Protein AF-0000000078281933 (afdb_homodimer)

Sequence (444 aa):
MKIKRVNVTSQVVDYLKKNIESGNWAVGEKIPSENQMTEELGVSRSSIRTALQYLIGLGVLESVHGKGTYLINSRVENWDETENKITSEDCRDIEKVLEFRKILEPDACRLAVEKSTPEIMTALETYLEQMQMFQGNREKFVNADLKFHEVICRSTGNPLLEKSLHKVFQETRQNHEQMNELFGYDSGIHYHAQILDAFKNRDADAAHDIMYEHLDAAMKKLMKIKRVNVTSQVVDYLKKNIESGNWAVGEKIPSENQMTEELGVSRSSIRTALQYLIGLGVLESVHGKGTYLINSRVENWDETENKITSEDCRDIEKVLEFRKILEPDACRLAVEKSTPEIMTALETYLEQMQMFQGNREKFVNADLKFHEVICRSTGNPLLEKSLHKVFQETRQNHEQMNELFGYDSGIHYHAQILDAFKNRDADAAHDIMYEHLDAAMKKL

Structure (mmCIF, N/CA/C/O backbone):
data_AF-0000000078281933-model_v1
#
loop_
_entity.id
_entity.type
_entity.pdbx_description
1 polymer 'GntR family transcriptional regulator'
#
loop_
_atom_site.group_PDB
_atom_site.id
_atom_site.type_symbol
_atom_site.label_atom_id
_atom_site.label_alt_id
_atom_site.label_comp_id
_atom_site.label_asym_id
_atom_site.label_entity_id
_atom_site.label_seq_id
_atom_site.pdbx_PDB_ins_code
_atom_site.Cartn_x
_atom_site.Cartn_y
_atom_site.Cartn_z
_atom_site.occupancy
_atom_site.B_iso_or_equiv
_atom_site.auth_seq_id
_atom_site.auth_comp_id
_atom_site.auth_asym_id
_atom_site.auth_atom_id
_atom_site.pdbx_PDB_model_num
ATOM 1 N N . MET A 1 1 ? 4.086 46.406 -5.379 1 22.2 1 MET A N 1
ATOM 2 C CA . MET A 1 1 ? 4.668 45.094 -5.625 1 22.2 1 MET A CA 1
ATOM 3 C C . MET A 1 1 ? 3.852 44 -4.945 1 22.2 1 MET A C 1
ATOM 5 O O . MET A 1 1 ? 3.713 44 -3.721 1 22.2 1 MET A O 1
ATOM 9 N N . LYS A 1 2 ? 2.713 43.656 -5.379 1 28.23 2 LYS A N 1
ATOM 10 C CA . LYS A 1 2 ? 1.667 42.875 -4.711 1 28.23 2 LYS A CA 1
ATOM 11 C C . LYS A 1 2 ? 2.209 41.562 -4.188 1 28.23 2 LYS A C 1
ATOM 13 O O . LYS A 1 2 ? 2.775 40.781 -4.945 1 28.23 2 LYS A O 1
ATOM 18 N N . ILE A 1 3 ? 2.791 41.562 -3.049 1 34.84 3 ILE A N 1
ATOM 19 C CA . ILE A 1 3 ? 3.541 40.469 -2.426 1 34.84 3 ILE A CA 1
ATOM 20 C C . ILE A 1 3 ? 2.803 39.156 -2.633 1 34.84 3 ILE A C 1
ATOM 22 O O . ILE A 1 3 ? 1.616 39.031 -2.316 1 34.84 3 ILE A O 1
ATOM 26 N N . LYS A 1 4 ? 2.998 38.562 -3.67 1 38.12 4 LYS A N 1
ATOM 27 C CA . LYS A 1 4 ? 2.477 37.25 -4.012 1 38.12 4 LYS A CA 1
ATOM 28 C C . LYS A 1 4 ? 2.365 36.375 -2.773 1 38.12 4 LYS A C 1
ATOM 30 O O . LYS A 1 4 ? 3.375 36.031 -2.148 1 38.12 4 LYS A O 1
ATOM 35 N N . ARG A 1 5 ? 1.484 36.5 -1.872 1 43 5 ARG A N 1
ATOM 36 C CA . ARG A 1 5 ? 1.143 35.938 -0.576 1 43 5 ARG A CA 1
ATOM 37 C C . ARG A 1 5 ? 1.377 34.406 -0.567 1 43 5 ARG A C 1
ATOM 39 O O . ARG A 1 5 ? 0.543 33.656 -1.056 1 43 5 ARG A O 1
ATOM 46 N N . VAL A 1 6 ? 2.545 34 -1.044 1 49.44 6 VAL A N 1
ATOM 47 C CA . VAL A 1 6 ? 2.932 32.594 -0.902 1 49.44 6 VAL A CA 1
ATOM 48 C C . VAL A 1 6 ? 2.6 32.125 0.506 1 49.44 6 VAL A C 1
ATOM 50 O O . VAL A 1 6 ? 2.852 32.812 1.488 1 49.44 6 VAL A O 1
ATOM 53 N N . ASN A 1 7 ? 1.599 31.188 0.651 1 71.75 7 ASN A N 1
ATOM 54 C CA . ASN A 1 7 ? 1.095 30.609 1.894 1 71.75 7 ASN A CA 1
ATOM 55 C C . ASN A 1 7 ? 2.229 30.281 2.861 1 71.75 7 ASN A C 1
ATOM 57 O O . ASN A 1 7 ? 3.164 29.562 2.508 1 71.75 7 ASN A O 1
ATOM 61 N N . VAL A 1 8 ? 2.514 31.312 3.729 1 80.38 8 VAL A N 1
ATOM 62 C CA . VAL A 1 8 ? 3.533 31.188 4.766 1 80.38 8 VAL A CA 1
ATOM 63 C C . VAL A 1 8 ? 3.672 29.719 5.168 1 80.38 8 VAL A C 1
ATOM 65 O O . VAL A 1 8 ? 4.785 29.219 5.344 1 80.38 8 VAL A O 1
ATOM 68 N N . THR A 1 9 ? 2.57 29.078 5.145 1 83.94 9 THR A N 1
ATOM 69 C CA . THR A 1 9 ? 2.586 27.672 5.531 1 83.94 9 THR A CA 1
ATOM 70 C C . THR A 1 9 ? 3.338 26.844 4.5 1 83.94 9 THR A C 1
ATOM 72 O O . THR A 1 9 ? 4.133 25.969 4.863 1 83.94 9 THR A O 1
ATOM 75 N N . SER A 1 10 ? 3.148 27.156 3.287 1 82.12 10 SER A N 1
ATOM 76 C CA . SER A 1 10 ? 3.84 26.422 2.23 1 82.12 10 SER A CA 1
ATOM 77 C C . SER A 1 10 ? 5.344 26.656 2.287 1 82.12 10 SER A C 1
ATOM 79 O O . SER A 1 10 ? 6.133 25.75 2.061 1 82.12 10 SER A O 1
ATOM 81 N N . GLN A 1 11 ? 5.719 27.812 2.58 1 85.69 11 GLN A N 1
ATOM 82 C CA . GLN A 1 11 ? 7.141 28.125 2.688 1 85.69 11 GLN A CA 1
ATOM 83 C C . GLN A 1 11 ? 7.781 27.391 3.863 1 85.69 11 GLN A C 1
ATOM 85 O O . GLN A 1 11 ? 8.914 26.906 3.758 1 85.69 11 GLN A O 1
ATOM 90 N N . VAL A 1 12 ? 7.074 27.375 4.961 1 90.12 12 VAL A N 1
ATOM 91 C CA . VAL A 1 12 ? 7.586 26.656 6.121 1 90.12 12 VAL A CA 1
ATOM 92 C C . VAL A 1 12 ? 7.727 25.172 5.781 1 90.12 12 VAL A C 1
ATOM 94 O O . VAL A 1 12 ? 8.727 24.547 6.125 1 90.12 12 VAL A O 1
ATOM 97 N N . VAL A 1 13 ? 6.754 24.672 5.066 1 87 13 VAL A N 1
ATOM 98 C CA . VAL A 1 13 ? 6.809 23.266 4.652 1 87 13 VAL A CA 1
ATOM 99 C C . VAL A 1 13 ? 8.039 23.031 3.783 1 87 13 VAL A C 1
ATOM 101 O O . VAL A 1 13 ? 8.75 22.047 3.957 1 87 13 VAL A O 1
ATOM 104 N N . ASP A 1 14 ? 8.297 23.906 2.9 1 82.5 14 ASP A N 1
ATOM 105 C CA . ASP A 1 14 ? 9.453 23.781 2.023 1 82.5 14 ASP A CA 1
ATOM 106 C C . ASP A 1 14 ? 10.758 23.797 2.824 1 82.5 14 ASP A C 1
ATOM 108 O O . ASP A 1 14 ? 11.68 23.031 2.535 1 82.5 14 ASP A O 1
ATOM 112 N N . TYR A 1 15 ? 10.852 24.703 3.748 1 85.31 15 TYR A N 1
ATOM 113 C CA . TYR A 1 15 ? 11.992 24.766 4.648 1 85.31 15 TYR A CA 1
ATOM 114 C C . TYR A 1 15 ? 12.219 23.438 5.355 1 85.31 15 TYR A C 1
ATOM 116 O O . TYR A 1 15 ? 13.344 22.938 5.398 1 85.31 15 TYR A O 1
ATOM 124 N N . LEU A 1 16 ? 11.156 22.891 5.91 1 87.94 16 LEU A N 1
ATOM 125 C CA . LEU A 1 16 ? 11.242 21.625 6.621 1 87.94 16 LEU A CA 1
ATOM 126 C C . LEU A 1 16 ? 11.688 20.5 5.688 1 87.94 16 LEU A C 1
ATOM 128 O O . LEU A 1 16 ? 12.578 19.719 6.031 1 87.94 16 LEU A O 1
ATOM 132 N N . LYS A 1 17 ? 11.094 20.531 4.543 1 81.56 17 LYS A N 1
ATOM 133 C CA . LYS A 1 17 ? 11.43 19.516 3.545 1 81.56 17 LYS A CA 1
ATOM 134 C C . LYS A 1 17 ? 12.906 19.594 3.166 1 81.56 17 LYS A C 1
ATOM 136 O O . LYS A 1 17 ? 13.578 18.562 3.055 1 81.56 17 LYS A O 1
ATOM 141 N N . LYS A 1 18 ? 13.383 20.703 2.973 1 80.94 18 LYS A N 1
ATOM 142 C CA . LYS A 1 18 ? 14.773 20.906 2.59 1 80.94 18 LYS A CA 1
ATOM 143 C C . LYS A 1 18 ? 15.719 20.375 3.66 1 80.94 18 LYS A C 1
ATOM 145 O O . LYS A 1 18 ? 16.719 19.719 3.344 1 80.94 18 LYS A O 1
ATOM 150 N N . ASN A 1 19 ? 15.445 20.703 4.922 1 84.19 19 ASN A N 1
ATOM 151 C CA . ASN A 1 19 ? 16.297 20.219 6.004 1 84.19 19 ASN A CA 1
ATOM 152 C C . ASN A 1 19 ? 16.266 18.688 6.102 1 84.19 19 ASN A C 1
ATOM 154 O O . ASN A 1 19 ? 17.281 18.062 6.391 1 84.19 19 ASN A O 1
ATOM 158 N N . ILE A 1 20 ? 15.156 18.156 5.797 1 80.5 20 ILE A N 1
ATOM 159 C CA . ILE A 1 20 ? 14.984 16.719 5.863 1 80.5 20 ILE A CA 1
ATOM 160 C C . ILE A 1 20 ? 15.711 16.062 4.691 1 80.5 20 ILE A C 1
ATOM 162 O O . ILE A 1 20 ? 16.484 15.117 4.883 1 80.5 20 ILE A O 1
ATOM 166 N N . GLU A 1 21 ? 15.531 16.609 3.52 1 72.44 21 GLU A N 1
ATOM 167 C CA . GLU A 1 21 ? 16.078 16.016 2.303 1 72.44 21 GLU A CA 1
ATOM 168 C C . GLU A 1 21 ? 17.594 16.203 2.24 1 72.44 21 GLU A C 1
ATOM 170 O O . GLU A 1 21 ? 18.312 15.352 1.69 1 72.44 21 GLU A O 1
ATOM 175 N N . SER A 1 22 ? 18.047 17.25 2.785 1 73.06 22 SER A N 1
ATOM 176 C CA . SER A 1 22 ? 19.484 17.547 2.744 1 73.06 22 SER A CA 1
ATOM 177 C C . SER A 1 22 ? 20.234 16.75 3.801 1 73.06 22 SER A C 1
ATOM 179 O O . SER A 1 22 ? 21.469 16.75 3.82 1 73.06 22 SER A O 1
ATOM 181 N N . GLY A 1 23 ? 19.469 16.125 4.711 1 76.62 23 GLY A N 1
ATOM 182 C CA . GLY A 1 23 ? 20.109 15.328 5.754 1 76.62 23 GLY A CA 1
ATOM 183 C C . GLY A 1 23 ? 20.516 16.156 6.957 1 76.62 23 GLY A C 1
ATOM 184 O O . GLY A 1 23 ? 21.25 15.664 7.828 1 76.62 23 GLY A O 1
ATOM 185 N N . ASN A 1 24 ? 20.156 17.359 6.992 1 80.06 24 ASN A N 1
ATOM 186 C CA . ASN A 1 24 ? 20.438 18.172 8.164 1 80.06 24 ASN A CA 1
ATOM 187 C C . ASN A 1 24 ? 19.766 17.609 9.414 1 80.06 24 ASN A C 1
ATOM 189 O O . ASN A 1 24 ? 20.25 17.812 10.531 1 80.06 24 ASN A O 1
ATOM 193 N N . TRP A 1 25 ? 18.672 16.922 9.219 1 84.56 25 TRP A N 1
ATOM 194 C CA . TRP A 1 25 ? 17.984 16.188 10.266 1 84.56 25 TRP A CA 1
ATOM 195 C C . TRP A 1 25 ? 17.953 14.688 9.969 1 84.56 25 TRP A C 1
ATOM 197 O O . TRP A 1 25 ? 17.766 14.281 8.82 1 84.56 25 TRP A O 1
ATOM 207 N N . ALA A 1 26 ? 18.219 13.867 10.914 1 76.56 26 ALA A N 1
ATOM 208 C CA . ALA A 1 26 ? 18.25 12.414 10.742 1 76.56 26 ALA A CA 1
ATOM 209 C C . ALA A 1 26 ? 16.984 11.773 11.305 1 76.56 26 ALA A C 1
ATOM 211 O O . ALA A 1 26 ? 16.375 12.297 12.242 1 76.56 26 ALA A O 1
ATOM 212 N N . VAL A 1 27 ? 16.562 10.727 10.617 1 79.25 27 VAL A N 1
ATOM 213 C CA . VAL A 1 27 ? 15.43 9.969 11.133 1 79.25 27 VAL A CA 1
ATOM 214 C C . VAL A 1 27 ? 15.688 9.594 12.594 1 79.25 27 VAL A C 1
ATOM 216 O O . VAL A 1 27 ? 16.781 9.141 12.945 1 79.25 27 VAL A O 1
ATOM 219 N N . GLY A 1 28 ? 14.734 9.836 13.43 1 81.88 28 GLY A N 1
ATOM 220 C CA . GLY A 1 28 ? 14.867 9.578 14.852 1 81.88 28 GLY A CA 1
ATOM 221 C C . GLY A 1 28 ? 15.32 10.789 15.641 1 81.88 28 GLY A C 1
ATOM 222 O O . GLY A 1 28 ? 15.273 10.797 16.875 1 81.88 28 GLY A O 1
ATOM 223 N N . GLU A 1 29 ? 15.727 11.812 15.023 1 86.5 29 GLU A N 1
ATOM 224 C CA . GLU A 1 29 ? 16.266 13.008 15.672 1 86.5 29 GLU A CA 1
ATOM 225 C C . GLU A 1 29 ? 15.156 14.016 15.961 1 86.5 29 GLU A C 1
ATOM 227 O O . GLU A 1 29 ? 14.211 14.156 15.18 1 86.5 29 GLU A O 1
ATOM 232 N N . LYS A 1 30 ? 15.391 14.648 17.094 1 93.38 30 LYS A N 1
ATOM 233 C CA . LYS A 1 30 ? 14.523 15.766 17.438 1 93.38 30 LYS A CA 1
ATOM 234 C C . LYS A 1 30 ? 14.836 16.984 16.578 1 93.38 30 LYS A C 1
ATOM 236 O O . LYS A 1 30 ? 15.992 17.391 16.453 1 93.38 30 LYS A O 1
ATOM 241 N N . ILE A 1 31 ? 13.781 17.516 15.984 1 94.06 31 ILE A N 1
ATOM 242 C CA . ILE A 1 31 ? 14 18.703 15.164 1 94.06 31 ILE A CA 1
ATOM 243 C C . ILE A 1 31 ? 13.898 19.953 16.031 1 94.06 31 ILE A C 1
ATOM 245 O O . ILE A 1 31 ? 13.453 19.891 17.172 1 94.06 31 ILE A O 1
ATOM 249 N N . PRO A 1 32 ? 14.422 21.125 15.539 1 93.69 32 PRO A N 1
ATOM 250 C CA . PRO A 1 32 ? 14.32 22.375 16.312 1 93.69 32 PRO A CA 1
ATOM 251 C C . PRO A 1 32 ? 12.898 22.641 16.797 1 93.69 32 PRO A C 1
ATOM 253 O O . PRO A 1 32 ? 11.93 22.297 16.109 1 93.69 32 PRO A O 1
ATOM 256 N N . SER A 1 33 ? 12.797 23.172 17.906 1 93.81 33 SER A N 1
ATOM 257 C CA . SER A 1 33 ? 11.5 23.469 18.5 1 93.81 33 SER A CA 1
ATOM 258 C C . SER A 1 33 ? 10.742 24.516 17.688 1 93.81 33 SER A C 1
ATOM 260 O O . SER A 1 33 ? 11.336 25.203 16.859 1 93.81 33 SER A O 1
ATOM 262 N N . GLU A 1 34 ? 9.383 24.594 17.953 1 92.81 34 GLU A N 1
ATOM 263 C CA . GLU A 1 34 ? 8.562 25.609 17.297 1 92.81 34 GLU A CA 1
ATOM 264 C C . GLU A 1 34 ? 9.109 27.016 17.547 1 92.81 34 GLU A C 1
ATOM 266 O O . GLU A 1 34 ? 9.18 27.828 16.609 1 92.81 34 GLU A O 1
ATOM 271 N N . ASN A 1 35 ? 9.586 27.234 18.781 1 92.69 35 ASN A N 1
ATOM 272 C CA . ASN A 1 35 ? 10.141 28.547 19.125 1 92.69 35 ASN A CA 1
ATOM 273 C C . ASN A 1 35 ? 11.43 28.828 18.344 1 92.69 35 ASN A C 1
ATOM 275 O O . ASN A 1 35 ? 11.617 29.938 17.844 1 92.69 35 ASN A O 1
ATOM 279 N N . GLN A 1 36 ? 12.25 27.906 18.281 1 94.12 36 GLN A N 1
ATOM 280 C CA . GLN A 1 36 ? 13.5 28.062 17.547 1 94.12 36 GLN A CA 1
ATOM 281 C C . GLN A 1 36 ? 13.234 28.359 16.062 1 94.12 36 GLN A C 1
ATOM 283 O O . GLN A 1 36 ? 13.883 29.234 15.477 1 94.12 36 GLN A O 1
ATOM 288 N N . MET A 1 37 ? 12.297 27.703 15.492 1 94.25 37 MET A N 1
ATOM 289 C CA . MET A 1 37 ? 12 27.875 14.07 1 94.25 37 MET A CA 1
ATOM 290 C C . MET A 1 37 ? 11.336 29.219 13.812 1 94.25 37 MET A C 1
ATOM 292 O O . MET A 1 37 ? 11.578 29.844 12.781 1 94.25 37 MET A O 1
ATOM 296 N N . THR A 1 38 ? 10.5 29.625 14.75 1 93.38 38 THR A N 1
ATOM 297 C CA . THR A 1 38 ? 9.898 30.953 14.648 1 93.38 38 THR A CA 1
ATOM 298 C C . THR A 1 38 ? 10.969 32.031 14.602 1 93.38 38 THR A C 1
ATOM 300 O O . THR A 1 38 ? 10.906 32.938 13.773 1 93.38 38 THR A O 1
ATOM 303 N N . GLU A 1 39 ? 11.938 31.906 15.438 1 92.88 39 GLU A N 1
ATOM 304 C CA . GLU A 1 39 ? 13.031 32.875 15.5 1 92.88 39 GLU A CA 1
ATOM 305 C C . GLU A 1 39 ? 13.891 32.812 14.242 1 92.88 39 GLU A C 1
ATOM 307 O O . GLU A 1 39 ? 14.25 33.844 13.688 1 92.88 39 GLU A O 1
ATOM 312 N N . GLU A 1 40 ? 14.125 31.719 13.797 1 91.25 40 GLU A N 1
ATOM 313 C CA . GLU A 1 40 ? 15.008 31.516 12.656 1 91.25 40 GLU A CA 1
ATOM 314 C C . GLU A 1 40 ? 14.352 32 11.359 1 91.25 40 GLU A C 1
ATOM 316 O O . GLU A 1 40 ? 15.008 32.594 10.508 1 91.25 40 GLU A O 1
ATOM 321 N N . LEU A 1 41 ? 13.055 31.688 11.227 1 92.88 41 LEU A N 1
ATOM 322 C CA . LEU A 1 41 ? 12.383 31.922 9.953 1 92.88 41 LEU A CA 1
ATOM 323 C C . LEU A 1 41 ? 11.633 33.25 9.969 1 92.88 41 LEU A C 1
ATOM 325 O O . LEU A 1 41 ? 11.227 33.75 8.914 1 92.88 41 LEU A O 1
ATOM 329 N N . GLY A 1 42 ? 11.391 33.812 11.102 1 92.56 42 GLY A N 1
ATOM 330 C CA . GLY A 1 42 ? 10.656 35.062 11.234 1 92.56 42 GLY A CA 1
ATOM 331 C C . GLY A 1 42 ? 9.188 34.906 10.906 1 92.56 42 GLY A C 1
ATOM 332 O O . GLY A 1 42 ? 8.586 35.812 10.305 1 92.56 42 GLY A O 1
ATOM 333 N N . VAL A 1 43 ? 8.656 33.75 11.188 1 91.81 43 VAL A N 1
ATOM 334 C CA . VAL A 1 43 ? 7.238 33.531 10.938 1 91.81 43 VAL A CA 1
ATOM 335 C C . VAL A 1 43 ? 6.527 33.219 12.25 1 91.81 43 VAL A C 1
ATOM 337 O O . VAL A 1 43 ? 7.176 33 13.281 1 91.81 43 VAL A O 1
ATOM 340 N N . SER A 1 44 ? 5.23 33.25 12.188 1 89.94 44 SER A N 1
ATOM 341 C CA . SER A 1 44 ? 4.434 33.031 13.391 1 89.94 44 SER A CA 1
ATOM 342 C C . SER A 1 44 ? 4.469 31.594 13.852 1 89.94 44 SER A C 1
ATOM 344 O O . SER A 1 44 ? 4.723 30.688 13.055 1 89.94 44 SER A O 1
ATOM 346 N N . ARG A 1 45 ? 4.242 31.422 15.156 1 88.56 45 ARG A N 1
ATOM 347 C CA . ARG A 1 45 ? 4.133 30.078 15.719 1 88.56 45 ARG A CA 1
ATOM 348 C C . ARG A 1 45 ? 3 29.297 15.062 1 88.56 45 ARG A C 1
ATOM 350 O O . ARG A 1 45 ? 3.1 28.078 14.875 1 88.56 45 ARG A O 1
ATOM 357 N N . SER A 1 46 ? 1.956 30.016 14.742 1 88 46 SER A N 1
ATOM 358 C CA . SER A 1 46 ? 0.81 29.375 14.109 1 88 46 SER A CA 1
ATOM 359 C C . SER A 1 46 ? 1.181 28.812 12.742 1 88 46 SER A C 1
ATOM 361 O O . SER A 1 46 ? 0.745 27.719 12.383 1 88 46 SER A O 1
ATOM 363 N N . SER A 1 47 ? 1.946 29.5 11.984 1 89.25 47 SER A N 1
ATOM 364 C CA . SER A 1 47 ? 2.391 29.031 10.68 1 89.25 47 SER A CA 1
ATOM 365 C C . SER A 1 47 ? 3.287 27.797 10.812 1 89.25 47 SER A C 1
ATOM 367 O O . SER A 1 47 ? 3.166 26.844 10.039 1 89.25 47 SER A O 1
ATOM 369 N N . ILE A 1 48 ? 4.195 27.797 11.805 1 91.88 48 ILE A N 1
ATOM 370 C CA . ILE A 1 48 ? 5.078 26.656 12.047 1 91.88 48 ILE A CA 1
ATOM 371 C C . ILE A 1 48 ? 4.254 25.438 12.445 1 91.88 48 ILE A C 1
ATOM 373 O O . ILE A 1 48 ? 4.438 24.344 11.883 1 91.88 48 ILE A O 1
ATOM 377 N N . ARG A 1 49 ? 3.338 25.688 13.367 1 88.94 49 ARG A N 1
ATOM 378 C CA . ARG A 1 49 ? 2.5 24.594 13.852 1 88.94 49 ARG A CA 1
ATOM 379 C C . ARG A 1 49 ? 1.692 23.984 12.711 1 88.94 49 ARG A C 1
ATOM 381 O O . ARG A 1 49 ? 1.559 22.75 12.633 1 88.94 49 ARG A O 1
ATOM 388 N N . THR A 1 50 ? 1.157 24.797 11.852 1 89.31 50 THR A N 1
ATOM 389 C CA . THR A 1 50 ? 0.388 24.328 10.703 1 89.31 50 THR A CA 1
ATOM 390 C C . THR A 1 50 ? 1.251 23.469 9.789 1 89.31 50 THR A C 1
ATOM 392 O O . THR A 1 50 ? 0.837 22.375 9.383 1 89.31 50 THR A O 1
ATOM 395 N N . ALA A 1 51 ? 2.383 23.875 9.508 1 88.5 51 ALA A N 1
ATOM 396 C CA . ALA A 1 51 ? 3.295 23.141 8.641 1 88.5 51 ALA A CA 1
ATOM 397 C C . ALA A 1 51 ? 3.709 21.812 9.273 1 88.5 51 ALA A C 1
ATOM 399 O O . ALA A 1 51 ? 3.75 20.781 8.602 1 88.5 51 ALA A O 1
ATOM 400 N N . LEU A 1 52 ? 4.004 21.906 10.555 1 89.44 52 LEU A N 1
ATOM 401 C CA . LEU A 1 52 ? 4.402 20.688 11.266 1 89.44 52 LEU A CA 1
ATOM 402 C C . LEU A 1 52 ? 3.277 19.656 11.258 1 89.44 52 LEU A C 1
ATOM 404 O O . LEU A 1 52 ? 3.52 18.469 11.039 1 89.44 52 LEU A O 1
ATOM 408 N N . GLN A 1 53 ? 2.066 20.109 11.484 1 85.88 53 GLN A N 1
ATOM 409 C CA . GLN A 1 53 ? 0.935 19.188 11.523 1 85.88 53 GLN A CA 1
ATOM 410 C C . GLN A 1 53 ? 0.712 18.531 10.164 1 85.88 53 GLN A C 1
ATOM 412 O O . GLN A 1 53 ? 0.348 17.359 10.086 1 85.88 53 GLN A O 1
ATOM 417 N N . TYR A 1 54 ? 0.937 19.281 9.148 1 81.94 54 TYR A N 1
ATOM 418 C CA . TYR A 1 54 ? 0.879 18.734 7.805 1 81.94 54 TYR A CA 1
ATOM 419 C C . TYR A 1 54 ? 1.862 17.578 7.648 1 81.94 54 TYR A C 1
ATOM 421 O O . TYR A 1 54 ? 1.489 16.484 7.199 1 81.94 54 TYR A O 1
ATOM 429 N N . LEU A 1 55 ? 3.09 17.828 8.086 1 81 55 LEU A N 1
ATOM 430 C CA . LEU A 1 55 ? 4.129 16.812 7.93 1 81 55 LEU A CA 1
ATOM 431 C C . LEU A 1 55 ? 3.904 15.656 8.898 1 81 55 LEU A C 1
ATOM 433 O O . LEU A 1 55 ? 4.285 14.523 8.609 1 81 55 LEU A O 1
ATOM 437 N N . ILE A 1 56 ? 3.295 15.961 10.008 1 78.38 56 ILE A N 1
ATOM 438 C CA . ILE A 1 56 ? 2.906 14.898 10.922 1 78.38 56 ILE A CA 1
ATOM 439 C C . ILE A 1 56 ? 1.812 14.039 10.289 1 78.38 56 ILE A C 1
ATOM 441 O O . ILE A 1 56 ? 1.882 12.812 10.32 1 78.38 56 ILE A O 1
ATOM 445 N N . GLY A 1 57 ? 0.871 14.703 9.695 1 73.75 57 GLY A N 1
ATOM 446 C CA . GLY A 1 57 ? -0.149 13.984 8.945 1 73.75 57 GLY A CA 1
ATOM 447 C C . GLY A 1 57 ? 0.424 13.109 7.848 1 73.75 57 GLY A C 1
ATOM 448 O O . GLY A 1 57 ? -0.064 12 7.613 1 73.75 57 GLY A O 1
ATOM 449 N N . LEU A 1 58 ? 1.508 13.641 7.246 1 70.69 58 LEU A N 1
ATOM 450 C CA . LEU A 1 58 ? 2.162 12.922 6.16 1 70.69 58 LEU A CA 1
ATOM 451 C C . LEU A 1 58 ? 2.982 11.75 6.699 1 70.69 58 LEU A C 1
ATOM 453 O O . LEU A 1 58 ? 3.473 10.922 5.926 1 70.69 58 LEU A O 1
ATOM 457 N N . GLY A 1 59 ? 3.186 11.75 8.039 1 72.88 59 GLY A N 1
ATOM 458 C CA . GLY A 1 59 ? 3.998 10.711 8.656 1 72.88 59 GLY A CA 1
ATOM 459 C C . GLY A 1 59 ? 5.488 10.977 8.555 1 72.88 59 GLY A C 1
ATOM 460 O O . GLY A 1 59 ? 6.297 10.047 8.609 1 72.88 59 GLY A O 1
ATOM 461 N N . VAL A 1 60 ? 5.824 12.172 8.289 1 76.56 60 VAL A N 1
ATOM 462 C CA . VAL A 1 60 ? 7.227 12.57 8.18 1 76.56 60 VAL A CA 1
ATOM 463 C C . VAL A 1 60 ? 7.762 12.953 9.555 1 76.56 60 VAL A C 1
ATOM 465 O O . VAL A 1 60 ? 8.914 12.672 9.883 1 76.56 60 VAL A O 1
ATOM 468 N N . LEU A 1 61 ? 6.871 13.578 10.336 1 82.62 61 LEU A N 1
ATOM 469 C CA . LEU A 1 61 ? 7.203 14.023 11.688 1 82.62 61 LEU A CA 1
ATOM 470 C C . LEU A 1 61 ? 6.273 13.383 12.711 1 82.62 61 LEU A C 1
ATOM 472 O O . LEU A 1 61 ? 5.191 12.906 12.367 1 82.62 61 LEU A O 1
ATOM 476 N N . GLU A 1 62 ? 6.758 13.25 13.852 1 82.75 62 GLU A N 1
ATOM 477 C CA . GLU A 1 62 ? 5.953 12.812 14.984 1 82.75 62 GLU A CA 1
ATOM 478 C C . GLU A 1 62 ? 6.137 13.742 16.188 1 82.75 62 GLU A C 1
ATOM 480 O O . GLU A 1 62 ? 7.27 14.078 16.547 1 82.75 62 GLU A O 1
ATOM 485 N N . SER A 1 63 ? 4.988 14.195 16.703 1 85.88 63 SER A N 1
ATOM 486 C CA . SER A 1 63 ? 5.039 15.031 17.891 1 85.88 63 SER A CA 1
ATOM 487 C C . SER A 1 63 ? 4.867 14.195 19.156 1 85.88 63 SER A C 1
ATOM 489 O O . SER A 1 63 ? 3.941 13.391 19.25 1 85.88 63 SER A O 1
ATOM 491 N N . VAL A 1 64 ? 5.812 14.32 20.047 1 79.12 64 VAL A N 1
ATOM 492 C CA . VAL A 1 64 ? 5.715 13.656 21.328 1 79.12 64 VAL A CA 1
ATOM 493 C C . VAL A 1 64 ? 5.457 14.695 22.422 1 79.12 64 VAL A C 1
ATOM 495 O O . VAL A 1 64 ? 6.238 15.633 22.594 1 79.12 64 VAL A O 1
ATOM 498 N N . HIS A 1 65 ? 4.375 14.477 23.109 1 77.88 65 HIS A N 1
ATOM 499 C CA . HIS A 1 65 ? 3.961 15.43 24.141 1 77.88 65 HIS A CA 1
ATOM 500 C C . HIS A 1 65 ? 5.062 15.641 25.172 1 77.88 65 HIS A C 1
ATOM 502 O O . HIS A 1 65 ? 5.602 14.672 25.719 1 77.88 65 HIS A O 1
ATOM 508 N N . GLY A 1 66 ? 5.379 16.844 25.312 1 77.31 66 GLY A N 1
ATOM 509 C CA . GLY A 1 66 ? 6.344 17.219 26.344 1 77.31 66 GLY A CA 1
ATOM 510 C C . GLY A 1 66 ? 7.781 17 25.906 1 77.31 66 GLY A C 1
ATOM 511 O O . GLY A 1 66 ? 8.711 17.391 26.609 1 77.31 66 GLY A O 1
ATOM 512 N N . LYS A 1 67 ? 8.047 16.328 24.812 1 84.88 67 LYS A N 1
ATOM 513 C CA . LYS A 1 67 ? 9.414 15.992 24.422 1 84.88 67 LYS A CA 1
ATOM 514 C C . LYS A 1 67 ? 9.812 16.75 23.156 1 84.88 67 LYS A C 1
ATOM 516 O O . LYS A 1 67 ? 10.961 17.188 23.031 1 84.88 67 LYS A O 1
ATOM 521 N N . GLY A 1 68 ? 8.867 16.891 22.297 1 90.62 68 GLY A N 1
ATOM 522 C CA . GLY A 1 68 ? 9.188 17.625 21.078 1 90.62 68 GLY A CA 1
ATOM 523 C C . GLY A 1 68 ? 8.75 16.891 19.812 1 90.62 68 GLY A C 1
ATOM 524 O O . GLY A 1 68 ? 7.898 15.992 19.875 1 90.62 68 GLY A O 1
ATOM 525 N N . THR A 1 69 ? 9.195 17.375 18.594 1 92.31 69 THR A N 1
ATOM 526 C CA . THR A 1 69 ? 8.859 16.797 17.297 1 92.31 69 THR A CA 1
ATOM 527 C C . THR A 1 69 ? 10.07 16.094 16.703 1 92.31 69 THR A C 1
ATOM 529 O O . THR A 1 69 ? 11.195 16.594 16.766 1 92.31 69 THR A O 1
ATOM 532 N N . TYR A 1 70 ? 9.867 14.875 16.172 1 89.12 70 TYR A N 1
ATOM 533 C CA . TYR A 1 70 ? 10.945 14.023 15.68 1 89.12 70 TYR A CA 1
ATOM 534 C C . TYR A 1 70 ? 10.742 13.688 14.203 1 89.12 70 TYR A C 1
ATOM 536 O O . TYR A 1 70 ? 9.609 13.539 13.742 1 89.12 70 TYR A O 1
ATOM 544 N N . LEU A 1 71 ? 11.914 13.656 13.523 1 87 71 LEU A N 1
ATOM 545 C CA . LEU A 1 71 ? 11.883 13.156 12.156 1 87 71 LEU A CA 1
ATOM 546 C C . LEU A 1 71 ? 11.773 11.633 12.133 1 87 71 LEU A C 1
ATOM 548 O O . LEU A 1 71 ? 12.586 10.938 12.75 1 87 71 LEU A O 1
ATOM 552 N N . ILE A 1 72 ? 10.758 11.195 11.469 1 74.69 72 ILE A N 1
ATOM 553 C CA . ILE A 1 72 ? 10.586 9.75 11.508 1 74.69 72 ILE A CA 1
ATOM 554 C C . ILE A 1 72 ? 10.727 9.172 10.102 1 74.69 72 ILE A C 1
ATOM 556 O O . ILE A 1 72 ? 10.906 7.965 9.93 1 74.69 72 ILE A O 1
ATOM 560 N N . ASN A 1 73 ? 10.609 10.133 9.086 1 69.19 73 ASN A N 1
ATOM 561 C CA . ASN A 1 73 ? 10.758 9.75 7.688 1 69.19 73 ASN A CA 1
ATOM 562 C C . ASN A 1 73 ? 11.367 10.883 6.859 1 69.19 73 ASN A C 1
ATOM 564 O O . ASN A 1 73 ? 10.805 11.977 6.785 1 69.19 73 ASN A O 1
ATOM 568 N N . SER A 1 74 ? 12.531 10.742 6.332 1 62.62 74 SER A N 1
ATOM 569 C CA . SER A 1 74 ? 13.25 11.82 5.656 1 62.62 74 SER A CA 1
ATOM 570 C C . SER A 1 74 ? 12.852 11.922 4.191 1 62.62 74 SER A C 1
ATOM 572 O O . SER A 1 74 ? 13.227 12.867 3.5 1 62.62 74 SER A O 1
ATOM 574 N N . ARG A 1 75 ? 12.391 11.062 3.594 1 51.72 75 ARG A N 1
ATOM 575 C CA . ARG A 1 75 ? 12.109 11.203 2.168 1 51.72 75 ARG A CA 1
ATOM 576 C C . ARG A 1 75 ? 10.812 11.969 1.937 1 51.72 75 ARG A C 1
ATOM 578 O O . ARG A 1 75 ? 9.727 11.414 2.102 1 51.72 75 ARG A O 1
ATOM 585 N N . VAL A 1 76 ? 10.797 13.336 1.994 1 47.47 76 VAL A N 1
ATOM 586 C CA . VAL A 1 76 ? 9.742 14.336 1.898 1 47.47 76 VAL A CA 1
ATOM 587 C C . VAL A 1 76 ? 9.141 14.312 0.494 1 47.47 76 VAL A C 1
ATOM 589 O O . VAL A 1 76 ? 8.102 14.938 0.249 1 47.47 76 VAL A O 1
ATOM 592 N N . GLU A 1 77 ? 9.75 14.008 -0.542 1 45.81 77 GLU A N 1
ATOM 593 C CA . GLU A 1 77 ? 9.242 14.156 -1.903 1 45.81 77 GLU A CA 1
ATOM 594 C C . GLU A 1 77 ? 7.82 13.617 -2.023 1 45.81 77 GLU A C 1
ATOM 596 O O . GLU A 1 77 ? 7.125 13.898 -3.004 1 45.81 77 GLU A O 1
ATOM 601 N N . ASN A 1 78 ? 7.461 12.75 -1.298 1 45.94 78 ASN A N 1
ATOM 602 C CA . ASN A 1 78 ? 6.223 12.008 -1.526 1 45.94 78 ASN A CA 1
ATOM 603 C C . ASN A 1 78 ? 5.02 12.75 -0.955 1 45.94 78 ASN A C 1
ATOM 605 O O . ASN A 1 78 ? 4.016 12.133 -0.595 1 45.94 78 ASN A O 1
ATOM 609 N N . TRP A 1 79 ? 5.18 14 -0.721 1 45.22 79 TRP A N 1
ATOM 610 C CA . TRP A 1 79 ? 4.074 14.844 -0.281 1 45.22 79 TRP A CA 1
ATOM 611 C C . TRP A 1 79 ? 2.814 14.555 -1.091 1 45.22 79 TRP A C 1
ATOM 613 O O . TRP A 1 79 ? 1.702 14.594 -0.557 1 45.22 79 TRP A O 1
ATOM 623 N N . ASP A 1 80 ? 3.014 14.43 -2.385 1 45.25 80 ASP A N 1
ATOM 624 C CA . ASP A 1 80 ? 1.919 14.109 -3.297 1 45.25 80 ASP A CA 1
ATOM 625 C C . ASP A 1 80 ? 1.353 12.719 -3.012 1 45.25 80 ASP A C 1
ATOM 627 O O . ASP A 1 80 ? 0.443 12.258 -3.705 1 45.25 80 ASP A O 1
ATOM 631 N N . GLU A 1 81 ? 1.856 12.141 -1.949 1 48.59 81 GLU A N 1
ATOM 632 C CA . GLU A 1 81 ? 1.713 10.727 -1.631 1 48.59 81 GLU A CA 1
ATOM 633 C C . GLU A 1 81 ? 0.338 10.43 -1.039 1 48.59 81 GLU A C 1
ATOM 635 O O . GLU A 1 81 ? -0.082 9.273 -0.98 1 48.59 81 GLU A O 1
ATOM 640 N N . THR A 1 82 ? -0.281 11.555 -0.502 1 49.28 82 THR A N 1
ATOM 641 C CA . THR A 1 82 ? -1.618 11.273 0.008 1 49.28 8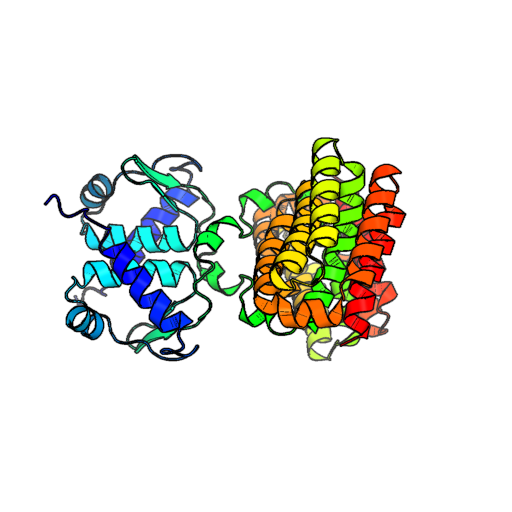2 THR A CA 1
ATOM 642 C C . THR A 1 82 ? -2.484 10.625 -1.067 1 49.28 82 THR A C 1
ATOM 644 O O . THR A 1 82 ? -3.352 9.805 -0.762 1 49.28 82 THR A O 1
ATOM 647 N N . GLU A 1 83 ? -2.055 10.961 -2.285 1 53.28 83 GLU A N 1
ATOM 648 C CA . GLU A 1 83 ? -2.936 10.57 -3.381 1 53.28 83 GLU A CA 1
ATOM 649 C C . GLU A 1 83 ? -2.732 9.109 -3.758 1 53.28 83 GLU A C 1
ATOM 651 O O . GLU A 1 83 ? -3.619 8.484 -4.348 1 53.28 83 GLU A O 1
ATOM 656 N N . ASN A 1 84 ? -1.743 8.445 -3.158 1 64.12 84 ASN A N 1
ATOM 657 C CA . ASN A 1 84 ? -1.586 7.102 -3.703 1 64.12 84 ASN A CA 1
ATOM 658 C C . ASN A 1 84 ? -1.618 6.043 -2.604 1 64.12 84 ASN A C 1
ATOM 660 O O . ASN A 1 84 ? -1.111 4.934 -2.785 1 64.12 84 ASN A O 1
ATOM 664 N N . LYS A 1 85 ? -2.25 6.445 -1.566 1 72.69 85 LYS A N 1
ATOM 665 C CA . LYS A 1 85 ? -2.447 5.477 -0.492 1 72.69 85 LYS A CA 1
ATOM 666 C C . LYS A 1 85 ? -3.748 4.703 -0.68 1 72.69 85 LYS A C 1
ATOM 668 O O . LYS A 1 85 ? -4.711 5.227 -1.243 1 72.69 85 LYS A O 1
ATOM 673 N N . ILE A 1 86 ? -3.727 3.465 -0.218 1 82.44 86 ILE A N 1
ATOM 674 C CA . ILE A 1 86 ? -4.965 2.691 -0.211 1 82.44 86 ILE A CA 1
ATOM 675 C C . ILE A 1 86 ? -5.949 3.307 0.779 1 82.44 86 ILE A C 1
ATOM 677 O O . ILE A 1 86 ? -5.605 3.555 1.937 1 82.44 86 ILE A O 1
ATOM 681 N N . THR A 1 87 ? -7.152 3.592 0.355 1 75.31 87 THR A N 1
ATOM 682 C CA . THR A 1 87 ? -8.203 4.195 1.17 1 75.31 87 THR A CA 1
ATOM 683 C C . THR A 1 87 ? -9.32 3.191 1.438 1 75.31 87 THR A C 1
ATOM 685 O O . THR A 1 87 ? -9.344 2.109 0.85 1 75.31 87 THR A O 1
ATOM 688 N N . SER A 1 88 ? -10.258 3.59 2.301 1 78.25 88 SER A N 1
ATOM 689 C CA . SER A 1 88 ? -11.43 2.768 2.564 1 78.25 88 SER A CA 1
ATOM 690 C C . SER A 1 88 ? -12.281 2.596 1.309 1 78.25 88 SER A C 1
ATOM 692 O O . SER A 1 88 ? -12.898 1.548 1.111 1 78.25 88 SER A O 1
ATOM 694 N N . GLU A 1 89 ? -12.289 3.65 0.515 1 78.44 89 GLU A N 1
ATOM 695 C CA . GLU A 1 89 ? -13.062 3.586 -0.719 1 78.44 89 GLU A CA 1
ATOM 696 C C . GLU A 1 89 ? -12.516 2.512 -1.658 1 78.44 89 GLU A C 1
ATOM 698 O O . GLU A 1 89 ? -13.281 1.843 -2.355 1 78.44 89 GLU A O 1
ATOM 703 N N . ASP A 1 90 ? -11.227 2.377 -1.657 1 85 90 ASP A N 1
ATOM 704 C CA . ASP A 1 90 ? -10.594 1.361 -2.492 1 85 90 ASP A CA 1
ATOM 705 C C . ASP A 1 90 ? -10.992 -0.044 -2.047 1 85 90 ASP A C 1
ATOM 707 O O . ASP A 1 90 ? -10.969 -0.983 -2.844 1 85 90 ASP A O 1
ATOM 711 N N . CYS A 1 91 ? -11.383 -0.135 -0.764 1 88.56 91 CYS A N 1
ATOM 712 C CA . CYS A 1 91 ? -11.641 -1.444 -0.176 1 88.56 91 CYS A CA 1
ATOM 713 C C . CYS A 1 91 ? -13.133 -1.741 -0.143 1 88.56 91 CYS A C 1
ATOM 715 O O . CYS A 1 91 ? -13.562 -2.734 0.448 1 88.56 91 CYS A O 1
ATOM 717 N N . ARG A 1 92 ? -13.93 -0.896 -0.719 1 85.81 92 ARG A N 1
ATOM 718 C CA . ARG A 1 92 ? -15.375 -1.098 -0.711 1 85.81 92 ARG A CA 1
ATOM 719 C C . ARG A 1 92 ? -15.773 -2.236 -1.644 1 85.81 92 ARG A C 1
ATOM 721 O O . ARG A 1 92 ? -16.75 -2.943 -1.386 1 85.81 92 ARG A O 1
ATOM 728 N N . ASP A 1 93 ? -15.086 -2.359 -2.723 1 92.62 93 ASP A N 1
ATOM 729 C CA . ASP A 1 93 ? -15.344 -3.445 -3.664 1 92.62 93 ASP A CA 1
ATOM 730 C C . ASP A 1 93 ? -14.719 -4.75 -3.182 1 92.62 93 ASP A C 1
ATOM 732 O O . ASP A 1 93 ? -13.531 -4.996 -3.398 1 92.62 93 ASP A O 1
ATOM 736 N N . ILE A 1 94 ? -15.5 -5.633 -2.691 1 93.75 94 ILE A N 1
ATOM 737 C CA . ILE A 1 94 ? -15.031 -6.852 -2.041 1 93.75 94 ILE A CA 1
ATOM 738 C C . ILE A 1 94 ? -14.359 -7.758 -3.068 1 93.75 94 ILE A C 1
ATOM 740 O O . ILE A 1 94 ? -13.422 -8.492 -2.738 1 93.75 94 ILE A O 1
ATOM 744 N N . GLU A 1 95 ? -14.812 -7.711 -4.27 1 95.5 95 GLU A N 1
ATOM 745 C CA . GLU A 1 95 ? -14.18 -8.508 -5.316 1 95.5 95 GLU A CA 1
ATOM 746 C C . GLU A 1 95 ? -12.734 -8.078 -5.539 1 95.5 95 GLU A C 1
ATOM 748 O O . GLU A 1 95 ? -11.844 -8.922 -5.672 1 95.5 95 GLU A O 1
ATOM 753 N N . LYS A 1 96 ? -12.508 -6.777 -5.586 1 96.62 96 LYS A N 1
ATOM 754 C CA . LYS A 1 96 ? -11.156 -6.258 -5.773 1 96.62 96 LYS A CA 1
ATOM 755 C C . LYS A 1 96 ? -10.281 -6.539 -4.555 1 96.62 96 LYS A C 1
ATOM 757 O O . LYS A 1 96 ? -9.086 -6.789 -4.688 1 96.62 96 LYS A O 1
ATOM 762 N N . VAL A 1 97 ? -10.914 -6.484 -3.418 1 96.75 97 VAL A N 1
ATOM 763 C CA . VAL A 1 97 ? -10.203 -6.789 -2.184 1 96.75 97 VAL A CA 1
ATOM 764 C C . VAL A 1 97 ? -9.742 -8.242 -2.199 1 96.75 97 VAL A C 1
ATOM 766 O O . VAL A 1 97 ? -8.562 -8.531 -1.957 1 96.75 97 VAL A O 1
ATOM 769 N N . LEU A 1 98 ? -10.633 -9.148 -2.51 1 97.12 98 LEU A N 1
ATOM 770 C CA . LEU A 1 98 ? -10.305 -10.57 -2.512 1 97.12 98 LEU A CA 1
ATOM 771 C C . LEU A 1 98 ? -9.312 -10.891 -3.627 1 97.12 98 LEU A C 1
ATOM 773 O O . LEU A 1 98 ? -8.414 -11.719 -3.447 1 97.12 98 LEU A O 1
ATOM 777 N N . GLU A 1 99 ? -9.469 -10.25 -4.77 1 97.81 99 GLU A N 1
ATOM 778 C CA . GLU A 1 99 ? -8.516 -10.406 -5.863 1 97.81 99 GLU A CA 1
ATOM 779 C C . GLU A 1 99 ? -7.109 -10 -5.438 1 97.81 99 GLU A C 1
ATOM 781 O O . GLU A 1 99 ? -6.141 -10.711 -5.715 1 97.81 99 GLU A O 1
ATOM 786 N N . PHE A 1 100 ? -6.992 -8.898 -4.773 1 98.31 100 PHE A N 1
ATOM 787 C CA . PHE A 1 100 ? -5.723 -8.391 -4.277 1 98.31 100 PHE A CA 1
ATOM 788 C C . PHE A 1 100 ? -5.117 -9.344 -3.254 1 98.31 100 PHE A C 1
ATOM 790 O O . PHE A 1 100 ? -3.936 -9.688 -3.334 1 98.31 100 PHE A O 1
ATOM 797 N N . ARG A 1 101 ? -5.871 -9.766 -2.307 1 98.31 101 ARG A N 1
ATOM 798 C CA . ARG A 1 101 ? -5.406 -10.695 -1.282 1 98.31 101 ARG A CA 1
ATOM 799 C C . ARG A 1 101 ? -4.977 -12.023 -1.9 1 98.31 101 ARG A C 1
ATOM 801 O O . ARG A 1 101 ? -3.969 -12.602 -1.494 1 98.31 101 ARG A O 1
ATOM 808 N N . LYS A 1 102 ? -5.707 -12.477 -2.9 1 98.31 102 LYS A N 1
ATOM 809 C CA . LYS A 1 102 ? -5.414 -13.742 -3.564 1 98.31 102 LYS A CA 1
ATOM 810 C C . LYS A 1 102 ? -4.086 -13.672 -4.312 1 98.31 102 LYS A C 1
ATOM 812 O O . LYS A 1 102 ? -3.398 -14.688 -4.461 1 98.31 102 LYS A O 1
ATOM 817 N N . ILE A 1 103 ? -3.764 -12.547 -4.734 1 98.31 103 ILE A N 1
ATOM 818 C CA . ILE A 1 103 ? -2.498 -12.359 -5.434 1 98.31 103 ILE A CA 1
ATOM 819 C C . ILE A 1 103 ? -1.348 -12.367 -4.43 1 98.31 103 ILE A C 1
ATOM 821 O O . ILE A 1 103 ? -0.309 -12.984 -4.672 1 98.31 103 ILE A O 1
ATOM 825 N N . LEU A 1 104 ? -1.478 -11.797 -3.27 1 98.56 104 LEU A N 1
ATOM 826 C CA . LEU A 1 104 ? -0.371 -11.531 -2.354 1 98.56 104 LEU A CA 1
ATOM 827 C C . LEU A 1 104 ? -0.232 -12.656 -1.334 1 98.56 104 LEU A C 1
ATOM 829 O O . LEU A 1 104 ? 0.875 -13.133 -1.075 1 98.56 104 LEU A O 1
ATOM 833 N N . GLU A 1 105 ? -1.312 -13.07 -0.722 1 98.69 105 GLU A N 1
ATOM 834 C CA . GLU A 1 105 ? -1.259 -13.844 0.514 1 98.69 105 GLU A CA 1
ATOM 835 C C . GLU A 1 105 ? -0.738 -15.258 0.259 1 98.69 105 GLU A C 1
ATOM 837 O O . GLU A 1 105 ? -0.04 -15.828 1.1 1 98.69 105 GLU A O 1
ATOM 842 N N . PRO A 1 106 ? -1.065 -15.875 -0.915 1 98.81 106 PRO A N 1
ATOM 843 C CA . PRO A 1 106 ? -0.466 -17.188 -1.158 1 98.81 106 PRO A CA 1
ATOM 844 C C . PRO A 1 106 ? 1.061 -17.156 -1.161 1 98.81 106 PRO A C 1
ATOM 846 O O . PRO A 1 106 ? 1.704 -18 -0.535 1 98.81 106 PRO A O 1
ATOM 849 N N . ASP A 1 107 ? 1.598 -16.172 -1.842 1 98.44 107 ASP A N 1
ATOM 850 C CA . ASP A 1 107 ? 3.053 -16.062 -1.847 1 98.44 107 ASP A CA 1
ATOM 851 C C . ASP A 1 107 ? 3.578 -15.656 -0.472 1 98.44 107 ASP A C 1
ATOM 853 O O . ASP A 1 107 ? 4.668 -16.078 -0.07 1 98.44 107 ASP A O 1
ATOM 857 N N . ALA A 1 108 ? 2.799 -14.82 0.242 1 98.31 108 ALA A N 1
ATOM 858 C CA . ALA A 1 108 ? 3.16 -14.523 1.625 1 98.31 108 ALA A CA 1
ATOM 859 C C . ALA A 1 108 ? 3.262 -15.805 2.451 1 98.31 108 ALA A C 1
ATOM 861 O O . ALA A 1 108 ? 4.172 -15.953 3.268 1 98.31 108 ALA A O 1
ATOM 862 N N . CYS A 1 109 ? 2.357 -16.75 2.246 1 98.5 109 CYS A N 1
ATOM 863 C CA . CYS A 1 109 ? 2.398 -18.031 2.934 1 98.5 109 CYS A CA 1
ATOM 864 C C . CYS A 1 109 ? 3.693 -18.781 2.625 1 98.5 109 CYS A C 1
ATOM 866 O O . CYS A 1 109 ? 4.344 -19.297 3.529 1 98.5 109 CYS A O 1
ATOM 868 N N . ARG A 1 110 ? 3.998 -18.797 1.331 1 98.12 110 ARG A N 1
ATOM 869 C CA . ARG A 1 110 ? 5.219 -19.484 0.917 1 98.12 110 ARG A CA 1
ATOM 870 C C . ARG A 1 110 ? 6.438 -18.906 1.63 1 98.12 110 ARG A C 1
ATOM 872 O O . ARG A 1 110 ? 7.242 -19.656 2.189 1 98.12 110 ARG A O 1
ATOM 879 N N . LEU A 1 111 ? 6.578 -17.625 1.651 1 97.88 111 LEU A N 1
ATOM 880 C CA . LEU A 1 111 ? 7.707 -16.953 2.295 1 97.88 111 LEU A CA 1
ATOM 881 C C . LEU A 1 111 ? 7.691 -17.188 3.801 1 97.88 111 LEU A C 1
ATOM 883 O O . LEU A 1 111 ? 8.742 -17.422 4.41 1 97.88 111 LEU A O 1
ATOM 887 N N . ALA A 1 112 ? 6.52 -17.141 4.363 1 97.88 112 ALA A N 1
ATOM 888 C CA . ALA A 1 112 ? 6.367 -17.234 5.812 1 97.88 112 ALA A CA 1
ATOM 889 C C . ALA A 1 112 ? 6.746 -18.625 6.309 1 97.88 112 ALA A C 1
ATOM 891 O O . ALA A 1 112 ? 7.32 -18.766 7.391 1 97.88 112 ALA A O 1
ATOM 892 N N . VAL A 1 113 ? 6.391 -19.672 5.547 1 98.19 113 VAL A N 1
ATOM 893 C CA . VAL A 1 113 ? 6.723 -21.031 5.93 1 98.19 113 VAL A CA 1
ATOM 894 C C . VAL A 1 113 ? 8.234 -21.188 6.062 1 98.19 113 VAL A C 1
ATOM 896 O O . VAL A 1 113 ? 8.727 -21.797 7.004 1 98.19 113 VAL A O 1
ATOM 899 N N . GLU A 1 114 ? 8.93 -20.547 5.137 1 95 114 GLU A N 1
ATOM 900 C CA . GLU A 1 114 ? 10.383 -20.641 5.109 1 95 114 GLU A CA 1
ATOM 901 C C . GLU A 1 114 ? 11.008 -19.938 6.312 1 95 114 GLU A C 1
ATOM 903 O O . GLU A 1 114 ? 12.086 -20.328 6.766 1 95 114 GLU A O 1
ATOM 908 N N . LYS A 1 115 ? 10.297 -19.062 6.883 1 94.56 115 LYS A N 1
ATOM 909 C CA . LYS A 1 115 ? 10.844 -18.234 7.961 1 94.56 115 LYS A CA 1
ATOM 910 C C . LYS A 1 115 ? 10.148 -18.531 9.289 1 94.56 115 LYS A C 1
ATOM 912 O O . LYS A 1 115 ? 10.336 -17.812 10.273 1 94.56 115 LYS A O 1
ATOM 917 N N . SER A 1 116 ? 9.352 -19.469 9.266 1 93.75 116 SER A N 1
ATOM 918 C CA . SER A 1 116 ? 8.492 -19.75 10.414 1 93.75 116 SER A CA 1
ATOM 919 C C . SER A 1 116 ? 9.32 -20.109 11.641 1 93.75 116 SER A C 1
ATOM 921 O O . SER A 1 116 ? 10.305 -20.844 11.539 1 93.75 116 SER A O 1
ATOM 923 N N . THR A 1 117 ? 8.984 -19.531 12.781 1 94 117 THR A N 1
ATOM 924 C CA . THR A 1 117 ? 9.578 -19.797 14.086 1 94 117 THR A CA 1
ATOM 925 C C . THR A 1 117 ? 8.531 -20.375 15.039 1 94 117 THR A C 1
ATOM 927 O O . THR A 1 117 ? 7.332 -20.328 14.758 1 94 117 THR A O 1
ATOM 930 N N . PRO A 1 118 ? 8.984 -20.875 16.125 1 93.88 118 PRO A N 1
ATOM 931 C CA . PRO A 1 118 ? 8.023 -21.375 17.109 1 93.88 118 PRO A CA 1
ATOM 932 C C . PRO A 1 118 ? 7.043 -20.297 17.578 1 93.88 118 PRO A C 1
ATOM 934 O O . PRO A 1 118 ? 5.871 -20.594 17.828 1 93.88 118 PRO A O 1
ATOM 937 N N . GLU A 1 119 ? 7.539 -19.125 17.641 1 92.31 119 GLU A N 1
ATOM 938 C CA . GLU A 1 119 ? 6.668 -18.016 18.047 1 92.31 119 GLU A CA 1
ATOM 939 C C . GLU A 1 119 ? 5.57 -17.781 17.016 1 92.31 119 GLU A C 1
ATOM 941 O O . GLU A 1 119 ? 4.414 -17.531 17.375 1 92.31 119 GLU A O 1
ATOM 946 N N . ILE A 1 120 ? 5.945 -17.828 15.805 1 93.62 120 ILE A N 1
ATOM 947 C CA . ILE A 1 120 ? 4.988 -17.641 14.727 1 93.62 120 ILE A CA 1
ATOM 948 C C . ILE A 1 120 ? 3.965 -18.781 14.734 1 93.62 120 ILE A C 1
ATOM 950 O O . ILE A 1 120 ? 2.76 -18.531 14.625 1 93.62 120 ILE A O 1
ATOM 954 N N . MET A 1 121 ? 4.445 -20 14.953 1 96.56 121 MET A N 1
ATOM 955 C CA . MET A 1 121 ? 3.572 -21.172 15 1 96.56 121 MET A CA 1
ATOM 956 C C . MET A 1 121 ? 2.566 -21.047 16.141 1 96.56 121 MET A C 1
ATOM 958 O O . MET A 1 121 ? 1.382 -21.344 15.969 1 96.56 121 MET A O 1
ATOM 962 N N . THR A 1 122 ? 3.057 -20.641 17.219 1 94.75 122 THR A N 1
ATOM 963 C CA . THR A 1 122 ? 2.197 -20.484 18.391 1 94.75 122 THR A CA 1
ATOM 964 C C . THR A 1 122 ? 1.125 -19.422 18.125 1 94.75 122 THR A C 1
ATOM 966 O O . THR A 1 122 ? -0.034 -19.609 18.516 1 94.75 122 THR A O 1
ATOM 969 N N . ALA A 1 123 ? 1.521 -18.344 17.516 1 94.38 123 ALA A N 1
ATOM 970 C CA . ALA A 1 123 ? 0.561 -17.281 17.188 1 94.38 123 ALA A CA 1
ATOM 971 C C . ALA A 1 123 ? -0.522 -17.797 16.25 1 94.38 123 ALA A C 1
ATOM 973 O O . ALA A 1 123 ? -1.71 -17.547 16.453 1 94.38 123 ALA A O 1
ATOM 974 N N . LEU A 1 124 ? -0.116 -18.547 15.203 1 97.69 124 LEU A N 1
ATOM 975 C CA . LEU A 1 124 ? -1.076 -19.094 14.25 1 97.69 124 LEU A CA 1
ATOM 976 C C . LEU A 1 124 ? -2.035 -20.062 14.945 1 97.69 124 LEU A C 1
ATOM 978 O O . LEU A 1 124 ? -3.246 -20.016 14.703 1 97.69 124 LEU A O 1
ATOM 982 N N . GLU A 1 125 ? -1.486 -20.875 15.789 1 97.38 125 GLU A N 1
ATOM 983 C CA . GLU A 1 125 ? -2.311 -21.812 16.547 1 97.38 125 GLU A CA 1
ATOM 984 C C . GLU A 1 125 ? -3.312 -21.078 17.438 1 97.38 125 GLU A C 1
ATOM 986 O O . GLU A 1 125 ? -4.477 -21.484 17.531 1 97.38 125 GLU A O 1
ATOM 991 N N . THR A 1 126 ? -2.828 -20.094 18.047 1 95.75 126 THR A N 1
ATOM 992 C CA . THR A 1 126 ? -3.662 -19.312 18.953 1 95.75 126 THR A CA 1
ATOM 993 C C . THR A 1 126 ? -4.836 -18.688 18.203 1 95.75 126 THR A C 1
ATOM 995 O O . THR A 1 126 ? -5.98 -18.75 18.656 1 95.75 126 THR A O 1
ATOM 998 N N . TYR A 1 127 ? -4.59 -18.094 17.078 1 94.75 127 TYR A N 1
ATOM 999 C CA . TYR A 1 127 ? -5.664 -17.422 16.344 1 94.75 127 TYR A CA 1
ATOM 1000 C C . TYR A 1 127 ? -6.613 -18.422 15.719 1 94.75 127 TYR A C 1
ATOM 1002 O O . TYR A 1 127 ? -7.816 -18.172 15.609 1 94.75 127 TYR A O 1
ATOM 1010 N N . LEU A 1 128 ? -6.086 -19.641 15.305 1 97.88 128 LEU A N 1
ATOM 1011 C CA . LEU A 1 128 ? -6.98 -20.688 14.836 1 97.88 128 LEU A CA 1
ATOM 1012 C C . LEU A 1 128 ? -7.898 -21.156 15.961 1 97.88 128 LEU A C 1
ATOM 1014 O O . LEU A 1 128 ? -9.094 -21.375 15.75 1 97.88 128 LEU A O 1
ATOM 1018 N N . GLU A 1 129 ? -7.336 -21.297 17.141 1 96.69 129 GLU A N 1
ATOM 1019 C CA . GLU A 1 129 ? -8.133 -21.672 18.297 1 96.69 129 GLU A CA 1
ATOM 1020 C C . GLU A 1 129 ? -9.195 -20.609 18.594 1 96.69 129 GLU A C 1
ATOM 1022 O O . GLU A 1 129 ? -10.336 -20.953 18.938 1 96.69 129 GLU A O 1
ATOM 1027 N N . GLN A 1 130 ? -8.844 -19.391 18.516 1 94.44 130 GLN A N 1
ATOM 1028 C CA . GLN A 1 130 ? -9.789 -18.297 18.719 1 94.44 130 GLN A CA 1
ATOM 1029 C C . GLN A 1 130 ? -10.906 -18.328 17.688 1 94.44 130 GLN A C 1
ATOM 1031 O O . GLN A 1 130 ? -12.07 -18.062 18.016 1 94.44 130 GLN A O 1
ATOM 1036 N N . MET A 1 131 ? -10.547 -18.625 16.469 1 95.38 131 MET A N 1
ATOM 1037 C CA . MET A 1 131 ? -11.578 -18.766 15.445 1 95.38 131 MET A CA 1
ATOM 1038 C C . MET A 1 131 ? -12.586 -19.844 15.828 1 95.38 131 MET A C 1
ATOM 1040 O O . MET A 1 131 ? -13.797 -19.641 15.719 1 95.38 131 MET A O 1
ATOM 1044 N N . GLN A 1 132 ? -12.078 -20.953 16.266 1 97.31 132 GLN A N 1
ATOM 1045 C CA . GLN A 1 132 ? -12.938 -22.062 16.688 1 97.31 132 GLN A CA 1
ATOM 1046 C C . GLN A 1 132 ? -13.812 -21.641 17.875 1 97.31 132 GLN A C 1
ATOM 1048 O O . GLN A 1 132 ? -15 -21.984 17.922 1 97.31 132 GLN A O 1
ATOM 1053 N N . MET A 1 133 ? -13.25 -20.891 18.75 1 94.5 133 MET A N 1
ATOM 1054 C CA . MET A 1 133 ? -13.922 -20.469 19.969 1 94.5 133 MET A CA 1
ATOM 1055 C C . MET A 1 133 ? -15.023 -19.469 19.672 1 94.5 133 MET A C 1
ATOM 1057 O O . MET A 1 133 ? -16.047 -19.422 20.359 1 94.5 133 MET A O 1
ATOM 1061 N N . PHE A 1 134 ? -14.82 -18.672 18.656 1 92.38 134 PHE A N 1
ATOM 1062 C CA . PHE A 1 134 ? -15.703 -17.531 18.438 1 92.38 134 PHE A CA 1
ATOM 1063 C C . PHE A 1 134 ? -16.719 -17.812 17.344 1 92.38 134 PHE A C 1
ATOM 1065 O O . PHE A 1 134 ? -17.281 -16.891 16.75 1 92.38 134 PHE A O 1
ATOM 1072 N N . GLN A 1 135 ? -16.844 -19.094 17.047 1 94.44 135 GLN A N 1
ATOM 1073 C CA . GLN A 1 135 ? -17.938 -19.422 16.141 1 94.44 135 GLN A CA 1
ATOM 1074 C C . GLN A 1 135 ? -19.266 -18.906 16.688 1 94.44 135 GLN A C 1
ATOM 1076 O O . GLN A 1 135 ? -19.562 -19.031 17.875 1 94.44 135 GLN A O 1
ATOM 1081 N N . GLY A 1 136 ? -20.016 -18.203 15.805 1 93.06 136 GLY A N 1
ATOM 1082 C CA . GLY A 1 136 ? -21.266 -17.609 16.219 1 93.06 136 GLY A CA 1
ATOM 1083 C C . GLY A 1 136 ? -21.141 -16.125 16.547 1 93.06 136 GLY A C 1
ATOM 1084 O O . GLY A 1 136 ? -22.156 -15.414 16.625 1 93.06 136 GLY A O 1
ATOM 1085 N N . ASN A 1 137 ? -19.984 -15.742 16.766 1 92.5 137 ASN A N 1
ATOM 1086 C CA . ASN A 1 137 ? -19.672 -14.32 16.906 1 92.5 137 ASN A CA 1
ATOM 1087 C C . ASN A 1 137 ? -18.875 -13.805 15.719 1 92.5 137 ASN A C 1
ATOM 1089 O O . ASN A 1 137 ? -17.656 -13.867 15.711 1 92.5 137 ASN A O 1
ATOM 1093 N N . ARG A 1 138 ? -19.547 -13.219 14.844 1 92.19 138 ARG A N 1
ATOM 1094 C CA . ARG A 1 138 ? -18.969 -12.859 13.555 1 92.19 138 ARG A CA 1
ATOM 1095 C C . ARG A 1 138 ? -17.781 -11.914 13.727 1 92.19 138 ARG A C 1
ATOM 1097 O O . ARG A 1 138 ? -16.734 -12.109 13.117 1 92.19 138 ARG A O 1
ATOM 1104 N N . GLU A 1 139 ? -17.922 -10.914 14.508 1 86.56 139 GLU A N 1
ATOM 1105 C CA . GLU A 1 139 ? -16.891 -9.891 14.68 1 86.56 139 GLU A CA 1
ATOM 1106 C C . GLU A 1 139 ? -15.602 -10.492 15.25 1 86.56 139 GLU A C 1
ATOM 1108 O O . GLU A 1 139 ? -14.523 -10.289 14.695 1 86.56 139 GLU A O 1
ATOM 1113 N N . LYS A 1 140 ? -15.742 -11.242 16.312 1 88.12 140 LYS A N 1
ATOM 1114 C CA . LYS A 1 140 ? -14.578 -11.836 16.953 1 88.12 140 LYS A CA 1
ATOM 1115 C C . LYS A 1 140 ? -13.938 -12.891 16.062 1 88.12 140 LYS A C 1
ATOM 1117 O O . LYS A 1 140 ? -12.711 -13.031 16.031 1 88.12 140 LYS A O 1
ATOM 1122 N N . PHE A 1 141 ? -14.789 -13.633 15.352 1 93.81 141 PHE A N 1
ATOM 1123 C CA . PHE A 1 141 ? -14.289 -14.656 14.438 1 93.81 141 PHE A CA 1
ATOM 1124 C C . PHE A 1 141 ? -13.445 -14.031 13.336 1 93.81 141 PHE A C 1
ATOM 1126 O O . PHE A 1 141 ? -12.32 -14.461 13.086 1 93.81 141 PHE A O 1
ATOM 1133 N N . VAL A 1 142 ? -13.984 -12.977 12.703 1 93.31 142 VAL A N 1
ATOM 1134 C CA . VAL A 1 142 ? -13.289 -12.32 11.602 1 93.31 142 VAL A CA 1
ATOM 1135 C C . VAL A 1 142 ? -12.016 -11.656 12.109 1 93.31 142 VAL A C 1
ATOM 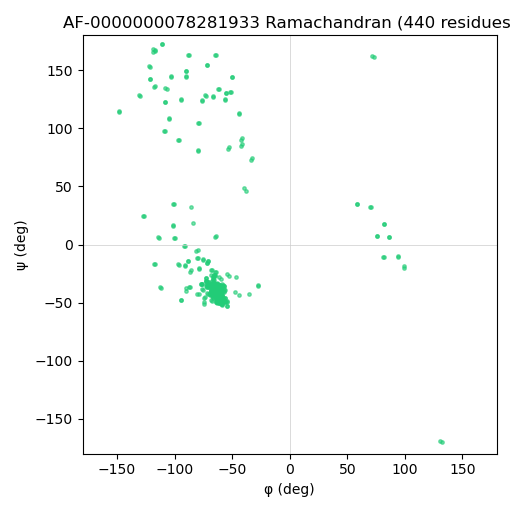1137 O O . VAL A 1 142 ? -11 -11.633 11.414 1 93.31 142 VAL A O 1
ATOM 1140 N N . ASN A 1 143 ? -12.07 -11.141 13.281 1 88.88 143 ASN A N 1
ATOM 1141 C CA . ASN A 1 143 ? -10.859 -10.555 13.859 1 88.88 143 ASN A CA 1
ATOM 1142 C C . ASN A 1 143 ? -9.766 -11.602 14.02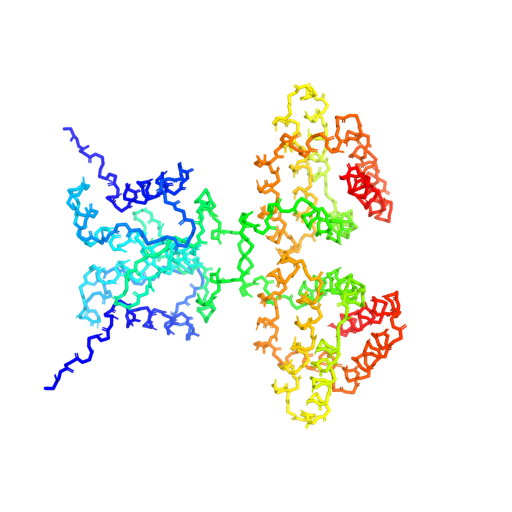3 1 88.88 143 ASN A C 1
ATOM 1144 O O . ASN A 1 143 ? -8.609 -11.359 13.672 1 88.88 143 ASN A O 1
ATOM 1148 N N . ALA A 1 144 ? -10.117 -12.742 14.578 1 92 144 ALA A N 1
ATOM 1149 C CA . ALA A 1 144 ? -9.156 -13.82 14.742 1 92 144 ALA A CA 1
ATOM 1150 C C . ALA A 1 144 ? -8.641 -14.312 13.391 1 92 144 ALA A C 1
ATOM 1152 O O . ALA A 1 144 ? -7.449 -14.578 13.227 1 92 144 ALA A O 1
ATOM 1153 N N . ASP A 1 145 ? -9.531 -14.422 12.438 1 96.44 145 ASP A N 1
ATOM 1154 C CA . ASP A 1 145 ? -9.195 -14.797 11.062 1 96.44 145 ASP A CA 1
ATOM 1155 C C . ASP A 1 145 ? -8.164 -13.844 10.477 1 96.44 145 ASP A C 1
ATOM 1157 O O . ASP A 1 145 ? -7.137 -14.281 9.945 1 96.44 145 ASP A O 1
ATOM 1161 N N . LEU A 1 146 ? -8.398 -12.578 10.609 1 94.62 146 LEU A N 1
ATOM 1162 C CA . LEU A 1 146 ? -7.52 -11.578 10.016 1 94.62 146 LEU A CA 1
ATOM 1163 C C . LEU A 1 146 ? -6.191 -11.516 10.766 1 94.62 146 LEU A C 1
ATOM 1165 O O . LEU A 1 146 ? -5.145 -11.266 10.164 1 94.62 146 LEU A O 1
ATOM 1169 N N . LYS A 1 147 ? -6.242 -11.727 12.047 1 92.88 147 LYS A N 1
ATOM 1170 C CA . LYS A 1 147 ? -4.988 -11.773 12.797 1 92.88 147 LYS A CA 1
ATOM 1171 C C . LYS A 1 147 ? -4.117 -12.938 12.328 1 92.88 147 LYS A C 1
ATOM 1173 O O . LYS A 1 147 ? -2.891 -12.82 12.281 1 92.88 147 LYS A O 1
ATOM 1178 N N . PHE A 1 148 ? -4.738 -14.078 12.008 1 97.81 148 PHE A N 1
ATOM 1179 C CA . PHE A 1 148 ? -4.043 -15.211 11.414 1 97.81 148 PHE A CA 1
ATOM 1180 C C . PHE A 1 148 ? -3.33 -14.797 10.125 1 97.81 148 PHE A C 1
ATOM 1182 O O . PHE A 1 148 ? -2.139 -15.07 9.961 1 97.81 148 PHE A O 1
ATOM 1189 N N . HIS A 1 149 ? -3.998 -14.078 9.289 1 98.19 149 HIS A N 1
ATOM 1190 C CA . HIS A 1 149 ? -3.428 -13.609 8.031 1 98.19 149 HIS A CA 1
ATOM 1191 C C . HIS A 1 149 ? -2.332 -12.578 8.273 1 98.19 149 HIS A C 1
ATOM 1193 O O . HIS A 1 149 ? -1.308 -12.578 7.59 1 98.19 149 HIS A O 1
ATOM 1199 N N . GLU A 1 150 ? -2.549 -11.727 9.242 1 94.69 150 GLU A N 1
ATOM 1200 C CA . GLU A 1 150 ? -1.567 -10.703 9.578 1 94.69 150 GLU A CA 1
ATOM 1201 C C . GLU A 1 150 ? -0.262 -11.32 10.07 1 94.69 150 GLU A C 1
ATOM 1203 O O . GLU A 1 150 ? 0.824 -10.836 9.734 1 94.69 150 GLU A O 1
ATOM 1208 N N . VAL A 1 151 ? -0.378 -12.367 10.883 1 95.31 151 VAL A N 1
ATOM 1209 C CA . VAL A 1 151 ? 0.811 -13.07 11.367 1 95.31 151 VAL A CA 1
ATOM 1210 C C . VAL A 1 151 ? 1.6 -13.617 10.18 1 95.31 151 VAL A C 1
ATOM 1212 O O . VAL A 1 151 ? 2.826 -13.484 10.125 1 95.31 151 VAL A O 1
ATOM 1215 N N . ILE A 1 152 ? 0.904 -14.188 9.234 1 98.31 152 ILE A N 1
ATOM 1216 C CA . ILE A 1 152 ? 1.55 -14.734 8.047 1 98.31 152 ILE A CA 1
ATOM 1217 C C . ILE A 1 152 ? 2.268 -13.617 7.285 1 98.31 152 ILE A C 1
ATOM 1219 O O . ILE A 1 152 ? 3.445 -13.75 6.949 1 98.31 152 ILE A O 1
ATOM 1223 N N . CYS A 1 153 ? 1.587 -12.594 7.078 1 96.5 153 CYS A N 1
ATOM 1224 C CA . CYS A 1 153 ? 2.135 -11.477 6.312 1 96.5 153 CYS A CA 1
ATOM 1225 C C . CYS A 1 153 ? 3.363 -10.898 7.004 1 96.5 153 CYS A C 1
ATOM 1227 O O . CYS A 1 153 ? 4.387 -10.656 6.359 1 96.5 153 CYS A O 1
ATOM 1229 N N . ARG A 1 154 ? 3.311 -10.711 8.25 1 93.88 154 ARG A N 1
ATOM 1230 C CA . ARG A 1 154 ? 4.43 -10.18 9.016 1 93.88 154 ARG A CA 1
ATOM 1231 C C . ARG A 1 154 ? 5.613 -11.141 9 1 93.88 154 ARG A C 1
ATOM 1233 O O . ARG A 1 154 ? 6.77 -10.711 8.961 1 93.88 154 ARG A O 1
ATOM 1240 N N . SER A 1 155 ? 5.332 -12.359 9 1 95.69 155 SER A N 1
ATOM 1241 C CA . SER A 1 155 ? 6.355 -13.391 9.094 1 95.69 155 SER A CA 1
ATOM 1242 C C . SER A 1 155 ? 7.164 -13.484 7.805 1 95.69 155 SER A C 1
ATOM 1244 O O . SER A 1 155 ? 8.234 -14.102 7.777 1 95.69 155 SER A O 1
ATOM 1246 N N . THR A 1 156 ? 6.684 -12.883 6.73 1 97 156 THR A N 1
ATOM 1247 C CA . THR A 1 156 ? 7.402 -12.906 5.461 1 97 156 THR A CA 1
ATOM 1248 C C . THR A 1 156 ? 8.727 -12.164 5.578 1 97 156 THR A C 1
ATOM 1250 O O . THR A 1 156 ? 9.641 -12.383 4.781 1 97 156 THR A O 1
ATOM 1253 N N . GLY A 1 157 ? 8.773 -11.188 6.52 1 94.38 157 GLY A N 1
ATOM 1254 C CA . GLY A 1 157 ? 9.938 -10.32 6.648 1 94.38 157 GLY A CA 1
ATOM 1255 C C . GLY A 1 157 ? 10.008 -9.258 5.57 1 94.38 157 GLY A C 1
ATOM 1256 O O . GLY A 1 157 ? 11.031 -8.586 5.426 1 94.38 157 GLY A O 1
ATOM 1257 N N . ASN A 1 158 ? 9.07 -9.117 4.793 1 96.81 158 ASN A N 1
ATOM 1258 C CA . ASN A 1 158 ? 9 -8.086 3.762 1 96.81 158 ASN A CA 1
ATOM 1259 C C . ASN A 1 158 ? 8.039 -6.973 4.156 1 96.81 158 ASN A C 1
ATOM 1261 O O . ASN A 1 158 ? 6.816 -7.148 4.109 1 96.81 158 ASN A O 1
ATOM 1265 N N . PRO A 1 159 ? 8.523 -5.855 4.473 1 93.25 159 PRO A N 1
ATOM 1266 C CA . PRO A 1 159 ? 7.664 -4.777 4.969 1 93.25 159 PRO A CA 1
ATOM 1267 C C . PRO A 1 159 ? 6.688 -4.27 3.91 1 93.25 159 PRO A C 1
ATOM 1269 O O . PRO A 1 159 ? 5.609 -3.777 4.25 1 93.25 159 PRO A O 1
ATOM 1272 N N . LEU A 1 160 ? 7.031 -4.41 2.664 1 94.75 160 LEU A N 1
ATOM 1273 C CA . LEU A 1 160 ? 6.133 -3.963 1.604 1 94.75 160 LEU A CA 1
ATOM 1274 C C . LEU A 1 160 ? 4.871 -4.82 1.562 1 94.75 160 LEU A C 1
ATOM 1276 O O . LEU A 1 160 ? 3.766 -4.297 1.427 1 94.75 160 LEU A O 1
ATOM 1280 N N . LEU A 1 161 ? 5.004 -6.117 1.739 1 96.38 161 LEU A N 1
ATOM 1281 C CA . LEU A 1 161 ? 3.85 -7.008 1.828 1 96.38 161 LEU A CA 1
ATOM 1282 C C . LEU A 1 161 ? 3.004 -6.68 3.053 1 96.38 161 LEU A C 1
ATOM 1284 O O . LEU A 1 161 ? 1.78 -6.559 2.953 1 96.38 161 LEU A O 1
ATOM 1288 N N . GLU A 1 162 ? 3.684 -6.484 4.164 1 93.38 162 GLU A N 1
ATOM 1289 C CA . GLU A 1 162 ? 2.994 -6.227 5.426 1 93.38 162 GLU A CA 1
ATOM 1290 C C . GLU A 1 162 ? 2.182 -4.938 5.355 1 93.38 162 GLU A C 1
ATOM 1292 O O . GLU A 1 162 ? 0.999 -4.926 5.707 1 93.38 162 GLU A O 1
ATOM 1297 N N . LYS A 1 163 ? 2.762 -3.951 4.855 1 89.19 163 LYS A N 1
ATOM 1298 C CA . LYS A 1 163 ? 2.115 -2.641 4.867 1 89.19 163 LYS A CA 1
ATOM 1299 C C . LYS A 1 163 ? 1.03 -2.553 3.799 1 89.19 163 LYS A C 1
ATOM 1301 O O . LYS A 1 163 ? -0 -1.908 4.004 1 89.19 163 LYS A O 1
ATOM 1306 N N . SER A 1 164 ? 1.205 -3.197 2.672 1 93 164 SER A N 1
ATOM 1307 C CA . SER A 1 164 ? 0.196 -3.189 1.618 1 93 164 SER A CA 1
ATOM 1308 C C . SER A 1 164 ? -1.078 -3.898 2.066 1 93 164 SER A C 1
ATOM 1310 O O . SER A 1 164 ? -2.184 -3.48 1.715 1 93 164 SER A O 1
ATOM 1312 N N . LEU A 1 165 ? -0.909 -4.887 2.867 1 94.69 165 LEU A N 1
ATOM 1313 C CA . LEU A 1 165 ? -2.062 -5.68 3.273 1 94.69 165 LEU A CA 1
ATOM 1314 C C . LEU A 1 165 ? -2.689 -5.117 4.547 1 94.69 165 LEU A C 1
ATOM 1316 O O . LEU A 1 165 ? -3.836 -5.434 4.871 1 94.69 165 LEU A O 1
ATOM 1320 N N . HIS A 1 166 ? -1.943 -4.32 5.234 1 89 166 HIS A N 1
ATOM 1321 C CA . HIS A 1 166 ? -2.391 -3.842 6.539 1 89 166 HIS A CA 1
ATOM 1322 C C . HIS A 1 166 ? -3.709 -3.082 6.422 1 89 166 HIS A C 1
ATOM 1324 O O . HIS A 1 166 ? -4.68 -3.404 7.113 1 89 166 HIS A O 1
ATOM 1330 N N . LYS A 1 167 ? -3.715 -2.131 5.508 1 82.38 167 LYS A N 1
ATOM 1331 C CA . LYS A 1 167 ? -4.934 -1.347 5.328 1 82.38 167 LYS A CA 1
ATOM 1332 C C . LYS A 1 167 ? -6.082 -2.221 4.832 1 82.38 167 LYS A C 1
ATOM 1334 O O . LYS A 1 167 ? -7.23 -2.031 5.234 1 82.38 167 LYS A O 1
ATOM 1339 N N . VAL A 1 168 ? -5.801 -3.115 4.012 1 92.38 168 VAL A N 1
ATOM 1340 C CA . VAL A 1 168 ? -6.801 -4.023 3.459 1 92.38 168 VAL A CA 1
ATOM 1341 C C . VAL A 1 168 ? -7.414 -4.859 4.578 1 92.38 168 VAL A C 1
ATOM 1343 O O . VAL A 1 168 ? -8.633 -5.016 4.648 1 92.38 168 VAL A O 1
ATOM 1346 N N . PHE A 1 169 ? -6.613 -5.344 5.516 1 91 169 PHE A N 1
ATOM 1347 C CA . PHE A 1 169 ? -7.094 -6.129 6.648 1 91 169 PHE A CA 1
ATOM 1348 C C . PHE A 1 169 ? -7.961 -5.277 7.566 1 91 169 PHE A C 1
ATOM 1350 O O . PHE A 1 169 ? -9 -5.73 8.047 1 91 169 PHE A O 1
ATOM 1357 N N . GLN A 1 170 ? -7.543 -4.086 7.738 1 83.81 170 GLN A N 1
ATOM 1358 C CA . GLN A 1 170 ? -8.312 -3.182 8.578 1 83.81 170 GLN A CA 1
ATOM 1359 C C . GLN A 1 170 ? -9.711 -2.965 8.016 1 83.81 170 GLN A C 1
ATOM 1361 O O . GLN A 1 170 ? -10.703 -3.029 8.75 1 83.81 170 GLN A O 1
ATOM 1366 N N . GLU A 1 171 ? -9.766 -2.713 6.781 1 83.06 171 GLU A N 1
ATOM 1367 C CA . GLU A 1 171 ? -11.055 -2.459 6.145 1 83.06 171 GLU A CA 1
ATOM 1368 C C . GLU A 1 171 ? -11.891 -3.73 6.074 1 83.06 171 GLU A C 1
ATOM 1370 O O . GLU A 1 171 ? -13.125 -3.676 6.172 1 83.06 171 GLU A O 1
ATOM 1375 N N . THR A 1 172 ? -11.234 -4.848 5.848 1 87.12 172 THR A N 1
ATOM 1376 C CA . THR A 1 172 ? -11.914 -6.137 5.855 1 87.12 172 THR A CA 1
ATOM 1377 C C . THR A 1 172 ? -12.57 -6.391 7.207 1 87.12 172 THR A C 1
ATOM 1379 O O . THR A 1 172 ? -13.695 -6.895 7.273 1 87.12 172 THR A O 1
ATOM 1382 N N . ARG A 1 173 ? -11.875 -6.004 8.281 1 84.62 173 ARG A N 1
ATOM 1383 C CA . ARG A 1 173 ? -12.414 -6.145 9.625 1 84.62 173 ARG A CA 1
ATOM 1384 C C . ARG A 1 173 ? -13.688 -5.324 9.805 1 84.62 173 ARG A C 1
ATOM 1386 O O . ARG A 1 173 ? -14.633 -5.77 10.453 1 84.62 173 ARG A O 1
ATOM 1393 N N . GLN A 1 174 ? -13.703 -4.164 9.234 1 81.62 174 GLN A N 1
ATOM 1394 C CA . GLN A 1 174 ? -14.867 -3.291 9.328 1 81.62 174 GLN A CA 1
ATOM 1395 C C . GLN A 1 174 ? -16.062 -3.873 8.562 1 81.62 174 GLN A C 1
ATOM 1397 O O . GLN A 1 174 ? -17.203 -3.633 8.922 1 81.62 174 GLN A O 1
ATOM 1402 N N . ASN A 1 175 ? -15.781 -4.652 7.598 1 85.25 175 ASN A N 1
ATOM 1403 C CA . ASN A 1 175 ? -16.812 -5.289 6.785 1 85.25 175 ASN A CA 1
ATOM 1404 C C . ASN A 1 175 ? -17.031 -6.742 7.195 1 85.25 175 ASN A C 1
ATOM 1406 O O . ASN A 1 175 ? -17.312 -7.594 6.348 1 85.25 175 ASN A O 1
ATOM 1410 N N . HIS A 1 176 ? -16.906 -7 8.461 1 83.38 176 HIS A N 1
ATOM 1411 C CA . HIS A 1 176 ? -16.859 -8.359 8.984 1 83.38 176 HIS A CA 1
ATOM 1412 C C . HIS A 1 176 ? -18.141 -9.117 8.664 1 83.38 176 HIS A C 1
ATOM 1414 O O . HIS A 1 176 ? -18.125 -10.328 8.445 1 83.38 176 HIS A O 1
ATOM 1420 N N . GLU A 1 177 ? -19.266 -8.445 8.664 1 84.81 177 GLU A N 1
ATOM 1421 C CA . GLU A 1 177 ? -20.516 -9.125 8.375 1 84.81 177 GLU A CA 1
ATOM 1422 C C . GLU A 1 177 ? -20.516 -9.719 6.973 1 84.81 177 GLU A C 1
ATOM 1424 O O . GLU A 1 177 ? -20.797 -10.906 6.793 1 84.81 177 GLU A O 1
ATOM 1429 N N . GLN A 1 178 ? -20.172 -8.938 6.023 1 86.25 178 GLN A N 1
ATOM 1430 C CA . GLN A 1 178 ? -20.125 -9.391 4.637 1 86.25 178 GLN A CA 1
ATOM 1431 C C . GLN A 1 178 ? -19.047 -10.453 4.441 1 86.25 178 GLN A C 1
ATOM 1433 O O . GLN A 1 178 ? -19.25 -11.43 3.721 1 86.25 178 GLN A O 1
ATOM 1438 N N . MET A 1 179 ? -17.969 -10.336 5.07 1 86.19 179 MET A N 1
ATOM 1439 C CA . MET A 1 179 ? -16.844 -11.266 4.926 1 86.19 179 MET A CA 1
ATOM 1440 C C . MET A 1 179 ? -17.203 -12.625 5.52 1 86.19 179 MET A C 1
ATOM 1442 O O . MET A 1 179 ? -16.891 -13.664 4.926 1 86.19 179 MET A O 1
ATOM 1446 N N . ASN A 1 180 ? -17.828 -12.57 6.637 1 87.5 180 ASN A N 1
ATOM 1447 C CA . ASN A 1 180 ? -18.203 -13.844 7.242 1 87.5 180 ASN A CA 1
ATOM 1448 C C . ASN A 1 180 ? -19.25 -14.578 6.402 1 87.5 180 ASN A C 1
ATOM 1450 O O . ASN A 1 180 ? -19.281 -15.812 6.379 1 87.5 180 ASN A O 1
ATOM 1454 N N . GLU A 1 181 ? -20.078 -13.883 5.797 1 88.31 181 GLU A N 1
ATOM 1455 C CA . GLU A 1 181 ? -21.047 -14.508 4.902 1 88.31 181 GLU A CA 1
ATOM 1456 C C . GLU A 1 181 ? -20.359 -15.219 3.744 1 88.31 181 GLU A C 1
ATOM 1458 O O . GLU A 1 181 ? -20.812 -16.281 3.293 1 88.31 181 GLU A O 1
ATOM 1463 N N . LEU A 1 182 ? -19.281 -14.703 3.297 1 85.44 182 LEU A N 1
ATOM 1464 C CA . LEU A 1 182 ? -18.562 -15.25 2.15 1 85.44 182 LEU A CA 1
ATOM 1465 C C . LEU A 1 182 ? -17.703 -16.438 2.561 1 85.44 182 LEU A C 1
ATOM 1467 O O . LEU A 1 182 ? -17.609 -17.422 1.817 1 85.44 182 LEU A O 1
ATOM 1471 N N . PHE A 1 183 ? -17.031 -16.359 3.668 1 87.81 183 PHE A N 1
ATOM 1472 C CA . PHE A 1 183 ? -16.078 -17.391 4.066 1 87.81 183 PHE A CA 1
ATOM 1473 C C . PHE A 1 183 ? -16.75 -18.469 4.898 1 87.81 183 PHE A C 1
ATOM 1475 O O . PHE A 1 183 ? -16.438 -19.656 4.754 1 87.81 183 PHE A O 1
ATOM 1482 N N . GLY A 1 184 ? -17.719 -18.094 5.785 1 90.5 184 GLY A N 1
ATOM 1483 C CA . GLY A 1 184 ? -18.328 -19.031 6.723 1 90.5 184 GLY A CA 1
ATOM 1484 C C . GLY A 1 184 ? -17.391 -19.453 7.84 1 90.5 184 GLY A C 1
ATOM 1485 O O . GLY A 1 184 ? -16.172 -19.375 7.695 1 90.5 184 GLY A O 1
ATOM 1486 N N . TYR A 1 185 ? -17.969 -19.984 8.867 1 93.56 185 TYR A N 1
ATOM 1487 C CA . TYR A 1 185 ? -17.172 -20.422 10.008 1 93.56 185 TYR A CA 1
ATOM 1488 C C . TYR A 1 185 ? -16.422 -21.703 9.688 1 93.56 185 TYR A C 1
ATOM 1490 O O . TYR A 1 185 ? -15.195 -21.766 9.812 1 93.56 185 TYR A O 1
ATOM 1498 N N . ASP A 1 186 ? -17.141 -22.672 9.195 1 93.44 186 ASP A N 1
ATOM 1499 C CA . ASP A 1 186 ? -16.578 -24 9.008 1 93.44 186 ASP A CA 1
ATOM 1500 C C . ASP A 1 186 ? -15.516 -24 7.91 1 93.44 186 ASP A C 1
ATOM 1502 O O . ASP A 1 186 ? -14.422 -24.531 8.102 1 93.44 186 ASP A O 1
ATOM 1506 N N . SER A 1 187 ? -15.859 -23.406 6.832 1 93.69 187 SER A N 1
ATOM 1507 C CA . SER A 1 187 ? -14.898 -23.344 5.73 1 93.69 187 SER A CA 1
ATOM 1508 C C . SER A 1 187 ? -13.672 -22.531 6.125 1 93.69 187 SER A C 1
ATOM 1510 O O . SER A 1 187 ? -12.547 -22.891 5.785 1 93.69 187 SER A O 1
ATOM 1512 N N . GLY A 1 188 ? -13.93 -21.469 6.805 1 95.19 188 GLY A N 1
ATOM 1513 C CA . GLY A 1 188 ? -12.82 -20.672 7.293 1 95.19 188 GLY A CA 1
ATOM 1514 C C . GLY A 1 188 ? -11.867 -21.438 8.18 1 95.19 188 GLY A C 1
ATOM 1515 O O . GLY A 1 188 ? -10.656 -21.438 7.957 1 95.19 188 GLY A O 1
ATOM 1516 N N . ILE A 1 189 ? -12.438 -22.125 9.117 1 97.44 189 ILE A N 1
ATOM 1517 C CA . ILE A 1 189 ? -11.641 -22.906 10.07 1 97.44 189 ILE A CA 1
ATOM 1518 C C . ILE A 1 189 ? -10.922 -24.031 9.336 1 97.44 189 ILE A C 1
ATOM 1520 O O . ILE A 1 189 ? -9.742 -24.281 9.586 1 97.44 189 ILE A O 1
ATOM 1524 N N . HIS A 1 190 ? -11.586 -24.656 8.43 1 97.81 190 HIS A N 1
ATOM 1525 C CA . HIS A 1 190 ? -11.016 -25.766 7.668 1 97.81 190 HIS A CA 1
ATOM 1526 C C . HIS A 1 190 ? -9.773 -25.328 6.902 1 97.81 190 HIS A C 1
ATOM 1528 O O . HIS A 1 190 ? -8.719 -25.953 7.016 1 97.81 190 HIS A O 1
ATOM 1534 N N . TYR A 1 191 ? -9.828 -24.266 6.148 1 98.25 191 TYR A N 1
ATOM 1535 C CA . TYR A 1 191 ? -8.703 -23.797 5.344 1 98.25 191 TYR A CA 1
ATOM 1536 C C . TYR A 1 191 ? -7.551 -23.344 6.234 1 98.25 191 TYR A C 1
ATOM 1538 O O . TYR A 1 191 ? -6.391 -23.656 5.953 1 98.25 191 TYR A O 1
ATOM 1546 N N . HIS A 1 192 ? -7.879 -22.641 7.328 1 98.5 192 HIS A N 1
ATOM 1547 C CA . HIS A 1 192 ? -6.812 -22.156 8.195 1 98.5 192 HIS A CA 1
ATOM 1548 C C . HIS A 1 192 ? -6.113 -23.312 8.898 1 98.5 192 HIS A C 1
ATOM 1550 O O . HIS A 1 192 ? -4.898 -23.266 9.117 1 98.5 192 HIS A O 1
ATOM 1556 N N . ALA A 1 193 ? -6.887 -24.328 9.219 1 98.69 193 ALA A N 1
ATOM 1557 C CA . ALA A 1 193 ? -6.281 -25.531 9.789 1 98.69 193 ALA A CA 1
ATOM 1558 C C . ALA A 1 193 ? -5.324 -26.188 8.797 1 98.69 193 ALA A C 1
ATOM 1560 O O . ALA A 1 193 ? -4.242 -26.641 9.172 1 98.69 193 ALA A O 1
ATOM 1561 N N . GLN A 1 194 ? -5.707 -26.25 7.59 1 98.81 194 GLN A N 1
ATOM 1562 C CA . GLN A 1 194 ? -4.863 -26.828 6.555 1 98.81 194 GLN A CA 1
ATOM 1563 C C . GLN A 1 194 ? -3.611 -25.984 6.328 1 98.81 194 GLN A C 1
ATOM 1565 O O . GLN A 1 194 ? -2.527 -26.531 6.094 1 98.81 194 GLN A O 1
ATOM 1570 N N . ILE A 1 195 ? -3.762 -24.688 6.371 1 98.75 195 ILE A N 1
ATOM 1571 C CA . ILE A 1 195 ? -2.615 -23.797 6.234 1 98.75 195 ILE A CA 1
ATOM 1572 C C . ILE A 1 195 ? -1.641 -24.031 7.387 1 98.75 195 ILE A C 1
ATOM 1574 O O . ILE A 1 195 ? -0.433 -24.141 7.172 1 98.75 195 ILE A O 1
ATOM 1578 N N . LEU A 1 196 ? -2.195 -24.109 8.578 1 98.56 196 LEU A N 1
ATOM 1579 C CA . LEU A 1 196 ? -1.35 -24.359 9.742 1 98.56 196 LEU A CA 1
ATOM 1580 C C . LEU A 1 196 ? -0.616 -25.688 9.602 1 98.56 196 LEU A C 1
ATOM 1582 O O . LEU A 1 196 ? 0.563 -25.781 9.953 1 98.56 196 LEU A O 1
ATOM 1586 N N . ASP A 1 197 ? -1.33 -26.703 9.125 1 98.5 197 ASP A N 1
ATOM 1587 C CA . ASP A 1 197 ? -0.704 -28 8.906 1 98.5 197 ASP A CA 1
ATOM 1588 C C . ASP A 1 197 ? 0.444 -27.891 7.902 1 98.5 197 ASP A C 1
ATOM 1590 O O . ASP A 1 197 ? 1.491 -28.516 8.086 1 98.5 197 ASP A O 1
ATOM 1594 N N . ALA A 1 198 ? 0.231 -27.172 6.879 1 98.62 198 ALA A N 1
ATOM 1595 C CA . ALA A 1 198 ? 1.288 -26.938 5.895 1 98.62 198 ALA A CA 1
ATOM 1596 C C . ALA A 1 198 ? 2.498 -26.266 6.531 1 98.62 198 ALA A C 1
ATOM 1598 O O . ALA A 1 198 ? 3.643 -26.594 6.203 1 98.62 198 ALA A O 1
ATOM 1599 N N . PHE A 1 199 ? 2.264 -25.297 7.469 1 98.31 199 PHE A N 1
ATOM 1600 C CA . PHE A 1 199 ? 3.338 -24.656 8.211 1 98.31 199 PHE A CA 1
ATOM 1601 C C . PHE A 1 199 ? 4.09 -25.656 9.07 1 98.31 199 PHE A C 1
ATOM 1603 O O . PHE A 1 199 ? 5.32 -25.688 9.07 1 98.31 199 PHE A O 1
ATOM 1610 N N . LYS A 1 200 ? 3.418 -26.516 9.734 1 97.56 200 LYS A N 1
ATOM 1611 C CA . LYS A 1 200 ? 4.02 -27.531 10.602 1 97.56 200 LYS A CA 1
ATOM 1612 C C . LYS A 1 200 ? 4.906 -28.469 9.797 1 97.56 200 LYS A C 1
ATOM 1614 O O . LYS A 1 200 ? 5.953 -28.906 10.281 1 97.56 200 LYS A O 1
ATOM 1619 N N . ASN A 1 201 ? 4.48 -28.734 8.594 1 97.75 201 ASN A N 1
ATOM 1620 C CA . ASN A 1 201 ? 5.199 -29.672 7.734 1 97.75 201 ASN A CA 1
ATOM 1621 C C . ASN A 1 201 ? 6.242 -28.953 6.879 1 97.75 201 ASN A C 1
ATOM 1623 O O . ASN A 1 201 ? 6.871 -29.562 6.016 1 97.75 201 ASN A O 1
ATOM 1627 N N . ARG A 1 202 ? 6.316 -27.703 7.004 1 97.75 202 ARG A N 1
ATOM 1628 C CA . ARG A 1 202 ? 7.238 -26.875 6.246 1 97.75 202 ARG A CA 1
ATOM 1629 C C . ARG A 1 202 ? 7.02 -27.031 4.746 1 97.75 202 ARG A C 1
ATOM 1631 O O . ARG A 1 202 ? 7.98 -27.141 3.98 1 97.75 202 ARG A O 1
ATOM 1638 N N . ASP A 1 203 ? 5.809 -27.203 4.445 1 98.38 203 ASP A N 1
ATOM 1639 C CA . ASP A 1 203 ? 5.426 -27.359 3.045 1 98.38 203 ASP A CA 1
ATOM 1640 C C . ASP A 1 203 ? 4.945 -26.031 2.453 1 98.38 203 ASP A C 1
ATOM 1642 O O . ASP A 1 203 ? 3.742 -25.766 2.414 1 98.38 203 ASP A O 1
ATOM 1646 N N . ALA A 1 204 ? 5.883 -25.312 1.917 1 98.44 204 ALA A N 1
ATOM 1647 C CA . ALA A 1 204 ? 5.621 -23.953 1.422 1 98.44 204 ALA A CA 1
ATOM 1648 C C . ALA A 1 204 ? 4.637 -23.984 0.255 1 98.44 204 ALA A C 1
ATOM 1650 O O . ALA A 1 204 ? 3.75 -23.141 0.163 1 98.44 204 ALA A O 1
ATOM 1651 N N . ASP A 1 205 ? 4.762 -24.938 -0.632 1 98.38 205 ASP A N 1
ATOM 1652 C CA . ASP A 1 205 ? 3.881 -25.016 -1.794 1 98.38 205 ASP A CA 1
ATOM 1653 C C . ASP A 1 205 ? 2.447 -25.344 -1.374 1 98.38 205 ASP A C 1
ATOM 1655 O O . ASP A 1 205 ? 1.495 -24.766 -1.914 1 98.38 205 ASP A O 1
ATOM 1659 N N . ALA A 1 206 ? 2.309 -26.219 -0.428 1 98.69 206 ALA A N 1
ATOM 1660 C CA . ALA A 1 206 ? 0.974 -26.531 0.074 1 98.69 206 ALA A CA 1
ATOM 1661 C C . ALA A 1 206 ? 0.332 -25.297 0.722 1 98.69 206 ALA A C 1
ATOM 1663 O O . ALA A 1 206 ? -0.85 -25.031 0.504 1 98.69 206 ALA A O 1
ATOM 1664 N N . ALA A 1 207 ? 1.07 -24.562 1.56 1 98.81 207 ALA A N 1
ATOM 1665 C CA . ALA A 1 207 ? 0.543 -23.359 2.209 1 98.81 207 ALA A CA 1
ATOM 1666 C C . ALA A 1 207 ? 0.066 -22.344 1.178 1 98.81 207 ALA A C 1
ATOM 1668 O O . ALA A 1 207 ? -1.011 -21.75 1.324 1 98.81 207 ALA A O 1
ATOM 1669 N N . HIS A 1 208 ? 0.91 -22.141 0.156 1 98.75 208 HIS A N 1
ATOM 1670 C CA . HIS A 1 208 ? 0.545 -21.266 -0.949 1 98.75 208 HIS A CA 1
ATOM 1671 C C . HIS A 1 208 ? -0.778 -21.688 -1.576 1 98.75 208 HIS A C 1
ATOM 1673 O O . HIS A 1 208 ? -1.701 -20.891 -1.696 1 98.75 208 HIS A O 1
ATOM 1679 N N . ASP A 1 209 ? -0.86 -22.984 -1.948 1 98.75 209 ASP A N 1
ATOM 1680 C CA . ASP A 1 209 ? -2.006 -23.469 -2.707 1 98.75 209 ASP A CA 1
ATOM 1681 C C . ASP A 1 209 ? -3.283 -23.422 -1.869 1 98.75 209 ASP A C 1
ATOM 1683 O O . ASP A 1 209 ? -4.355 -23.094 -2.381 1 98.75 209 ASP A O 1
ATOM 1687 N N . ILE A 1 210 ? -3.158 -23.734 -0.62 1 98.81 210 ILE A N 1
ATOM 1688 C CA . ILE A 1 210 ? -4.324 -23.75 0.256 1 98.81 210 ILE A CA 1
ATOM 1689 C C . ILE A 1 210 ? -4.824 -22.312 0.471 1 98.81 210 ILE A C 1
ATOM 1691 O O . ILE A 1 210 ? -6.031 -22.062 0.443 1 98.81 210 ILE A O 1
ATOM 1695 N N . MET A 1 211 ? -3.938 -21.359 0.701 1 98.81 211 MET A N 1
ATOM 1696 C CA . MET A 1 211 ? -4.352 -19.969 0.836 1 98.81 211 MET A CA 1
ATOM 1697 C C . MET A 1 211 ? -5.031 -19.469 -0.438 1 98.81 211 MET A C 1
ATOM 1699 O O . MET A 1 211 ? -6.047 -18.781 -0.376 1 98.81 211 MET A O 1
ATOM 1703 N N . TYR A 1 212 ? -4.441 -19.828 -1.57 1 98.62 212 TYR A N 1
ATOM 1704 C CA . TYR A 1 212 ? -5.055 -19.469 -2.846 1 98.62 212 TYR A CA 1
ATOM 1705 C C . TYR A 1 212 ? -6.469 -20.031 -2.947 1 98.62 212 TYR A C 1
ATOM 1707 O O . TYR A 1 212 ? -7.398 -19.297 -3.312 1 98.62 212 TYR A O 1
ATOM 1715 N N . GLU A 1 213 ? -6.66 -21.281 -2.619 1 98.38 213 GLU A N 1
ATOM 1716 C CA . GLU A 1 213 ? -7.969 -21.922 -2.678 1 98.38 213 GLU A CA 1
ATOM 1717 C C . GLU A 1 213 ? -8.945 -21.266 -1.702 1 98.38 213 GLU A C 1
ATOM 1719 O O . GLU A 1 213 ? -10.125 -21.094 -2.021 1 98.38 213 GLU A O 1
ATOM 1724 N N . HIS A 1 214 ? -8.453 -20.953 -0.527 1 98.06 214 HIS A N 1
ATOM 1725 C CA . HIS A 1 214 ? -9.25 -20.312 0.512 1 98.06 214 HIS A CA 1
ATOM 1726 C C . HIS A 1 214 ? -9.859 -19.016 0.011 1 98.06 214 HIS A C 1
ATOM 1728 O O . HIS A 1 214 ? -11.07 -18.812 0.114 1 98.06 214 HIS A O 1
ATOM 1734 N N . LEU A 1 215 ? -9.047 -18.188 -0.587 1 97.62 215 LEU A N 1
ATOM 1735 C CA . LEU A 1 215 ? -9.5 -16.891 -1.062 1 97.62 215 LEU A CA 1
ATOM 1736 C C . LEU A 1 215 ? -10.305 -17.031 -2.352 1 97.62 215 LEU A C 1
ATOM 1738 O O . LEU A 1 215 ? -11.266 -16.297 -2.572 1 97.62 215 LEU A O 1
ATOM 1742 N N . ASP A 1 216 ? -9.906 -18.031 -3.18 1 97.38 216 ASP A N 1
ATOM 1743 C CA . ASP A 1 216 ? -10.625 -18.281 -4.422 1 97.38 216 ASP A CA 1
ATOM 1744 C C . ASP A 1 216 ? -12.047 -18.766 -4.145 1 97.38 216 ASP A C 1
ATOM 1746 O O . ASP A 1 216 ? -12.984 -18.422 -4.867 1 97.38 216 ASP A O 1
ATOM 1750 N N . ALA A 1 217 ? -12.211 -19.594 -3.117 1 96.19 217 ALA A N 1
ATOM 1751 C CA . ALA A 1 217 ? -13.523 -20.094 -2.725 1 96.19 217 ALA A CA 1
ATOM 1752 C C . ALA A 1 217 ? -14.438 -18.953 -2.311 1 96.19 217 ALA A C 1
ATOM 1754 O O . ALA A 1 217 ? -15.625 -18.938 -2.65 1 96.19 217 ALA A O 1
ATOM 1755 N N . ALA A 1 218 ? -13.906 -18.031 -1.587 1 94.12 218 ALA A N 1
ATOM 1756 C CA . ALA A 1 218 ? -14.68 -16.859 -1.181 1 94.12 218 ALA A CA 1
ATOM 1757 C C . ALA A 1 218 ? -15.094 -16.031 -2.393 1 94.12 218 ALA A C 1
ATOM 1759 O O . ALA A 1 218 ? -16.234 -15.547 -2.465 1 94.12 218 ALA A O 1
ATOM 1760 N N . MET A 1 219 ? -14.172 -15.875 -3.318 1 94.62 219 MET A N 1
ATOM 1761 C CA . MET A 1 219 ? -14.445 -15.078 -4.516 1 94.62 219 MET A CA 1
ATOM 1762 C C . MET A 1 219 ? -15.547 -15.719 -5.352 1 94.62 219 MET A C 1
ATOM 1764 O O . MET A 1 219 ? -16.391 -15.016 -5.922 1 94.62 219 MET A O 1
ATOM 1768 N N . LYS A 1 220 ? -15.594 -17.016 -5.402 1 94.62 220 LYS A N 1
ATOM 1769 C CA . LYS A 1 220 ? -16.578 -17.734 -6.203 1 94.62 220 LYS A CA 1
ATOM 1770 C C . LYS A 1 220 ? -17.969 -17.625 -5.594 1 94.62 220 LYS A C 1
ATOM 1772 O O . LYS A 1 220 ? -18.969 -17.891 -6.266 1 94.62 220 LYS A O 1
ATOM 1777 N N . LYS A 1 221 ? -18.047 -17.219 -4.355 1 92.38 221 LYS A N 1
ATOM 1778 C CA . LYS A 1 221 ? -19.328 -17.078 -3.676 1 92.38 221 LYS A CA 1
ATOM 1779 C C . LYS A 1 221 ? -19.922 -15.68 -3.904 1 92.38 221 LYS A C 1
ATOM 1781 O O . LYS A 1 221 ? -21.062 -15.422 -3.545 1 92.38 221 LYS A O 1
ATOM 1786 N N . LEU A 1 222 ? -19.125 -14.797 -4.379 1 89.25 222 LEU A N 1
ATOM 1787 C CA . LEU A 1 222 ? -19.625 -13.453 -4.641 1 89.25 222 LEU A CA 1
ATOM 1788 C C . LEU A 1 222 ? -20.703 -13.469 -5.715 1 89.25 222 LEU A C 1
ATOM 1790 O O . LEU A 1 222 ? -21.688 -12.734 -5.617 1 89.25 222 LEU A O 1
ATOM 1794 N N . MET B 1 1 ? -9.398 24.469 39.188 1 22.72 1 MET B N 1
ATOM 1795 C CA . MET B 1 1 ? -9.766 23.344 38.344 1 22.72 1 MET B CA 1
ATOM 1796 C C . MET B 1 1 ? -8.844 23.25 37.125 1 22.72 1 MET B C 1
ATOM 1798 O O . MET B 1 1 ? -8.766 24.172 36.312 1 22.72 1 MET B O 1
ATOM 1802 N N . LYS B 1 2 ? -7.648 22.812 37.25 1 28.84 2 LYS B N 1
ATOM 1803 C CA . LYS B 1 2 ? -6.547 22.922 36.312 1 28.84 2 LYS B CA 1
ATOM 1804 C C . LYS B 1 2 ? -6.953 22.391 34.938 1 28.84 2 LYS B C 1
ATOM 1806 O O . LYS B 1 2 ? -7.383 21.25 34.812 1 28.84 2 LYS B O 1
ATOM 1811 N N . ILE B 1 3 ? -7.609 23.188 34.156 1 36.28 3 ILE B N 1
ATOM 1812 C CA . ILE B 1 3 ? -8.227 22.859 32.875 1 36.28 3 ILE B CA 1
ATOM 1813 C C . ILE B 1 3 ? -7.305 21.953 32.094 1 36.28 3 ILE B C 1
ATOM 1815 O O . ILE B 1 3 ? -6.133 22.266 31.875 1 36.28 3 ILE B O 1
ATOM 1819 N N . LYS B 1 4 ? -7.395 20.766 32.312 1 38.47 4 LYS B N 1
ATOM 1820 C CA . LYS B 1 4 ? -6.691 19.703 31.594 1 38.47 4 LYS B CA 1
ATOM 1821 C C . LYS B 1 4 ? -6.5 20.062 30.125 1 38.47 4 LYS B C 1
ATOM 1823 O O . LYS B 1 4 ? -7.477 20.219 29.391 1 38.47 4 LYS B O 1
ATOM 1828 N N . ARG B 1 5 ? -5.672 20.938 29.688 1 42.91 5 ARG B N 1
ATOM 1829 C CA . ARG B 1 5 ? -5.285 21.578 28.438 1 42.91 5 ARG B CA 1
ATOM 1830 C C . ARG B 1 5 ? -5.324 20.578 27.281 1 42.91 5 ARG B C 1
ATOM 1832 O O . ARG B 1 5 ? -4.379 19.812 27.078 1 42.91 5 ARG B O 1
ATOM 1839 N N . VAL B 1 6 ? -6.402 19.797 27.203 1 49.16 6 VAL B N 1
ATOM 1840 C CA . VAL B 1 6 ? -6.602 18.969 26.031 1 49.16 6 VAL B CA 1
ATOM 1841 C C . VAL B 1 6 ? -6.297 19.781 24.766 1 49.16 6 VAL B C 1
ATOM 1843 O O . VAL B 1 6 ? -6.691 20.938 24.656 1 49.16 6 VAL B O 1
ATOM 1846 N N . ASN B 1 7 ? -5.223 19.422 24.031 1 71.56 7 ASN B N 1
ATOM 1847 C CA . ASN B 1 7 ? -4.73 20.078 22.828 1 71.56 7 ASN B CA 1
ATOM 1848 C C . ASN B 1 7 ? -5.875 20.469 21.891 1 71.56 7 ASN B C 1
ATOM 1850 O O . ASN B 1 7 ? -6.672 19.625 21.484 1 71.56 7 ASN B O 1
ATOM 1854 N N . VAL B 1 8 ? -6.359 21.734 22.141 1 80.31 8 VAL B N 1
ATOM 1855 C CA . VAL B 1 8 ? -7.422 22.312 21.328 1 80.31 8 VAL B CA 1
ATOM 1856 C C . VAL B 1 8 ? -7.383 21.703 19.922 1 80.31 8 VAL B C 1
ATOM 1858 O O . VAL B 1 8 ? -8.422 21.391 19.359 1 80.31 8 VAL B O 1
ATOM 1861 N N . THR B 1 9 ? -6.215 21.469 19.516 1 83.81 9 THR B N 1
ATOM 1862 C CA . THR B 1 9 ? -6.059 20.891 18.172 1 83.81 9 THR B CA 1
ATOM 1863 C C . THR B 1 9 ? -6.621 19.469 18.125 1 83.81 9 THR B C 1
ATOM 1865 O O . THR B 1 9 ? -7.309 19.109 17.172 1 83.81 9 THR B O 1
ATOM 1868 N N . SER B 1 10 ? -6.387 18.75 19.141 1 81.88 10 SER B N 1
ATOM 1869 C CA . SER B 1 10 ? -6.898 17.375 19.188 1 81.88 10 SER B CA 1
ATOM 1870 C C . SER B 1 10 ? -8.422 17.359 19.234 1 81.88 10 SER B C 1
ATOM 1872 O O . SER B 1 10 ? -9.062 16.516 18.609 1 81.88 10 SER B O 1
ATOM 1874 N N . GLN B 1 11 ? -8.977 18.25 19.922 1 85.5 11 GLN B N 1
ATOM 1875 C CA . GLN B 1 11 ? -10.43 18.328 20.016 1 85.5 11 GLN B CA 1
ATOM 1876 C C . GLN B 1 11 ? -11.039 18.703 18.672 1 85.5 11 GLN B C 1
ATOM 1878 O O . GLN B 1 11 ? -12.078 18.172 18.281 1 85.5 11 GLN B O 1
ATOM 1883 N N . VAL B 1 12 ? -10.406 19.656 18.016 1 89.94 12 VAL B N 1
ATOM 1884 C CA . VAL B 1 12 ? -10.883 20.031 16.688 1 89.94 12 VAL B CA 1
ATOM 1885 C C . VAL B 1 12 ? -10.797 18.844 15.742 1 89.94 12 VAL B C 1
ATOM 1887 O O . VAL B 1 12 ? -11.727 18.578 14.977 1 89.94 12 VAL B O 1
ATOM 1890 N N . VAL B 1 13 ? -9.719 18.109 15.859 1 87 13 VAL B N 1
ATOM 1891 C CA . VAL B 1 13 ? -9.555 16.906 15.031 1 87 13 VAL B CA 1
ATOM 1892 C C . VAL B 1 13 ? -10.68 15.922 15.32 1 87 13 VAL B C 1
ATOM 1894 O O . VAL B 1 13 ? -11.258 15.352 14.391 1 87 13 VAL B O 1
ATOM 1897 N N . ASP B 1 14 ? -10.992 15.742 16.516 1 82.31 14 ASP B N 1
ATOM 1898 C CA . ASP B 1 14 ? -12.062 14.828 16.906 1 82.31 14 ASP B CA 1
ATOM 1899 C C . ASP B 1 14 ? -13.406 15.281 16.328 1 82.31 14 ASP B C 1
ATOM 1901 O O . ASP B 1 14 ? -14.195 14.453 15.859 1 82.31 14 ASP B O 1
ATOM 1905 N N . TYR B 1 15 ? -13.68 16.547 16.438 1 85.31 15 TYR B N 1
ATOM 1906 C CA . TYR B 1 15 ? -14.883 17.125 15.859 1 85.31 15 TYR B CA 1
ATOM 1907 C C . TYR B 1 15 ? -14.969 16.812 14.367 1 85.31 15 TYR B C 1
ATOM 1909 O O . TYR B 1 15 ? -16.016 16.391 13.875 1 85.31 15 TYR B O 1
ATOM 1917 N N . LEU B 1 16 ? -13.883 17.062 13.664 1 87.94 16 LEU B N 1
ATOM 1918 C CA . LEU B 1 16 ? -13.844 16.828 12.227 1 87.94 16 LEU B CA 1
ATOM 1919 C C . LEU B 1 16 ? -14.07 15.344 11.922 1 87.94 16 LEU B C 1
ATOM 1921 O O . LEU B 1 16 ? -14.859 15.008 11.039 1 87.94 16 LEU B O 1
ATOM 1925 N N . LYS B 1 17 ? -13.398 14.555 12.695 1 81.38 17 LYS B N 1
ATOM 1926 C CA . LYS B 1 17 ? -13.523 13.109 12.516 1 81.38 17 LYS B CA 1
ATOM 1927 C C . LYS B 1 17 ? -14.969 12.656 12.719 1 81.38 17 LYS B C 1
ATOM 1929 O O . LYS B 1 17 ? -15.484 11.836 11.961 1 81.38 17 LYS B O 1
ATOM 1934 N N . LYS B 1 18 ? -15.578 13.133 13.68 1 80.75 18 LYS B N 1
ATOM 1935 C CA . LYS B 1 18 ? -16.953 12.766 13.992 1 80.75 18 LYS B CA 1
ATOM 1936 C C . LYS B 1 18 ? -17.891 13.133 12.844 1 80.75 18 LYS B C 1
ATOM 1938 O O . LYS B 1 18 ? -18.75 12.344 12.469 1 80.75 18 LYS B O 1
ATOM 1943 N N . ASN B 1 19 ? -17.75 14.352 12.328 1 84 19 ASN B N 1
ATOM 1944 C CA . ASN B 1 19 ? -18.609 14.773 11.219 1 84 19 ASN B CA 1
ATOM 1945 C C . ASN B 1 19 ? -18.375 13.906 9.977 1 84 19 ASN B C 1
ATOM 1947 O O . ASN B 1 19 ? -19.312 13.602 9.242 1 84 19 ASN B O 1
ATOM 1951 N N . ILE B 1 20 ? -17.172 13.5 9.812 1 80.38 20 ILE B N 1
ATOM 1952 C CA . ILE B 1 20 ? -16.812 12.68 8.664 1 80.38 20 ILE B CA 1
ATOM 1953 C C . ILE B 1 20 ? -17.359 11.266 8.844 1 80.38 20 ILE B C 1
ATOM 1955 O O . ILE B 1 20 ? -18.016 10.727 7.949 1 80.38 20 ILE B O 1
ATOM 1959 N N . GLU B 1 21 ? -17.172 10.734 10.031 1 72.38 21 GLU B N 1
ATOM 1960 C CA . GLU B 1 21 ? -17.547 9.352 10.312 1 72.38 21 GLU B CA 1
ATOM 1961 C C . GLU B 1 21 ? -19.062 9.203 10.391 1 72.38 21 GLU B C 1
ATOM 1963 O O . GLU B 1 21 ? -19.609 8.156 10.039 1 72.38 21 GLU B O 1
ATOM 1968 N N . SER B 1 22 ? -19.703 10.211 10.828 1 72.69 22 SER B N 1
ATOM 1969 C CA . SER B 1 22 ? -21.156 10.156 10.984 1 72.69 22 SER B CA 1
ATOM 1970 C C . SER B 1 22 ? -21.859 10.375 9.656 1 72.69 22 SER B C 1
ATOM 1972 O O . SER B 1 22 ? -23.078 10.219 9.562 1 72.69 22 SER B O 1
ATOM 1974 N N . GLY B 1 23 ? -21.094 10.805 8.648 1 76.19 23 GLY B N 1
ATOM 1975 C CA . GLY B 1 23 ? -21.688 11.031 7.336 1 76.19 23 GLY B CA 1
ATOM 1976 C C . GLY B 1 23 ? -22.281 12.406 7.184 1 76.19 23 GLY B C 1
ATOM 1977 O O . GLY B 1 23 ? -22.984 12.68 6.207 1 76.19 23 GLY B O 1
ATOM 1978 N N . ASN B 1 24 ? -22.109 13.234 8.117 1 79.88 24 ASN B N 1
ATOM 1979 C CA . ASN B 1 24 ? -22.562 14.609 7.992 1 79.88 24 ASN B CA 1
ATOM 1980 C C . ASN B 1 24 ? -21.906 15.312 6.801 1 79.88 24 ASN B C 1
ATOM 1982 O O . ASN B 1 24 ? -22.484 16.25 6.234 1 79.88 24 ASN B O 1
ATOM 1986 N N . TRP B 1 25 ? -20.719 14.898 6.469 1 84.25 25 TRP B N 1
ATOM 1987 C CA . TRP B 1 25 ? -20 15.352 5.281 1 84.25 25 TRP B CA 1
ATOM 1988 C C . TRP B 1 25 ? -19.75 14.203 4.316 1 84.25 25 TRP B C 1
ATOM 1990 O O . TRP B 1 25 ? -19.422 13.086 4.734 1 84.25 25 TRP B O 1
ATOM 2000 N N . ALA B 1 26 ? -19.953 14.391 3.062 1 76.31 26 ALA B N 1
ATOM 2001 C CA . ALA B 1 26 ? -19.766 13.359 2.047 1 76.31 26 ALA B CA 1
ATOM 2002 C C . ALA B 1 26 ? -18.469 13.57 1.282 1 76.31 26 ALA B C 1
ATOM 2004 O O . ALA B 1 26 ? -18 14.703 1.144 1 76.31 26 ALA B O 1
ATOM 2005 N N . VAL B 1 27 ? -17.859 12.445 0.938 1 79.38 27 VAL B N 1
ATOM 2006 C CA . VAL B 1 27 ? -16.672 12.539 0.102 1 79.38 27 VAL B CA 1
ATOM 2007 C C . VAL B 1 27 ? -16.969 13.406 -1.12 1 79.38 27 VAL B C 1
ATOM 2009 O O . VAL B 1 27 ? -18 13.242 -1.772 1 79.38 27 VAL B O 1
ATOM 2012 N N . GLY B 1 28 ? -16.125 14.328 -1.398 1 81.69 28 GLY B N 1
ATOM 2013 C CA . GLY B 1 28 ? -16.297 15.258 -2.504 1 81.69 28 GLY B CA 1
ATOM 2014 C C . GLY B 1 28 ? -16.969 16.547 -2.092 1 81.69 28 GLY B C 1
ATOM 2015 O O . GLY B 1 28 ? -17 17.516 -2.861 1 81.69 28 GLY B O 1
ATOM 2016 N N . GLU B 1 29 ? -17.469 16.641 -0.945 1 86.56 29 GLU B N 1
ATOM 2017 C CA . GLU B 1 29 ? -18.219 17.812 -0.464 1 86.56 29 GLU B CA 1
ATOM 2018 C C . GLU B 1 29 ? -17.281 18.812 0.204 1 86.56 29 GLU B C 1
ATOM 2020 O O . GLU B 1 29 ? -16.328 18.422 0.876 1 86.56 29 GLU B O 1
ATOM 2025 N N . LYS B 1 30 ? -17.672 20.047 -0.042 1 93.44 30 LYS B N 1
ATOM 2026 C CA . LYS B 1 30 ? -17 21.125 0.664 1 93.44 30 LYS B CA 1
ATOM 2027 C C . LYS B 1 30 ? -17.406 21.172 2.131 1 93.44 30 LYS B C 1
ATOM 2029 O O . LYS B 1 30 ? -18.609 21.156 2.445 1 93.44 30 LYS B O 1
ATOM 2034 N N . ILE B 1 31 ? -16.406 21.172 2.99 1 94.06 31 ILE B N 1
ATOM 2035 C CA . ILE B 1 31 ? -16.75 21.25 4.41 1 94.06 31 ILE B CA 1
ATOM 2036 C C . ILE B 1 31 ? -16.875 22.703 4.84 1 94.06 31 ILE B C 1
ATOM 2038 O O . ILE B 1 31 ? -16.484 23.609 4.098 1 94.06 31 ILE B O 1
ATOM 2042 N N . PRO B 1 32 ? -17.516 22.984 6.016 1 93.69 32 PRO B N 1
ATOM 2043 C CA . PRO B 1 32 ? -17.625 24.359 6.492 1 93.69 32 PRO B CA 1
ATOM 2044 C C . PRO B 1 32 ? -16.281 25.094 6.492 1 93.69 32 PRO B C 1
ATOM 2046 O O . PRO B 1 32 ? -15.242 24.484 6.723 1 93.69 32 PRO B O 1
ATOM 2049 N N . SER B 1 33 ? -16.344 26.297 6.199 1 93.94 33 SER B N 1
ATOM 2050 C CA . SER B 1 33 ? -15.141 27.125 6.145 1 93.94 33 SER B CA 1
ATOM 2051 C C . SER B 1 33 ? -14.484 27.234 7.516 1 93.94 33 SER B C 1
ATOM 2053 O O . SER B 1 33 ? -15.109 26.953 8.539 1 93.94 33 SER B O 1
ATOM 2055 N N . GLU B 1 34 ? -13.164 27.688 7.508 1 92.88 34 GLU B N 1
ATOM 2056 C CA . GLU B 1 34 ? -12.453 27.906 8.766 1 92.88 34 GLU B CA 1
ATOM 2057 C C . GLU B 1 34 ? -13.203 28.891 9.656 1 92.88 34 GLU B C 1
ATOM 2059 O O . GLU B 1 34 ? -13.328 28.656 10.867 1 92.88 34 GLU B O 1
ATOM 2064 N N . ASN B 1 35 ? -13.789 29.922 9.039 1 92.62 35 ASN B N 1
ATOM 2065 C CA . ASN B 1 35 ? -14.539 30.922 9.789 1 92.62 35 ASN B CA 1
ATOM 2066 C C . ASN B 1 35 ? -15.797 30.312 10.414 1 92.62 35 ASN B C 1
ATOM 2068 O O . ASN B 1 35 ? -16.109 30.578 11.578 1 92.62 35 ASN B O 1
ATOM 2072 N N . GLN B 1 36 ? -16.484 29.594 9.688 1 94.25 36 GLN B N 1
ATOM 2073 C CA . GLN B 1 36 ? -17.688 28.938 10.195 1 94.25 36 GLN B CA 1
ATOM 2074 C C . GLN B 1 36 ? -17.375 28.016 11.367 1 94.25 36 GLN B C 1
ATOM 2076 O O . GLN B 1 36 ? -18.094 28 12.367 1 94.25 36 GLN B O 1
ATOM 2081 N N . MET B 1 37 ? -16.312 27.297 11.273 1 94.25 37 MET B N 1
ATOM 2082 C CA . MET B 1 37 ? -15.953 26.344 12.32 1 94.25 37 MET B CA 1
ATOM 2083 C C . MET B 1 37 ? -15.469 27.062 13.57 1 94.25 37 MET B C 1
ATOM 2085 O O . MET B 1 37 ? -15.727 26.625 14.688 1 94.25 37 MET B O 1
ATOM 2089 N N . THR B 1 38 ? -14.758 28.156 13.359 1 93.44 38 THR B N 1
ATOM 2090 C CA . THR B 1 38 ? -14.336 28.984 14.484 1 93.44 38 THR B CA 1
ATOM 2091 C C . THR B 1 38 ? -15.547 29.453 15.289 1 93.44 38 THR B C 1
ATOM 2093 O O . THR B 1 38 ? -15.547 29.391 16.516 1 93.44 38 THR B O 1
ATOM 2096 N N . GLU B 1 39 ? -16.547 29.906 14.602 1 92.88 39 GLU B N 1
ATOM 2097 C CA . GLU B 1 39 ? -17.766 30.391 15.234 1 92.88 39 GLU B CA 1
ATOM 2098 C C . GLU B 1 39 ? -18.516 29.266 15.93 1 92.88 39 GLU B C 1
ATOM 2100 O O . GLU B 1 39 ? -18.984 29.422 17.062 1 92.88 39 GLU B O 1
ATOM 2105 N N . GLU B 1 40 ? -18.562 28.219 15.336 1 91.19 40 GLU B N 1
ATOM 2106 C CA . GLU B 1 40 ? -19.328 27.078 15.844 1 91.19 40 GLU B CA 1
ATOM 2107 C C . GLU B 1 40 ? -18.672 26.469 17.062 1 91.19 40 GLU B C 1
ATOM 2109 O O . GLU B 1 40 ? -19.344 26.078 18.031 1 91.19 40 GLU B O 1
ATOM 2114 N N . LEU B 1 41 ? -17.344 26.344 17 1 92.75 41 LEU B N 1
ATOM 2115 C CA . LEU B 1 41 ? -16.625 25.594 18.031 1 92.75 41 LEU B CA 1
ATOM 2116 C C . LEU B 1 41 ? -16.078 26.531 19.094 1 92.75 41 LEU B C 1
ATOM 2118 O O . LEU B 1 41 ? -15.68 26.078 20.172 1 92.75 41 LEU B O 1
ATOM 2122 N N . GLY B 1 42 ? -15.984 27.781 18.828 1 92.62 42 GLY B N 1
ATOM 2123 C CA . GLY B 1 42 ? -15.445 28.75 19.766 1 92.62 42 GLY B CA 1
ATOM 2124 C C . GLY B 1 42 ? -13.945 28.609 19.953 1 92.62 42 GLY B C 1
ATOM 2125 O O . GLY B 1 42 ? -13.445 28.781 21.078 1 92.62 42 GLY B O 1
ATOM 2126 N N . VAL B 1 43 ? -13.273 28.203 18.922 1 91.69 43 VAL B N 1
ATOM 2127 C CA . VAL B 1 43 ? -11.828 28.047 18.984 1 91.69 43 VAL B CA 1
ATOM 2128 C C . VAL B 1 43 ? -11.164 28.969 17.969 1 91.69 43 VAL B C 1
ATOM 2130 O O . VAL B 1 43 ? -11.844 29.547 17.109 1 91.69 43 VAL B O 1
ATOM 2133 N N . SER B 1 44 ? -9.883 29.125 18.141 1 89.88 44 SER B N 1
ATOM 2134 C CA . SER B 1 44 ? -9.148 30.047 17.281 1 89.88 44 SER B CA 1
ATOM 2135 C C . SER B 1 44 ? -9.008 29.5 15.859 1 89.88 44 SER B C 1
ATOM 2137 O O . SER B 1 44 ? -9.086 28.297 15.648 1 89.88 44 SER B O 1
ATOM 2139 N N . ARG B 1 45 ? -8.844 30.438 14.914 1 88.5 45 ARG B N 1
ATOM 2140 C CA . ARG B 1 45 ? -8.586 30.062 13.531 1 88.5 45 ARG B CA 1
ATOM 2141 C C . ARG B 1 45 ? -7.316 29.219 13.414 1 88.5 45 ARG B C 1
ATOM 2143 O O . ARG B 1 45 ? -7.242 28.312 12.586 1 88.5 45 ARG B O 1
ATOM 2150 N N . SER B 1 46 ? -6.371 29.562 14.25 1 87.88 46 SER B N 1
ATOM 2151 C CA . SER B 1 46 ? -5.109 28.828 14.227 1 87.88 46 SER B CA 1
ATOM 2152 C C . SER B 1 46 ? -5.309 27.359 14.617 1 87.88 46 SER B C 1
ATOM 2154 O O . SER B 1 46 ? -4.707 26.469 14.016 1 87.88 46 SER B O 1
ATOM 2156 N N . SER B 1 47 ? -6.109 27.109 15.578 1 89.25 47 SER B N 1
ATOM 2157 C CA . SER B 1 47 ? -6.398 25.734 16 1 89.25 47 SER B CA 1
ATOM 2158 C C . SER B 1 47 ? -7.121 24.969 14.906 1 89.25 47 SER B C 1
ATOM 2160 O O . SER B 1 47 ? -6.82 23.797 14.664 1 89.25 47 SER B O 1
ATOM 2162 N N . ILE B 1 48 ? -8.07 25.594 14.211 1 91.88 48 ILE B N 1
ATOM 2163 C CA . ILE B 1 48 ? -8.812 24.969 13.125 1 91.88 48 ILE B CA 1
ATOM 2164 C C . ILE B 1 48 ? -7.852 24.625 11.984 1 91.88 48 ILE B C 1
ATOM 2166 O O . ILE B 1 48 ? -7.844 23.5 11.477 1 91.88 48 ILE B O 1
ATOM 2170 N N . ARG B 1 49 ? -7.043 25.625 11.664 1 88.94 49 ARG B N 1
ATOM 2171 C CA . ARG B 1 49 ? -6.098 25.438 10.57 1 88.94 49 ARG B CA 1
ATOM 2172 C C . ARG B 1 49 ? -5.141 24.297 10.859 1 88.94 49 ARG B C 1
ATOM 2174 O O . ARG B 1 49 ? -4.832 23.5 9.969 1 88.94 49 ARG B O 1
ATOM 2181 N N . THR B 1 50 ? -4.668 24.203 12.062 1 89.25 50 THR B N 1
ATOM 2182 C CA . THR B 1 50 ? -3.768 23.125 12.477 1 89.25 50 THR B CA 1
ATOM 2183 C C . THR B 1 50 ? -4.441 21.766 12.328 1 89.25 50 THR B C 1
ATOM 2185 O O . THR B 1 50 ? -3.855 20.844 11.766 1 89.25 50 THR B O 1
ATOM 2188 N N . ALA B 1 51 ? -5.594 21.656 12.75 1 88.44 51 ALA B N 1
ATOM 2189 C CA . ALA B 1 51 ? -6.336 20.391 12.656 1 88.44 51 ALA B CA 1
ATOM 2190 C C . ALA B 1 51 ? -6.605 20.016 11.203 1 88.44 51 ALA B C 1
ATOM 2192 O O . ALA B 1 51 ? -6.461 18.859 10.828 1 88.44 51 ALA B O 1
ATOM 2193 N N . LEU B 1 52 ? -6.988 21.031 10.453 1 89.38 52 LEU B N 1
ATOM 2194 C CA . LEU B 1 52 ? -7.262 20.781 9.039 1 89.38 52 LEU B CA 1
ATOM 2195 C C . LEU B 1 52 ? -6.012 20.281 8.32 1 89.38 52 LEU B C 1
ATOM 2197 O O . LEU B 1 52 ? -6.07 19.344 7.527 1 89.38 52 LEU B O 1
ATOM 2201 N N . GLN B 1 53 ? -4.895 20.906 8.609 1 85.88 53 GLN B N 1
ATOM 2202 C CA . GLN B 1 53 ? -3.654 20.516 7.945 1 85.88 53 GLN B CA 1
ATOM 2203 C C . GLN B 1 53 ? -3.254 19.094 8.305 1 85.88 53 GLN B C 1
ATOM 2205 O O . GLN B 1 53 ? -2.73 18.359 7.469 1 85.88 53 GLN B O 1
ATOM 2210 N N . TYR B 1 54 ? -3.512 18.75 9.508 1 81.81 54 TYR B N 1
ATOM 2211 C CA . TYR B 1 54 ? -3.287 17.375 9.93 1 81.81 54 TYR B CA 1
ATOM 2212 C C . TYR B 1 54 ? -4.09 16.391 9.07 1 81.81 54 TYR B C 1
ATOM 2214 O O . TYR B 1 54 ? -3.541 15.43 8.547 1 81.81 54 TYR B O 1
ATOM 2222 N N . LEU B 1 55 ? -5.355 16.734 8.922 1 81 55 LEU B N 1
ATOM 2223 C CA . LEU B 1 55 ? -6.23 15.844 8.172 1 8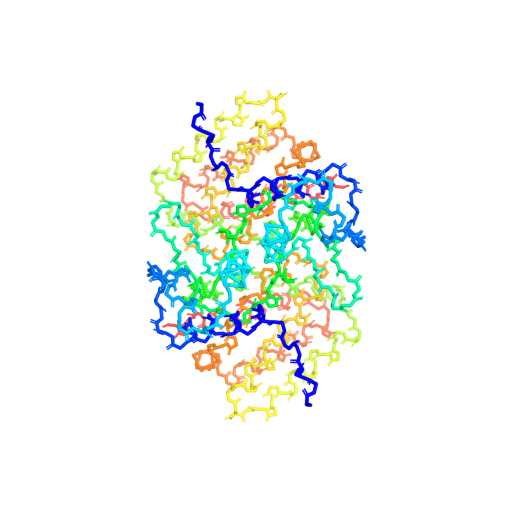1 55 LEU B CA 1
ATOM 2224 C C . LEU B 1 55 ? -5.918 15.898 6.68 1 81 55 LEU B C 1
ATOM 2226 O O . LEU B 1 55 ? -6.117 14.922 5.957 1 81 55 LEU B O 1
ATOM 2230 N N . ILE B 1 56 ? -5.43 17.031 6.25 1 78.5 56 ILE B N 1
ATOM 2231 C CA . ILE B 1 56 ? -4.957 17.141 4.875 1 78.5 56 ILE B CA 1
ATOM 2232 C C . ILE B 1 56 ? -3.717 16.266 4.688 1 78.5 56 ILE B C 1
ATOM 2234 O O . ILE B 1 56 ? -3.617 15.516 3.711 1 78.5 56 ILE B O 1
ATOM 2238 N N . GLY B 1 57 ? -2.834 16.344 5.637 1 73.81 57 GLY B N 1
ATOM 2239 C CA . GLY B 1 57 ? -1.677 15.469 5.617 1 73.81 57 GLY B CA 1
ATOM 2240 C C . GLY B 1 57 ? -2.049 14 5.594 1 73.81 57 GLY B C 1
ATOM 2241 O O . GLY B 1 57 ? -1.396 13.195 4.918 1 73.81 57 GLY B O 1
ATOM 2242 N N . LEU B 1 58 ? -3.156 13.703 6.309 1 70.75 58 LEU B N 1
ATOM 2243 C CA . LEU B 1 58 ? -3.629 12.328 6.395 1 70.75 58 LEU B CA 1
ATOM 2244 C C . LEU B 1 58 ? -4.316 11.906 5.098 1 70.75 58 LEU B C 1
ATOM 2246 O O . LEU B 1 58 ? -4.633 10.734 4.91 1 70.75 58 LEU B O 1
ATOM 2250 N N . GLY B 1 59 ? -4.598 12.93 4.242 1 72.94 59 GLY B N 1
ATOM 2251 C CA . GLY B 1 59 ? -5.293 12.648 2.998 1 72.94 59 GLY B CA 1
ATOM 2252 C C . GLY B 1 59 ? -6.797 12.531 3.17 1 72.94 59 GLY B C 1
ATOM 2253 O O . GLY B 1 59 ? -7.473 11.891 2.363 1 72.94 59 GLY B O 1
ATOM 2254 N N . VAL B 1 60 ? -7.277 13.016 4.246 1 76.62 60 VAL B N 1
ATOM 2255 C CA . VAL B 1 60 ? -8.711 12.984 4.531 1 76.62 60 VAL B CA 1
ATOM 2256 C C . VAL B 1 60 ? -9.383 14.211 3.92 1 76.62 60 VAL B C 1
ATOM 2258 O O . VAL B 1 60 ? -10.508 14.125 3.418 1 76.62 60 VAL B O 1
ATOM 2261 N N . LEU B 1 61 ? -8.648 15.312 3.965 1 82.69 61 LEU B N 1
ATOM 2262 C CA . LEU B 1 61 ? -9.133 16.578 3.436 1 82.69 61 LEU B CA 1
ATOM 2263 C C . LEU B 1 61 ? -8.188 17.109 2.357 1 82.69 61 LEU B C 1
ATOM 2265 O O . LEU B 1 61 ? -7.035 16.703 2.277 1 82.69 61 LEU B O 1
ATOM 2269 N N . GLU B 1 62 ? -8.727 17.859 1.492 1 82.88 62 GLU B N 1
ATOM 2270 C CA . GLU B 1 62 ? -7.941 18.578 0.493 1 82.88 62 GLU B CA 1
ATOM 2271 C C . GLU B 1 62 ? -8.336 20.047 0.442 1 82.88 62 GLU B C 1
ATOM 2273 O O . GLU B 1 62 ? -9.523 20.375 0.404 1 82.88 62 GLU B O 1
ATOM 2278 N N . SER B 1 63 ? -7.297 20.875 0.536 1 85.94 63 SER B N 1
ATOM 2279 C CA . SER B 1 63 ? -7.543 22.312 0.424 1 85.94 63 SER B CA 1
ATOM 2280 C C . SER B 1 63 ? -7.34 22.797 -1.008 1 85.94 63 SER B C 1
ATOM 2282 O O . SER B 1 63 ? -6.32 22.5 -1.632 1 85.94 63 SER B O 1
ATOM 2284 N N . VAL B 1 64 ? -8.352 23.422 -1.528 1 79.44 64 VAL B N 1
ATOM 2285 C CA . VAL B 1 64 ? -8.242 24.031 -2.852 1 79.44 64 VAL B CA 1
ATOM 2286 C C . VAL B 1 64 ? -8.203 25.547 -2.725 1 79.44 64 VAL B C 1
ATOM 2288 O O . VAL B 1 64 ? -9.109 26.156 -2.156 1 79.44 64 VAL B O 1
ATOM 2291 N N . HIS B 1 65 ? -7.148 26.094 -3.258 1 77.88 65 HIS B N 1
ATOM 2292 C CA . HIS B 1 65 ? -6.934 27.531 -3.146 1 77.88 65 HIS B CA 1
ATOM 2293 C C . HIS B 1 65 ? -8.117 28.312 -3.711 1 77.88 65 HIS B C 1
ATOM 2295 O O . HIS B 1 65 ? -8.547 28.047 -4.836 1 77.88 65 HIS B O 1
ATOM 2301 N N . GLY B 1 66 ? -8.602 29.109 -2.881 1 77.88 66 GLY B N 1
ATOM 2302 C CA . GLY B 1 66 ? -9.664 30 -3.303 1 77.88 66 GLY B CA 1
ATOM 2303 C C . GLY B 1 66 ? -11.031 29.344 -3.297 1 77.88 66 GLY B C 1
ATOM 2304 O O . GLY B 1 66 ? -12.047 30 -3.516 1 77.88 66 GLY B O 1
ATOM 2305 N N . LYS B 1 67 ? -11.141 28.047 -3.148 1 85.12 67 LYS B N 1
ATOM 2306 C CA . LYS B 1 67 ? -12.422 27.359 -3.238 1 85.12 67 LYS B CA 1
ATOM 2307 C C . LYS B 1 67 ? -12.844 26.797 -1.882 1 85.12 67 LYS B C 1
ATOM 2309 O O . LYS B 1 67 ? -14.023 26.859 -1.52 1 85.12 67 LYS B O 1
ATOM 2314 N N . GLY B 1 68 ? -11.883 26.328 -1.17 1 90.81 68 GLY B N 1
ATOM 2315 C CA . GLY B 1 68 ? -12.219 25.781 0.139 1 90.81 68 GLY B CA 1
ATOM 2316 C C . GLY B 1 68 ? -11.602 24.422 0.402 1 90.81 68 GLY B C 1
ATOM 2317 O O . GLY B 1 68 ? -10.641 24.031 -0.269 1 90.81 68 GLY B O 1
ATOM 2318 N N . THR B 1 69 ? -12.023 23.734 1.517 1 92.38 69 THR B N 1
ATOM 2319 C CA . THR B 1 69 ? -11.539 22.422 1.925 1 92.38 69 THR B CA 1
ATOM 2320 C C . THR B 1 69 ? -12.594 21.344 1.674 1 92.38 69 THR B C 1
ATOM 2322 O O . THR B 1 69 ? -13.773 21.562 1.94 1 92.38 69 THR B O 1
ATOM 2325 N N . TYR B 1 70 ? -12.18 20.219 1.084 1 89.19 70 TYR B N 1
ATOM 2326 C CA . TYR B 1 70 ? -13.094 19.172 0.662 1 89.19 70 TYR B CA 1
ATOM 2327 C C . TYR B 1 70 ? -12.75 17.844 1.349 1 89.19 70 TYR B C 1
ATOM 2329 O O . TYR B 1 70 ? -11.578 17.562 1.604 1 89.19 70 TYR B O 1
ATOM 2337 N N . LEU B 1 71 ? -13.867 17.141 1.676 1 87.25 71 LEU B N 1
ATOM 2338 C CA . LEU B 1 71 ? -13.672 15.781 2.15 1 87.25 71 LEU B CA 1
ATOM 2339 C C . LEU B 1 71 ? -13.352 14.844 0.992 1 87.25 71 LEU B C 1
ATOM 2341 O O . LEU B 1 71 ? -14.094 14.773 0.015 1 87.25 71 LEU B O 1
ATOM 2345 N N . ILE B 1 72 ? -12.242 14.195 1.146 1 74.88 72 ILE B N 1
ATOM 2346 C CA . ILE B 1 72 ? -11.875 13.359 0.012 1 74.88 72 ILE B CA 1
ATOM 2347 C C . ILE B 1 72 ? -11.836 11.891 0.447 1 74.88 72 ILE B C 1
ATOM 2349 O O . ILE B 1 72 ? -11.836 10.992 -0.393 1 74.88 72 ILE B O 1
ATOM 2353 N N . ASN B 1 73 ? -11.789 11.734 1.841 1 69.31 73 ASN B N 1
ATOM 2354 C CA . ASN B 1 73 ? -11.797 10.391 2.416 1 69.31 73 ASN B CA 1
ATOM 2355 C C . ASN B 1 73 ? -12.5 10.367 3.77 1 69.31 73 ASN B C 1
ATOM 2357 O O . ASN B 1 73 ? -12.094 11.07 4.699 1 69.31 73 ASN B O 1
ATOM 2361 N N . SER B 1 74 ? -13.578 9.711 3.914 1 62.62 74 SER B N 1
ATOM 2362 C CA . SER B 1 74 ? -14.398 9.758 5.121 1 62.62 74 SER B CA 1
ATOM 2363 C C . SER B 1 74 ? -13.922 8.742 6.152 1 62.62 74 SER B C 1
ATOM 2365 O O . SER B 1 74 ? -14.391 8.734 7.293 1 62.62 74 SER B O 1
ATOM 2367 N N . ARG B 1 75 ? -13.328 7.812 5.883 1 51.5 75 ARG B N 1
ATOM 2368 C CA . ARG B 1 75 ? -12.984 6.836 6.91 1 51.5 75 ARG B CA 1
ATOM 2369 C C . ARG B 1 75 ? -11.773 7.297 7.723 1 51.5 75 ARG B C 1
ATOM 2371 O O . ARG B 1 75 ? -10.633 7.195 7.262 1 51.5 75 ARG B O 1
ATOM 2378 N N . VAL B 1 76 ? -11.93 8.203 8.727 1 47.34 76 VAL B N 1
ATOM 2379 C CA . VAL B 1 76 ? -11.008 8.891 9.617 1 47.34 76 VAL B CA 1
ATOM 2380 C C . VAL B 1 76 ? -10.344 7.879 10.555 1 47.34 76 VAL B C 1
ATOM 2382 O O . VAL B 1 76 ? -9.406 8.219 11.281 1 47.34 76 VAL B O 1
ATOM 2385 N N . GLU B 1 77 ? -10.859 6.82 10.914 1 45.12 77 GLU B N 1
ATOM 2386 C CA . GLU B 1 77 ? -10.344 5.969 11.984 1 45.12 77 GLU B CA 1
ATOM 2387 C C . GLU B 1 77 ? -8.844 5.746 11.828 1 45.12 77 GLU B C 1
ATOM 2389 O O . GLU B 1 77 ? -8.156 5.426 12.805 1 45.12 77 GLU B O 1
ATOM 2394 N N . ASN B 1 78 ? -8.344 5.543 10.75 1 45.81 78 ASN B N 1
ATOM 2395 C CA . ASN B 1 78 ? -6.984 5.02 10.688 1 45.81 78 ASN B CA 1
ATOM 2396 C C . ASN B 1 78 ? -5.949 6.141 10.75 1 45.81 78 ASN B C 1
ATOM 2398 O O . ASN B 1 78 ? -5.047 6.203 9.906 1 45.81 78 ASN B O 1
ATOM 2402 N N . TRP B 1 79 ? -6.215 7.191 11.438 1 44.88 79 TRP B N 1
ATOM 2403 C CA . TRP B 1 79 ? -5.242 8.211 11.805 1 44.88 79 TRP B CA 1
ATOM 2404 C C . TRP B 1 79 ? -3.877 7.59 12.086 1 44.88 79 TRP B C 1
ATOM 2406 O O . TRP B 1 79 ? -2.84 8.195 11.797 1 44.88 79 TRP B O 1
ATOM 2416 N N . ASP B 1 80 ? -3.918 6.457 12.812 1 44.66 80 ASP B N 1
ATOM 2417 C CA . ASP B 1 80 ? -2.717 5.703 13.148 1 44.66 80 ASP B CA 1
ATOM 2418 C C . ASP B 1 80 ? -2.045 5.152 11.898 1 44.66 80 ASP B C 1
ATOM 2420 O O . ASP B 1 80 ? -1.054 4.422 11.984 1 44.66 80 ASP B O 1
ATOM 2424 N N . GLU B 1 81 ? -2.584 5.578 10.781 1 48.66 81 GLU B N 1
ATOM 2425 C CA . GLU B 1 81 ? -2.332 4.98 9.477 1 48.66 81 GLU B CA 1
ATOM 2426 C C . GLU B 1 81 ? -0.987 5.43 8.906 1 48.66 81 GLU B C 1
ATOM 2428 O O . GLU B 1 81 ? -0.481 4.836 7.953 1 48.66 81 GLU B O 1
ATOM 2433 N N . THR B 1 82 ? -0.52 6.598 9.477 1 48.84 82 THR B N 1
ATOM 2434 C CA . THR B 1 82 ? 0.799 6.984 8.992 1 48.84 82 THR B CA 1
ATOM 2435 C C . THR B 1 82 ? 1.792 5.836 9.141 1 48.84 82 THR B C 1
ATOM 2437 O O . THR B 1 82 ? 2.703 5.684 8.328 1 48.84 82 THR B O 1
ATOM 2440 N N . GLU B 1 83 ? 1.429 5.031 10.164 1 52.69 83 GLU B N 1
ATOM 2441 C CA . GLU B 1 83 ? 2.416 4.027 10.547 1 52.69 83 GLU B CA 1
ATOM 2442 C C . GLU B 1 83 ? 2.391 2.834 9.602 1 52.69 83 GLU B C 1
ATOM 2444 O O . GLU B 1 83 ? 3.373 2.096 9.492 1 52.69 83 GLU B O 1
ATOM 2449 N N . ASN B 1 84 ? 1.454 2.807 8.648 1 63.84 84 ASN B N 1
ATOM 2450 C CA . ASN B 1 84 ? 1.477 1.551 7.902 1 63.84 84 ASN B CA 1
ATOM 2451 C C . ASN B 1 84 ? 1.565 1.792 6.398 1 63.84 84 ASN B C 1
ATOM 2453 O O . ASN B 1 84 ? 1.2 0.924 5.602 1 63.84 84 ASN B O 1
ATOM 2457 N N . LYS B 1 85 ? 2.092 2.926 6.121 1 72.56 85 LYS B N 1
ATOM 2458 C CA . LYS B 1 85 ? 2.338 3.219 4.711 1 72.56 85 LYS B CA 1
ATOM 2459 C C . LYS B 1 85 ? 3.73 2.762 4.289 1 72.56 85 LYS B C 1
ATOM 2461 O O . LYS B 1 85 ? 4.656 2.746 5.102 1 72.56 85 LYS B O 1
ATOM 2466 N N . ILE B 1 86 ? 3.822 2.391 3.037 1 82.25 86 ILE B N 1
ATOM 2467 C CA . ILE B 1 86 ? 5.137 2.076 2.49 1 82.25 86 ILE B CA 1
ATOM 2468 C C . ILE B 1 86 ? 5.988 3.342 2.432 1 82.25 86 ILE B C 1
ATOM 2470 O O . ILE B 1 86 ? 5.551 4.367 1.904 1 82.25 86 ILE B O 1
ATOM 2474 N N . THR B 1 87 ? 7.172 3.324 2.988 1 74.94 87 THR B N 1
ATOM 2475 C CA . THR B 1 87 ? 8.094 4.453 3.033 1 74.94 87 THR B CA 1
ATOM 2476 C C . THR B 1 87 ? 9.305 4.195 2.145 1 74.94 87 THR B C 1
ATOM 2478 O O . THR B 1 87 ? 9.492 3.086 1.641 1 74.94 87 THR B O 1
ATOM 2481 N N . SER B 1 88 ? 10.141 5.223 1.997 1 78 88 SER B N 1
ATOM 2482 C CA . SER B 1 88 ? 11.391 5.074 1.256 1 78 88 SER B CA 1
ATOM 2483 C C . SER B 1 88 ? 12.32 4.07 1.931 1 78 88 SER B C 1
ATOM 2485 O O . SER B 1 88 ? 13.062 3.354 1.257 1 78 88 SER B O 1
ATOM 2487 N N . GLU B 1 89 ? 12.258 4.074 3.244 1 78.06 89 GLU B N 1
ATOM 2488 C CA . GLU B 1 89 ? 13.102 3.143 3.988 1 78.06 89 GLU B CA 1
ATOM 2489 C C . GLU B 1 89 ? 12.734 1.695 3.674 1 78.06 89 GLU B C 1
ATOM 2491 O O . GLU B 1 89 ? 13.609 0.828 3.611 1 78.06 89 GLU B O 1
ATOM 2496 N N . ASP B 1 90 ? 11.461 1.46 3.494 1 84.88 90 ASP B N 1
ATOM 2497 C CA . ASP B 1 90 ? 11 0.119 3.156 1 84.88 90 ASP B CA 1
ATOM 2498 C C . ASP B 1 90 ? 11.531 -0.322 1.794 1 84.88 90 ASP B C 1
ATOM 2500 O O . ASP B 1 90 ? 11.656 -1.519 1.529 1 84.88 90 ASP B O 1
ATOM 2504 N N . CYS B 1 91 ? 11.867 0.689 0.967 1 88.5 91 CYS B N 1
ATOM 2505 C CA . CYS B 1 91 ? 12.242 0.403 -0.413 1 88.5 91 CYS B CA 1
ATOM 2506 C C . CYS B 1 91 ? 13.758 0.424 -0.579 1 88.5 91 CYS B C 1
ATOM 2508 O O . CYS B 1 91 ? 14.266 0.343 -1.699 1 88.5 91 CYS B O 1
ATOM 2510 N N . ARG B 1 92 ? 14.469 0.568 0.49 1 85.88 92 ARG B N 1
ATOM 2511 C CA . ARG B 1 92 ? 15.93 0.623 0.413 1 85.88 92 ARG B CA 1
ATOM 2512 C C . ARG B 1 92 ? 16.516 -0.75 0.093 1 85.88 92 ARG B C 1
ATOM 2514 O O . ARG B 1 92 ? 17.547 -0.851 -0.565 1 85.88 92 ARG B O 1
ATOM 2521 N N . ASP B 1 93 ? 15.906 -1.765 0.6 1 92.69 93 ASP B N 1
ATOM 2522 C CA . ASP B 1 93 ? 16.344 -3.127 0.319 1 92.69 93 ASP B CA 1
ATOM 2523 C C . ASP B 1 93 ? 15.844 -3.594 -1.048 1 92.69 93 ASP B C 1
ATOM 2525 O O . ASP B 1 93 ? 14.703 -4.047 -1.179 1 92.69 93 ASP B O 1
ATOM 2529 N N . ILE B 1 94 ? 16.703 -3.639 -2.002 1 93.81 94 ILE B N 1
ATOM 2530 C CA . ILE B 1 94 ? 16.344 -3.902 -3.391 1 93.81 94 ILE B CA 1
ATOM 2531 C C . ILE B 1 94 ? 15.828 -5.336 -3.529 1 93.81 94 ILE B C 1
ATOM 2533 O O . ILE B 1 94 ? 14.969 -5.617 -4.363 1 93.81 94 ILE B O 1
ATOM 2537 N N . GLU B 1 95 ? 16.344 -6.215 -2.74 1 95.56 95 GLU B N 1
ATOM 2538 C CA . GLU B 1 95 ? 15.867 -7.594 -2.779 1 95.56 95 GLU B CA 1
ATOM 2539 C C . GLU B 1 95 ? 14.391 -7.684 -2.387 1 95.56 95 GLU B C 1
ATOM 2541 O O . GLU B 1 95 ? 13.617 -8.391 -3.031 1 95.56 95 GLU B O 1
ATOM 2546 N N . LYS B 1 96 ? 14.023 -6.969 -1.337 1 96.62 96 LYS B N 1
ATOM 2547 C CA . LYS B 1 96 ? 12.641 -6.965 -0.889 1 96.62 96 LYS B CA 1
ATOM 2548 C C . LYS B 1 96 ? 11.734 -6.262 -1.901 1 96.62 96 LYS B C 1
ATOM 2550 O O . LYS B 1 96 ? 10.578 -6.652 -2.086 1 96.62 96 LYS B O 1
ATOM 2555 N N . VAL B 1 97 ? 12.297 -5.25 -2.506 1 96.75 97 VAL B N 1
ATOM 2556 C CA . VAL B 1 97 ? 11.547 -4.531 -3.535 1 96.75 97 VAL B CA 1
ATOM 2557 C C . VAL B 1 97 ? 11.258 -5.465 -4.707 1 96.75 97 VAL B C 1
ATOM 2559 O O . VAL B 1 97 ? 10.109 -5.578 -5.152 1 96.75 97 VAL B O 1
ATOM 2562 N N . LEU B 1 98 ? 12.273 -6.148 -5.188 1 97.19 98 LEU B N 1
ATOM 2563 C CA . LEU B 1 98 ? 12.109 -7.035 -6.336 1 97.19 98 LEU B CA 1
ATOM 2564 C C . LEU B 1 98 ? 11.227 -8.227 -5.977 1 97.19 98 LEU B C 1
ATOM 2566 O O . LEU B 1 98 ? 10.43 -8.688 -6.797 1 97.19 98 LEU B O 1
ATOM 2570 N N . GLU B 1 99 ? 11.367 -8.734 -4.766 1 97.81 99 GLU B N 1
ATOM 2571 C CA . GLU B 1 99 ? 10.508 -9.805 -4.281 1 97.81 99 GLU B CA 1
ATOM 2572 C C . GLU B 1 99 ? 9.039 -9.391 -4.301 1 97.81 99 GLU B C 1
ATOM 2574 O O . GLU B 1 99 ? 8.18 -10.148 -4.754 1 97.81 99 GLU B O 1
ATOM 2579 N N . PHE B 1 100 ? 8.758 -8.227 -3.834 1 98.31 100 PHE B N 1
ATOM 2580 C CA . PHE B 1 100 ? 7.406 -7.676 -3.805 1 98.31 100 PHE B CA 1
ATOM 2581 C C . PHE B 1 100 ? 6.859 -7.504 -5.215 1 98.31 100 PHE B C 1
ATOM 2583 O O . PHE B 1 100 ? 5.73 -7.906 -5.504 1 98.31 100 PHE B O 1
ATOM 2590 N N . ARG B 1 101 ? 7.602 -6.906 -6.078 1 98.31 101 ARG B N 1
ATOM 2591 C CA . ARG B 1 101 ? 7.191 -6.699 -7.465 1 98.31 101 ARG B CA 1
ATOM 2592 C C . ARG B 1 101 ? 6.953 -8.031 -8.172 1 98.31 101 ARG B C 1
ATOM 2594 O O . ARG B 1 101 ? 5.996 -8.172 -8.938 1 98.31 101 ARG B O 1
ATOM 2601 N N . LYS B 1 102 ? 7.785 -9.008 -7.883 1 98.38 102 LYS B N 1
ATOM 2602 C CA . LYS B 1 102 ? 7.68 -10.328 -8.508 1 98.38 102 LYS B CA 1
ATOM 2603 C C . LYS B 1 102 ? 6.398 -11.039 -8.078 1 98.38 102 LYS B C 1
ATOM 2605 O O . LYS B 1 102 ? 5.84 -11.828 -8.836 1 98.38 102 LYS B O 1
ATOM 2610 N N . ILE B 1 103 ? 5.977 -10.734 -6.941 1 98.31 103 ILE B N 1
ATOM 2611 C CA . ILE B 1 103 ? 4.738 -11.328 -6.441 1 98.31 103 ILE B CA 1
ATOM 2612 C C . ILE B 1 103 ? 3.541 -10.664 -7.117 1 98.31 103 ILE B C 1
ATOM 2614 O O . ILE B 1 103 ? 2.596 -11.344 -7.523 1 98.31 103 ILE B O 1
ATOM 2618 N N . LEU B 1 104 ? 3.539 -9.391 -7.355 1 98.56 104 LEU B N 1
ATOM 2619 C CA . LEU B 1 104 ? 2.359 -8.633 -7.766 1 98.56 104 LEU B CA 1
ATOM 2620 C C . LEU B 1 104 ? 2.293 -8.508 -9.281 1 98.56 104 LEU B C 1
ATOM 2622 O O . LEU B 1 104 ? 1.233 -8.711 -9.883 1 98.56 104 LEU B O 1
ATOM 2626 N N . GLU B 1 105 ? 3.375 -8.148 -9.93 1 98.69 105 GLU B N 1
ATOM 2627 C CA . GLU B 1 1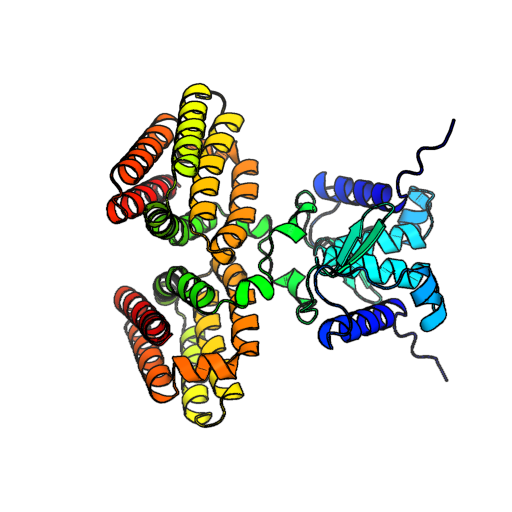05 ? 3.34 -7.633 -11.297 1 98.69 105 GLU B CA 1
ATOM 2628 C C . GLU B 1 105 ? 3.002 -8.734 -12.289 1 98.69 105 GLU B C 1
ATOM 2630 O O . GLU B 1 105 ? 2.332 -8.492 -13.297 1 98.69 105 GLU B O 1
ATOM 2635 N N . PRO B 1 106 ? 3.459 -10.008 -12.055 1 98.81 106 PRO B N 1
ATOM 2636 C CA . PRO B 1 106 ? 3.031 -11.055 -12.984 1 98.81 106 PRO B CA 1
ATOM 2637 C C . PRO B 1 106 ? 1.513 -11.211 -13.039 1 98.81 106 PRO B C 1
ATOM 2639 O O . PRO B 1 106 ? 0.936 -11.289 -14.125 1 98.81 106 PRO B O 1
ATOM 2642 N N . ASP B 1 107 ? 0.907 -11.227 -11.891 1 98.44 107 ASP B N 1
ATOM 2643 C CA . ASP B 1 107 ? -0.548 -11.328 -11.883 1 98.44 107 ASP B CA 1
ATOM 2644 C C . ASP B 1 107 ? -1.196 -10.055 -12.422 1 98.44 107 ASP B C 1
ATOM 2646 O O . ASP B 1 107 ? -2.25 -10.109 -13.062 1 98.44 107 ASP B O 1
ATOM 2650 N N . ALA B 1 108 ? -0.56 -8.906 -12.141 1 98.38 108 ALA B N 1
ATOM 2651 C CA . ALA B 1 108 ? -1.032 -7.676 -12.758 1 98.38 108 ALA B CA 1
ATOM 2652 C C . ALA B 1 108 ? -1.03 -7.793 -14.281 1 98.38 108 ALA B C 1
ATOM 2654 O O . ALA B 1 108 ? -1.965 -7.336 -14.945 1 98.38 108 ALA B O 1
ATOM 2655 N N . CYS B 1 109 ? -0.01 -8.406 -14.852 1 98.5 109 CYS B N 1
ATOM 2656 C CA . CYS B 1 109 ? 0.061 -8.633 -16.297 1 98.5 109 CYS B CA 1
ATOM 2657 C C . CYS B 1 109 ? -1.118 -9.469 -16.781 1 98.5 109 CYS B C 1
ATOM 2659 O O . CYS B 1 109 ? -1.751 -9.141 -17.781 1 98.5 109 CYS B O 1
ATOM 2661 N N . ARG B 1 110 ? -1.355 -10.539 -16.031 1 98.12 110 ARG B N 1
ATOM 2662 C CA . ARG B 1 110 ? -2.461 -11.422 -16.391 1 98.12 110 ARG B CA 1
ATOM 2663 C C . ARG B 1 110 ? -3.777 -10.656 -16.438 1 98.12 110 ARG B C 1
ATOM 2665 O O . ARG B 1 110 ? -4.52 -10.75 -17.422 1 98.12 110 ARG B O 1
ATOM 2672 N N . LEU B 1 111 ? -4.066 -9.891 -15.438 1 97.88 111 LEU B N 1
ATOM 2673 C CA . LEU B 1 111 ? -5.297 -9.109 -15.367 1 97.88 111 LEU B CA 1
ATOM 2674 C C . LEU B 1 111 ? -5.344 -8.055 -16.469 1 97.88 111 LEU B C 1
ATOM 2676 O O . LEU B 1 111 ? -6.391 -7.832 -17.078 1 97.88 111 LEU B O 1
ATOM 2680 N N . ALA B 1 112 ? -4.219 -7.438 -16.688 1 97.88 112 ALA B N 1
ATOM 2681 C CA . ALA B 1 112 ? -4.141 -6.332 -17.641 1 97.88 112 ALA B CA 1
ATOM 2682 C C . ALA B 1 112 ? -4.387 -6.812 -19.062 1 97.88 112 ALA B C 1
ATOM 2684 O O . ALA B 1 112 ? -5 -6.105 -19.875 1 97.88 112 ALA B O 1
ATOM 2685 N N . VAL B 1 113 ? -3.869 -7.988 -19.406 1 98.25 113 VAL B N 1
ATOM 2686 C CA . VAL B 1 113 ? -4.062 -8.547 -20.75 1 98.25 113 VAL B CA 1
ATOM 2687 C C . VAL B 1 113 ? -5.555 -8.703 -21.031 1 98.25 113 VAL B C 1
ATOM 2689 O O . VAL B 1 113 ? -6.023 -8.383 -22.125 1 98.25 113 VAL B O 1
ATOM 2692 N N . GLU B 1 114 ? -6.25 -9.148 -20.016 1 95 114 GLU B N 1
ATOM 2693 C CA . GLU B 1 114 ? -7.68 -9.398 -20.156 1 95 114 GLU B CA 1
ATOM 2694 C C . GLU B 1 114 ? -8.453 -8.102 -20.359 1 95 114 GLU B C 1
ATOM 2696 O O . GLU B 1 114 ? -9.508 -8.094 -21 1 95 114 GLU B O 1
ATOM 2701 N N . LYS B 1 115 ? -7.887 -7.031 -19.953 1 94.56 115 LYS B N 1
ATOM 2702 C CA . LYS B 1 115 ? -8.586 -5.75 -19.984 1 94.56 115 LYS B CA 1
ATOM 2703 C C . LYS B 1 115 ? -7.945 -4.793 -20.984 1 94.56 115 LYS B C 1
ATOM 2705 O O . LYS B 1 115 ? -8.281 -3.607 -21.016 1 94.56 115 LYS B O 1
ATOM 2710 N N . SER B 1 116 ? -7.043 -5.266 -21.656 1 93.56 116 SER B N 1
ATOM 2711 C CA . SER B 1 116 ? -6.227 -4.426 -22.531 1 93.56 116 SER B CA 1
ATOM 2712 C C . SER B 1 116 ? -7.074 -3.758 -23.609 1 93.56 116 SER B C 1
ATOM 2714 O O . SER B 1 116 ? -7.965 -4.387 -24.188 1 93.56 116 SER B O 1
ATOM 2716 N N . THR B 1 117 ? -6.871 -2.469 -23.812 1 93.81 117 THR B N 1
ATOM 2717 C CA . THR B 1 117 ? -7.5 -1.657 -24.844 1 93.81 117 THR B CA 1
ATOM 2718 C C . THR B 1 117 ? -6.453 -1.118 -25.812 1 93.81 117 THR B C 1
ATOM 2720 O O . THR B 1 117 ? -5.254 -1.189 -25.547 1 93.81 117 THR B O 1
ATOM 2723 N N . PRO B 1 118 ? -6.906 -0.616 -26.891 1 93.75 118 PRO B N 1
ATOM 2724 C CA . PRO B 1 118 ? -5.953 -0.013 -27.828 1 93.75 118 PRO B CA 1
ATOM 2725 C C . PRO B 1 118 ? -5.133 1.109 -27.203 1 93.75 118 PRO B C 1
ATOM 2727 O O . PRO B 1 118 ? -3.955 1.275 -27.531 1 93.75 118 PRO B O 1
ATOM 2730 N N . GLU B 1 119 ? -5.762 1.812 -26.344 1 92.06 119 GLU B N 1
ATOM 2731 C CA . GLU B 1 119 ? -5.055 2.893 -25.656 1 92.06 119 GLU B CA 1
ATOM 2732 C C . GLU B 1 119 ? -3.932 2.348 -24.781 1 92.06 119 GLU B C 1
ATOM 2734 O O . GLU B 1 119 ? -2.836 2.912 -24.75 1 92.06 119 GLU B O 1
ATOM 2739 N N . ILE B 1 120 ? -4.227 1.299 -24.125 1 93.5 120 ILE B N 1
ATOM 2740 C CA . ILE B 1 120 ? -3.234 0.663 -23.266 1 93.5 120 ILE B CA 1
ATOM 2741 C C . ILE B 1 120 ? -2.088 0.117 -24.109 1 93.5 120 ILE B C 1
ATOM 2743 O O . ILE B 1 120 ? -0.916 0.313 -23.781 1 93.5 120 ILE B O 1
ATOM 2747 N N . MET B 1 121 ? -2.436 -0.494 -25.234 1 96.56 121 MET B N 1
ATOM 2748 C CA . MET B 1 121 ? -1.436 -1.053 -26.141 1 96.56 121 MET B CA 1
ATOM 2749 C C . MET B 1 121 ? -0.521 0.04 -26.688 1 96.56 121 MET B C 1
ATOM 2751 O O . MET B 1 121 ? 0.698 -0.135 -26.734 1 96.56 121 MET B O 1
ATOM 2755 N N . THR B 1 122 ? -1.123 1.091 -27.031 1 94.56 122 THR B N 1
ATOM 2756 C CA . THR B 1 122 ? -0.359 2.215 -27.562 1 94.56 122 THR B CA 1
ATOM 2757 C C . THR B 1 122 ? 0.6 2.762 -26.516 1 94.56 122 THR B C 1
ATOM 2759 O O . THR B 1 122 ? 1.747 3.09 -26.812 1 94.56 122 THR B O 1
ATOM 2762 N N . ALA B 1 123 ? 0.117 2.873 -25.297 1 94.31 123 ALA B N 1
ATOM 2763 C CA . ALA B 1 123 ? 0.967 3.354 -24.203 1 94.31 123 ALA B CA 1
ATOM 2764 C C . ALA B 1 123 ? 2.154 2.422 -23.984 1 94.31 123 ALA B C 1
ATOM 2766 O O . ALA B 1 123 ? 3.291 2.877 -23.844 1 94.31 123 ALA B O 1
ATOM 2767 N N . LEU B 1 124 ? 1.904 1.096 -23.969 1 97.62 124 LEU B N 1
ATOM 2768 C CA . LEU B 1 124 ? 2.975 0.122 -23.781 1 97.62 124 LEU B CA 1
ATOM 2769 C C . LEU B 1 124 ? 3.998 0.211 -24.906 1 97.62 124 LEU B C 1
ATOM 2771 O O . LEU B 1 124 ? 5.203 0.188 -24.656 1 97.62 124 LEU B O 1
ATOM 2775 N N . GLU B 1 125 ? 3.496 0.339 -26.109 1 97.31 125 GLU B N 1
ATOM 2776 C CA . GLU B 1 125 ? 4.379 0.477 -27.25 1 97.31 125 GLU B CA 1
ATOM 2777 C C . GLU B 1 125 ? 5.234 1.734 -27.156 1 97.31 125 GLU B C 1
ATOM 2779 O O . GLU B 1 125 ? 6.43 1.706 -27.453 1 97.31 125 GLU B O 1
ATOM 2784 N N . THR B 1 126 ? 4.605 2.76 -26.766 1 95.75 126 THR B N 1
ATOM 2785 C CA . THR B 1 126 ? 5.289 4.043 -26.641 1 95.75 126 THR B CA 1
ATOM 2786 C C . THR B 1 126 ? 6.426 3.953 -25.625 1 95.75 126 THR B C 1
ATOM 2788 O O . THR B 1 126 ? 7.539 4.41 -25.891 1 95.75 126 THR B O 1
ATOM 2791 N N . TYR B 1 127 ? 6.184 3.377 -24.484 1 94.69 127 TYR B N 1
ATOM 2792 C CA . TYR B 1 127 ? 7.211 3.328 -23.453 1 94.69 127 TYR B CA 1
ATOM 2793 C C . TYR B 1 127 ? 8.305 2.334 -23.812 1 94.69 127 TYR B C 1
ATOM 2795 O O . TYR B 1 127 ? 9.477 2.537 -23.484 1 94.69 127 TYR B O 1
ATOM 2803 N N . LEU B 1 128 ? 7.945 1.223 -24.562 1 97.88 128 LEU B N 1
ATOM 2804 C CA . LEU B 1 128 ? 8.984 0.332 -25.062 1 97.88 128 LEU B CA 1
ATOM 2805 C C . LEU B 1 128 ? 9.883 1.054 -26.062 1 97.88 128 LEU B C 1
ATOM 2807 O O . LEU B 1 128 ? 11.102 0.899 -26.031 1 97.88 128 LEU B O 1
ATOM 2811 N N . GLU B 1 129 ? 9.273 1.834 -26.922 1 96.69 129 GLU B N 1
ATOM 2812 C CA . GLU B 1 129 ? 10.039 2.635 -27.859 1 96.69 129 GLU B CA 1
ATOM 2813 C C . GLU B 1 129 ? 10.953 3.621 -27.141 1 96.69 129 GLU B C 1
ATOM 2815 O O . GLU B 1 129 ? 12.094 3.832 -27.562 1 96.69 129 GLU B O 1
ATOM 2820 N N . GLN B 1 130 ? 10.461 4.238 -26.141 1 94.31 130 GLN B N 1
ATOM 2821 C CA . GLN B 1 130 ? 11.258 5.168 -25.344 1 94.31 130 GLN B CA 1
ATOM 2822 C C . GLN B 1 130 ? 12.438 4.457 -24.688 1 94.31 130 GLN B C 1
ATOM 2824 O O . GLN B 1 130 ? 13.539 5.004 -24.609 1 94.31 130 GLN B O 1
ATOM 2829 N N . MET B 1 131 ? 12.18 3.262 -24.203 1 95.38 131 MET B N 1
ATOM 2830 C CA . MET B 1 131 ? 13.289 2.488 -23.641 1 95.38 131 MET B CA 1
ATOM 2831 C C . MET B 1 131 ? 14.383 2.268 -24.688 1 95.38 131 MET B C 1
ATOM 2833 O O . MET B 1 131 ? 15.562 2.443 -24.391 1 95.38 131 MET B O 1
ATOM 2837 N N . GLN B 1 132 ? 13.984 1.898 -25.859 1 97.31 132 GLN B N 1
ATOM 2838 C CA . GLN B 1 132 ? 14.93 1.679 -26.938 1 97.31 132 GLN B CA 1
ATOM 2839 C C . GLN B 1 132 ? 15.688 2.961 -27.281 1 97.31 132 GLN B C 1
ATOM 2841 O O . GLN B 1 132 ? 16.891 2.932 -27.516 1 97.31 132 GLN B O 1
ATOM 2846 N N . MET B 1 133 ? 14.984 4.031 -27.234 1 94.56 133 MET B N 1
ATOM 2847 C CA . MET B 1 133 ? 15.539 5.336 -27.594 1 94.56 133 MET B CA 1
ATOM 2848 C C . MET B 1 133 ? 16.531 5.816 -26.547 1 94.56 133 MET B C 1
ATOM 2850 O O . MET B 1 133 ? 17.5 6.5 -26.891 1 94.56 133 MET B O 1
ATOM 2854 N N . PHE B 1 134 ? 16.297 5.469 -25.328 1 92.44 134 PHE B N 1
ATOM 2855 C CA . PHE B 1 134 ? 17.062 6.086 -24.234 1 92.44 134 PHE B CA 1
ATOM 2856 C C . PHE B 1 134 ? 18.156 5.148 -23.75 1 92.44 134 PHE B C 1
ATOM 2858 O O . PHE B 1 134 ? 18.641 5.289 -22.625 1 92.44 134 PHE B O 1
ATOM 2865 N N . GLN B 1 135 ? 18.453 4.168 -24.578 1 94.5 135 GLN B N 1
ATOM 2866 C CA . GLN B 1 135 ? 19.625 3.383 -24.234 1 94.5 135 GLN B CA 1
ATOM 2867 C C . GLN B 1 135 ? 20.859 4.277 -24.062 1 94.5 135 GLN B C 1
ATOM 2869 O O . GLN B 1 135 ? 21.094 5.18 -24.859 1 94.5 135 GLN B O 1
ATOM 2874 N N . GLY B 1 136 ? 21.562 4.07 -22.938 1 93.06 136 GLY B N 1
ATOM 2875 C CA . GLY B 1 136 ? 22.719 4.91 -22.641 1 93.06 136 GLY B CA 1
ATOM 2876 C C . GLY B 1 136 ? 22.406 6.027 -21.656 1 93.06 136 GLY B C 1
ATOM 2877 O O . GLY B 1 136 ? 23.312 6.629 -21.078 1 93.06 136 GLY B O 1
ATOM 2878 N N . ASN B 1 137 ? 21.188 6.305 -21.562 1 92.62 137 ASN B N 1
ATOM 2879 C CA . ASN B 1 137 ? 20.703 7.227 -20.531 1 92.62 137 ASN B CA 1
ATOM 2880 C C . ASN B 1 137 ? 19.922 6.5 -19.438 1 92.62 137 ASN B C 1
ATOM 2882 O O . ASN B 1 137 ? 18.703 6.324 -19.562 1 92.62 137 ASN B O 1
ATOM 2886 N N . ARG B 1 138 ? 20.562 6.234 -18.406 1 92.31 138 ARG B N 1
ATOM 2887 C CA . ARG B 1 138 ? 20.031 5.355 -17.375 1 92.31 138 ARG B CA 1
ATOM 2888 C C . ARG B 1 138 ? 18.734 5.922 -16.797 1 92.31 138 ARG B C 1
ATOM 2890 O O . ARG B 1 138 ? 17.75 5.203 -16.656 1 92.31 138 ARG B O 1
ATOM 2897 N N . GLU B 1 139 ? 18.703 7.152 -16.484 1 86.56 139 GLU B N 1
ATOM 2898 C CA . GLU B 1 139 ? 17.547 7.781 -15.836 1 86.56 139 GLU B CA 1
ATOM 2899 C C . GLU B 1 139 ? 16.312 7.73 -16.734 1 86.56 139 GLU B C 1
ATOM 2901 O O . GLU B 1 139 ? 15.25 7.289 -16.297 1 86.56 139 GLU B O 1
ATOM 2906 N N . LYS B 1 140 ? 16.484 8.148 -17.953 1 88.12 140 LYS B N 1
ATOM 2907 C CA . LYS B 1 140 ? 15.352 8.172 -18.875 1 88.12 140 LYS B CA 1
ATOM 2908 C C . LYS B 1 140 ? 14.891 6.754 -19.219 1 88.12 140 LYS B C 1
ATOM 2910 O O . LYS B 1 140 ? 13.695 6.504 -19.391 1 88.12 140 LYS B O 1
ATOM 2915 N N . PHE B 1 141 ? 15.867 5.848 -19.328 1 93.88 141 PHE B N 1
ATOM 2916 C CA . PHE B 1 141 ? 15.539 4.453 -19.609 1 93.88 141 PHE B CA 1
ATOM 2917 C C . PHE B 1 141 ? 14.695 3.852 -18.5 1 93.88 141 PHE B C 1
ATOM 2919 O O . PHE B 1 141 ? 13.641 3.27 -18.75 1 93.88 141 PHE B O 1
ATOM 2926 N N . VAL B 1 142 ? 15.141 4.047 -17.25 1 93.38 142 VAL B N 1
ATOM 2927 C CA . VAL B 1 142 ? 14.445 3.475 -16.094 1 93.38 142 VAL B CA 1
ATOM 2928 C C . VAL B 1 142 ? 13.07 4.133 -15.953 1 93.38 142 VAL B C 1
ATOM 2930 O O . VAL B 1 142 ? 12.102 3.477 -15.578 1 93.38 142 VAL B O 1
ATOM 2933 N N . ASN B 1 143 ? 13 5.367 -16.25 1 88.88 143 ASN B N 1
ATOM 2934 C CA . ASN B 1 143 ? 11.703 6.039 -16.219 1 88.88 143 ASN B CA 1
ATOM 2935 C C . ASN B 1 143 ? 10.727 5.418 -17.203 1 88.88 143 ASN B C 1
ATOM 2937 O O . ASN B 1 143 ? 9.578 5.148 -16.859 1 88.88 143 ASN B O 1
ATOM 2941 N N . ALA B 1 144 ? 11.188 5.223 -18.422 1 92 144 ALA B N 1
ATOM 2942 C CA . ALA B 1 144 ? 10.344 4.594 -19.438 1 92 144 ALA B CA 1
ATOM 2943 C C . ALA B 1 144 ? 9.969 3.172 -19.031 1 92 144 ALA B C 1
ATOM 2945 O O . ALA B 1 144 ? 8.828 2.744 -19.219 1 92 144 ALA B O 1
ATOM 2946 N N . ASP B 1 145 ? 10.922 2.453 -18.484 1 96.44 145 ASP B N 1
ATOM 2947 C CA . ASP B 1 145 ? 10.711 1.104 -17.969 1 96.44 145 ASP B CA 1
ATOM 2948 C C . ASP B 1 145 ? 9.609 1.085 -16.922 1 96.44 145 ASP B C 1
ATOM 2950 O O . ASP B 1 145 ? 8.672 0.289 -17.016 1 96.44 145 ASP B O 1
ATOM 2954 N N . LEU B 1 146 ? 9.688 1.971 -15.984 1 94.69 146 LEU B N 1
ATOM 2955 C CA . LEU B 1 146 ? 8.734 1.995 -14.883 1 94.69 146 LEU B CA 1
ATOM 2956 C C . LEU B 1 146 ? 7.367 2.475 -15.367 1 94.69 146 LEU B C 1
ATOM 2958 O O . LEU B 1 146 ? 6.332 2.025 -14.859 1 94.69 146 LEU B O 1
ATOM 2962 N N . LYS B 1 147 ? 7.367 3.379 -16.297 1 92.94 147 LYS B N 1
ATOM 2963 C CA . LYS B 1 147 ? 6.09 3.797 -16.859 1 92.94 147 LYS B CA 1
ATOM 2964 C C . LYS B 1 147 ? 5.387 2.631 -17.547 1 92.94 147 LYS B C 1
ATOM 2966 O O . LYS B 1 147 ? 4.16 2.521 -17.5 1 92.94 147 LYS B O 1
ATOM 2971 N N . PHE B 1 148 ? 6.156 1.763 -18.234 1 97.81 148 PHE B N 1
ATOM 2972 C CA . PHE B 1 148 ? 5.629 0.533 -18.812 1 97.81 148 PHE B CA 1
ATOM 2973 C C . PHE B 1 148 ? 4.953 -0.323 -17.75 1 97.81 148 PHE B C 1
ATOM 2975 O O . PHE B 1 148 ? 3.811 -0.754 -17.938 1 97.81 148 PHE B O 1
ATOM 2982 N N . HIS B 1 149 ? 5.57 -0.49 -16.625 1 98.25 149 HIS B N 1
ATOM 2983 C CA . HIS B 1 149 ? 5.023 -1.271 -15.523 1 98.25 149 HIS B CA 1
ATOM 2984 C C . HIS B 1 149 ? 3.801 -0.588 -14.914 1 98.25 149 HIS B C 1
ATOM 2986 O O . HIS B 1 149 ? 2.824 -1.253 -14.562 1 98.25 149 HIS B O 1
ATOM 2992 N N . GLU B 1 150 ? 3.871 0.708 -14.82 1 94.75 150 GLU B N 1
ATOM 2993 C CA . GLU B 1 150 ? 2.758 1.47 -14.258 1 94.75 150 GLU B CA 1
ATOM 2994 C C . GLU B 1 150 ? 1.508 1.336 -15.125 1 94.75 150 GLU B C 1
ATOM 2996 O O . GLU B 1 150 ? 0.395 1.232 -14.602 1 94.75 150 GLU B O 1
ATOM 3001 N N . VAL B 1 151 ? 1.701 1.384 -16.438 1 95.31 151 VAL B N 1
ATOM 3002 C CA . VAL B 1 151 ? 0.575 1.209 -17.359 1 95.31 151 VAL B CA 1
ATOM 3003 C C . VAL B 1 151 ? -0.075 -0.152 -17.125 1 95.31 151 VAL B C 1
ATOM 3005 O O . VAL B 1 151 ? -1.302 -0.258 -17.047 1 95.31 151 VAL B O 1
ATOM 3008 N N . ILE B 1 152 ? 0.732 -1.162 -16.969 1 98.38 152 ILE B N 1
ATOM 3009 C CA . ILE B 1 152 ? 0.223 -2.506 -16.719 1 98.38 152 ILE B CA 1
ATOM 3010 C C . ILE B 1 152 ? -0.573 -2.529 -15.414 1 98.38 152 ILE B C 1
ATOM 3012 O O . ILE B 1 152 ? -1.708 -3.01 -15.383 1 98.38 152 ILE B O 1
ATOM 3016 N N . CYS B 1 153 ? -0.006 -2.008 -14.43 1 96.5 153 CYS B N 1
ATOM 3017 C CA . CYS B 1 153 ? -0.634 -2.014 -13.117 1 96.5 153 CYS B CA 1
ATOM 3018 C C . CYS B 1 153 ? -1.96 -1.263 -13.141 1 96.5 153 CYS B C 1
ATOM 3020 O O . CYS B 1 153 ? -2.965 -1.751 -12.625 1 96.5 153 CYS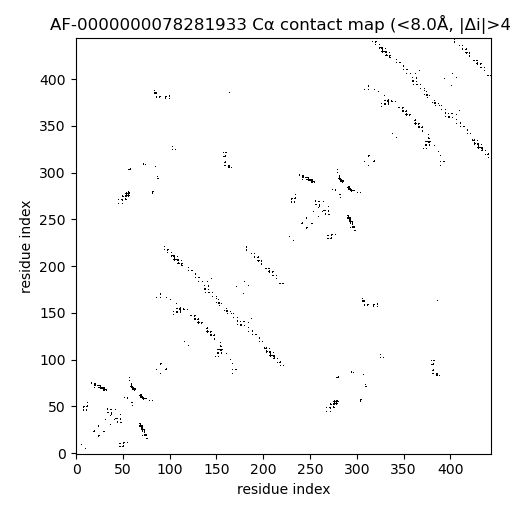 B O 1
ATOM 3022 N N . ARG B 1 154 ? -2.002 -0.155 -13.742 1 93.88 154 ARG B N 1
ATOM 3023 C CA . ARG B 1 154 ? -3.219 0.644 -13.844 1 93.88 154 ARG B CA 1
ATOM 3024 C C . ARG B 1 154 ? -4.281 -0.079 -14.664 1 93.88 154 ARG B C 1
ATOM 3026 O O . ARG B 1 154 ? -5.473 0.02 -14.375 1 93.88 154 ARG B O 1
ATOM 3033 N N . SER B 1 155 ? -3.859 -0.774 -15.625 1 95.62 155 SER B N 1
ATOM 3034 C CA . SER B 1 155 ? -4.762 -1.436 -16.562 1 95.62 155 SER B CA 1
ATOM 3035 C C . SER B 1 155 ? -5.48 -2.609 -15.898 1 95.62 155 SER B C 1
ATOM 3037 O O . SER B 1 155 ? -6.469 -3.117 -16.438 1 95.62 155 SER B O 1
ATOM 3039 N N . THR B 1 156 ? -5.008 -3.039 -14.742 1 97.06 156 THR B N 1
ATOM 3040 C CA . THR B 1 156 ? -5.645 -4.145 -14.039 1 97.06 156 THR B CA 1
ATOM 3041 C C . THR B 1 156 ? -7.051 -3.766 -13.586 1 97.06 156 THR B C 1
ATOM 3043 O O . THR B 1 156 ? -7.883 -4.637 -13.336 1 97.06 156 THR B O 1
ATOM 3046 N N . GLY B 1 157 ? -7.262 -2.436 -13.391 1 94.38 157 GLY B N 1
ATOM 3047 C CA . GLY B 1 157 ? -8.523 -1.958 -12.852 1 94.38 157 GLY B CA 1
ATOM 3048 C C . GLY B 1 157 ? -8.656 -2.193 -11.359 1 94.38 157 GLY B C 1
ATOM 3049 O O . GLY B 1 157 ? -9.742 -2.029 -10.797 1 94.38 157 GLY B O 1
ATOM 3050 N N . ASN B 1 158 ? -7.699 -2.619 -10.727 1 96.81 158 ASN B N 1
ATOM 3051 C CA . ASN B 1 158 ? -7.688 -2.812 -9.273 1 96.81 158 ASN B CA 1
ATOM 3052 C C . ASN B 1 158 ? -6.887 -1.722 -8.57 1 96.81 158 ASN B C 1
ATOM 3054 O O . ASN B 1 158 ? -5.656 -1.721 -8.617 1 96.81 158 ASN B O 1
ATOM 3058 N N . PRO B 1 159 ? -7.52 -0.863 -7.902 1 93.31 159 PRO B N 1
ATOM 3059 C CA . PRO B 1 159 ? -6.82 0.273 -7.297 1 93.31 159 PRO B CA 1
ATOM 3060 C C . PRO B 1 159 ? -5.848 -0.149 -6.199 1 93.31 159 PRO B C 1
ATOM 3062 O O . PRO B 1 159 ? -4.855 0.541 -5.949 1 93.31 159 PRO B O 1
ATOM 3065 N N . LEU B 1 160 ? -6.098 -1.267 -5.574 1 94.81 160 LEU B N 1
ATOM 3066 C CA . LEU B 1 160 ? -5.199 -1.739 -4.527 1 94.81 160 LEU B CA 1
ATOM 3067 C C . LEU B 1 160 ? -3.846 -2.135 -5.109 1 94.81 160 LEU B C 1
ATOM 3069 O O . LEU B 1 160 ? -2.801 -1.802 -4.547 1 94.81 160 LEU B O 1
ATOM 3073 N N . LEU B 1 161 ? -3.834 -2.779 -6.258 1 96.38 161 LEU B N 1
ATOM 3074 C CA . LEU B 1 161 ? -2.592 -3.104 -6.953 1 96.38 161 LEU B CA 1
ATOM 3075 C C . LEU B 1 161 ? -1.86 -1.836 -7.379 1 96.38 161 LEU B C 1
ATOM 3077 O O . LEU B 1 161 ? -0.656 -1.702 -7.148 1 96.38 161 LEU B O 1
ATOM 3081 N N . GLU B 1 162 ? -2.619 -0.919 -7.938 1 93.38 162 GLU B N 1
ATOM 3082 C CA . GLU B 1 162 ? -2.039 0.316 -8.453 1 93.38 162 GLU B CA 1
ATOM 3083 C C . GLU B 1 162 ? -1.379 1.125 -7.344 1 93.38 162 GLU B C 1
ATOM 3085 O O . GLU B 1 162 ? -0.227 1.545 -7.473 1 93.38 162 GLU B O 1
ATOM 3090 N N . LYS B 1 163 ? -2.047 1.247 -6.285 1 89.25 163 LYS B N 1
ATOM 3091 C CA . LYS B 1 163 ? -1.56 2.115 -5.215 1 89.25 163 LYS B CA 1
ATOM 3092 C C . LYS B 1 163 ? -0.436 1.443 -4.434 1 89.25 163 LYS B C 1
ATOM 3094 O O . LYS B 1 163 ? 0.497 2.111 -3.979 1 89.25 163 LYS B O 1
ATOM 3099 N N . SER B 1 164 ? -0.465 0.14 -4.273 1 93 164 SER B N 1
ATOM 3100 C CA . SER B 1 164 ? 0.593 -0.578 -3.568 1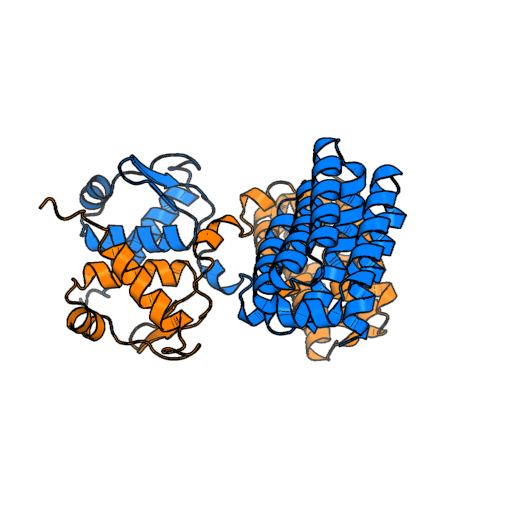 93 164 SER B CA 1
ATOM 3101 C C . SER B 1 164 ? 1.913 -0.498 -4.328 1 93 164 SER B C 1
ATOM 3103 O O . SER B 1 164 ? 2.98 -0.408 -3.717 1 93 164 SER B O 1
ATOM 3105 N N . LEU B 1 165 ? 1.817 -0.463 -5.609 1 94.81 165 LEU B N 1
ATOM 3106 C CA . LEU B 1 165 ? 3.031 -0.48 -6.418 1 94.81 165 LEU B CA 1
ATOM 3107 C C . LEU B 1 165 ? 3.518 0.938 -6.699 1 94.81 165 LEU B C 1
ATOM 3109 O O . LEU B 1 165 ? 4.672 1.139 -7.082 1 94.81 165 LEU B O 1
ATOM 3113 N N . HIS B 1 166 ? 2.652 1.883 -6.527 1 89.06 166 HIS B N 1
ATOM 3114 C CA . HIS B 1 166 ? 2.967 3.256 -6.91 1 89.06 166 HIS B CA 1
ATOM 3115 C C . HIS B 1 166 ? 4.195 3.766 -6.164 1 89.06 166 HIS B C 1
ATOM 3117 O O . HIS B 1 166 ? 5.156 4.227 -6.789 1 89.06 166 HIS B O 1
ATOM 3123 N N . LYS B 1 167 ? 4.148 3.607 -4.848 1 82.44 167 LYS B N 1
ATOM 3124 C CA . LYS B 1 167 ? 5.277 4.074 -4.051 1 82.44 167 LYS B CA 1
ATOM 3125 C C . LYS B 1 167 ? 6.543 3.287 -4.383 1 82.44 167 LYS B C 1
ATOM 3127 O O . LYS B 1 167 ? 7.641 3.85 -4.41 1 82.44 167 LYS B O 1
ATOM 3132 N N . VAL B 1 168 ? 6.414 2.066 -4.613 1 92.5 168 VAL B N 1
ATOM 3133 C CA . VAL B 1 168 ? 7.535 1.196 -4.941 1 92.5 168 VAL B CA 1
ATOM 3134 C C . VAL B 1 168 ? 8.172 1.65 -6.254 1 92.5 168 VAL B C 1
ATOM 3136 O O . VAL B 1 168 ? 9.398 1.747 -6.352 1 92.5 168 VAL B O 1
ATOM 3139 N N . PHE B 1 169 ? 7.391 2.025 -7.242 1 91.19 169 PHE B N 1
ATOM 3140 C CA . PHE B 1 169 ? 7.887 2.508 -8.523 1 91.19 169 PHE B CA 1
ATOM 3141 C C . PHE B 1 169 ? 8.602 3.844 -8.359 1 91.19 169 PHE B C 1
ATOM 3143 O O . PHE B 1 169 ? 9.656 4.07 -8.953 1 91.19 169 PHE B O 1
ATOM 3150 N N . GLN B 1 170 ? 8.047 4.645 -7.539 1 83.94 170 GLN B N 1
ATOM 3151 C CA . GLN B 1 170 ? 8.664 5.941 -7.293 1 83.94 170 GLN B CA 1
ATOM 3152 C C . GLN B 1 170 ? 10.062 5.781 -6.699 1 83.94 170 GLN B C 1
ATOM 3154 O O . GLN B 1 170 ? 11.008 6.438 -7.145 1 83.94 170 GLN B O 1
ATOM 3159 N N . GLU B 1 171 ? 10.148 4.953 -5.754 1 82.94 171 GLU B N 1
ATOM 3160 C CA . GLU B 1 171 ? 11.438 4.742 -5.094 1 82.94 171 GLU B CA 1
ATOM 3161 C C . GLU B 1 171 ? 12.414 4.02 -6.012 1 82.94 171 GLU B C 1
ATOM 3163 O O . GLU B 1 171 ? 13.625 4.27 -5.965 1 82.94 171 GLU B O 1
ATOM 3168 N N . THR B 1 172 ? 11.898 3.102 -6.789 1 87.38 172 THR B N 1
ATOM 3169 C CA . THR B 1 172 ? 12.719 2.416 -7.781 1 87.38 172 THR B CA 1
ATOM 3170 C C . THR B 1 172 ? 13.32 3.414 -8.773 1 87.38 172 THR B C 1
ATOM 3172 O O . THR B 1 172 ? 14.492 3.295 -9.148 1 87.38 172 THR B O 1
ATOM 3175 N N . ARG B 1 173 ? 12.523 4.402 -9.148 1 84.94 173 ARG B N 1
ATOM 3176 C CA . ARG B 1 173 ? 12.992 5.449 -10.055 1 84.94 173 ARG B CA 1
ATOM 3177 C C . ARG B 1 173 ? 14.148 6.23 -9.438 1 84.94 173 ARG B C 1
ATOM 3179 O O . ARG B 1 173 ? 15.102 6.586 -10.133 1 84.94 173 ARG B O 1
ATOM 3186 N N . GLN B 1 174 ? 14.055 6.496 -8.172 1 81.88 174 GLN B N 1
ATOM 3187 C CA . GLN B 1 174 ? 15.102 7.23 -7.469 1 81.88 174 GLN B CA 1
ATOM 3188 C C . GLN B 1 174 ? 16.391 6.414 -7.402 1 81.88 174 GLN B C 1
ATOM 3190 O O . GLN B 1 174 ? 17.484 6.98 -7.371 1 81.88 174 GLN B O 1
ATOM 3195 N N . ASN B 1 175 ? 16.266 5.148 -7.441 1 85.56 175 ASN B N 1
ATOM 3196 C CA . ASN B 1 175 ? 17.422 4.246 -7.395 1 85.56 175 ASN B CA 1
ATOM 3197 C C . ASN B 1 175 ? 17.781 3.725 -8.781 1 85.56 175 ASN B C 1
ATOM 3199 O O . ASN B 1 175 ? 18.203 2.578 -8.93 1 85.56 175 ASN B O 1
ATOM 3203 N N . HIS B 1 176 ? 17.609 4.562 -9.773 1 83.88 176 HIS B N 1
ATOM 3204 C CA . HIS B 1 176 ? 17.688 4.156 -11.172 1 83.88 176 HIS B CA 1
ATOM 3205 C C . HIS B 1 176 ? 19.078 3.604 -11.5 1 83.88 176 HIS B C 1
ATOM 3207 O O . HIS B 1 176 ? 19.203 2.699 -12.328 1 83.88 176 HIS B O 1
ATOM 3213 N N . GLU B 1 177 ? 20.094 4.133 -10.914 1 85.25 177 GLU B N 1
ATOM 3214 C CA . GLU B 1 177 ? 21.438 3.646 -11.211 1 85.25 177 GLU B CA 1
ATOM 3215 C C . GLU B 1 177 ? 21.609 2.18 -10.82 1 85.25 177 GLU B C 1
ATOM 3217 O O . GLU B 1 177 ? 22.016 1.357 -11.633 1 85.25 177 GLU B O 1
ATOM 3222 N N . GLN B 1 178 ? 21.234 1.866 -9.648 1 86.44 178 GLN B N 1
ATOM 3223 C CA . GLN B 1 178 ? 21.312 0.494 -9.156 1 86.44 178 GLN B CA 1
ATOM 3224 C C . GLN B 1 178 ? 20.391 -0.428 -9.938 1 86.44 178 GLN B C 1
ATOM 3226 O O . GLN B 1 178 ? 20.75 -1.562 -10.258 1 86.44 178 GLN B O 1
ATOM 3231 N N . MET B 1 179 ? 19.266 0.008 -10.289 1 86.44 179 MET B N 1
ATOM 3232 C CA . MET B 1 179 ? 18.266 -0.802 -10.992 1 86.44 179 MET B CA 1
ATOM 3233 C C . MET B 1 179 ? 18.734 -1.109 -12.414 1 86.44 179 MET B C 1
ATOM 3235 O O . MET B 1 179 ? 18.594 -2.238 -12.883 1 86.44 179 MET B O 1
ATOM 3239 N N . ASN B 1 180 ? 19.281 -0.117 -13.023 1 87.44 180 ASN B N 1
ATOM 3240 C CA . ASN B 1 180 ? 19.75 -0.357 -14.383 1 87.44 180 ASN B CA 1
ATOM 3241 C C . ASN B 1 180 ? 20.922 -1.33 -14.398 1 87.44 180 ASN B C 1
ATOM 3243 O O . ASN B 1 180 ? 21.109 -2.078 -15.367 1 87.44 180 ASN B O 1
ATOM 3247 N N . GLU B 1 181 ? 21.719 -1.298 -13.438 1 88.19 181 GLU B N 1
ATOM 3248 C CA . GLU B 1 181 ? 22.797 -2.27 -13.336 1 88.19 181 GLU B CA 1
ATOM 3249 C C . GLU B 1 181 ? 22.25 -3.691 -13.234 1 88.19 181 GLU B C 1
ATOM 3251 O O . GLU B 1 181 ? 22.859 -4.629 -13.773 1 88.19 181 GLU B O 1
ATOM 3256 N N . LEU B 1 182 ? 21.172 -3.867 -12.609 1 85.44 182 LEU B N 1
ATOM 3257 C CA . LEU B 1 182 ? 20.578 -5.184 -12.391 1 85.44 182 LEU B CA 1
ATOM 3258 C C . LEU B 1 182 ? 19.844 -5.672 -13.641 1 85.44 182 LEU B C 1
ATOM 3260 O O . LEU B 1 182 ? 19.906 -6.859 -13.969 1 85.44 182 LEU B O 1
ATOM 3264 N N . PHE B 1 183 ? 19.109 -4.812 -14.281 1 87.81 183 PHE B N 1
ATOM 3265 C CA . PHE B 1 183 ? 18.25 -5.219 -15.383 1 87.81 183 PHE B CA 1
ATOM 3266 C C . PHE B 1 183 ? 19 -5.133 -16.703 1 87.81 183 PHE B C 1
ATOM 3268 O O . PHE B 1 183 ? 18.859 -6.004 -17.562 1 87.81 183 PHE B O 1
ATOM 3275 N N . GLY B 1 184 ? 19.844 -4.086 -16.922 1 90.5 184 GLY B N 1
ATOM 3276 C CA . GLY B 1 184 ? 20.5 -3.83 -18.188 1 90.5 184 GLY B CA 1
ATOM 3277 C C . GLY B 1 184 ? 19.562 -3.307 -19.25 1 90.5 184 GLY B C 1
ATOM 3278 O O . GLY B 1 184 ? 18.344 -3.525 -19.188 1 90.5 184 GLY B O 1
ATOM 3279 N N . TYR B 1 185 ? 20.125 -2.721 -20.25 1 93.62 185 TYR B N 1
ATOM 3280 C CA . TYR B 1 185 ? 19.312 -2.164 -21.328 1 93.62 185 TYR B CA 1
ATOM 3281 C C . TYR B 1 185 ? 18.75 -3.27 -22.219 1 93.62 185 TYR B C 1
ATOM 3283 O O . TYR B 1 185 ? 17.531 -3.348 -22.422 1 93.62 185 TYR B O 1
ATOM 3291 N N . ASP B 1 186 ? 19.609 -4.148 -22.641 1 93.56 186 ASP B N 1
ATOM 3292 C CA . ASP B 1 186 ? 19.203 -5.164 -23.609 1 93.56 186 ASP B CA 1
ATOM 3293 C C . ASP B 1 186 ? 18.219 -6.148 -23 1 93.56 186 ASP B C 1
ATOM 3295 O O . ASP B 1 186 ? 17.172 -6.441 -23.609 1 93.56 186 ASP B O 1
ATOM 3299 N N . SER B 1 187 ? 18.547 -6.621 -21.875 1 93.62 187 SER B N 1
ATOM 3300 C CA . SER B 1 187 ? 17.656 -7.562 -21.203 1 93.62 187 SER B CA 1
ATOM 3301 C C . SER B 1 187 ? 16.312 -6.906 -20.859 1 93.62 187 SER B C 1
ATOM 3303 O O . SER B 1 187 ? 15.258 -7.523 -21.016 1 93.62 187 SER B O 1
ATOM 3305 N N . GLY B 1 188 ? 16.406 -5.703 -20.422 1 95.06 188 GLY B N 1
ATOM 3306 C CA . GLY B 1 188 ? 15.188 -4.965 -20.141 1 95.06 188 GLY B CA 1
ATOM 3307 C C . GLY B 1 188 ? 14.289 -4.828 -21.359 1 95.06 188 GLY B C 1
ATOM 3308 O O . GLY B 1 188 ? 13.102 -5.145 -21.297 1 95.06 188 GLY B O 1
ATOM 3309 N N . ILE B 1 189 ? 14.891 -4.43 -22.438 1 97.38 189 ILE B N 1
ATOM 3310 C CA . ILE B 1 189 ? 14.133 -4.227 -23.672 1 97.38 189 ILE B CA 1
ATOM 3311 C C . ILE B 1 189 ? 13.586 -5.566 -24.156 1 97.38 189 ILE B C 1
ATOM 3313 O O . ILE B 1 189 ? 12.43 -5.656 -24.578 1 97.38 189 ILE B O 1
ATOM 3317 N N . HIS B 1 190 ? 14.367 -6.574 -24.078 1 97.81 190 HIS B N 1
ATOM 3318 C CA . HIS B 1 190 ? 13.977 -7.906 -24.531 1 97.81 190 HIS B CA 1
ATOM 3319 C C . HIS B 1 190 ? 12.734 -8.398 -23.797 1 97.81 190 HIS B C 1
ATOM 3321 O O . HIS B 1 190 ? 11.758 -8.805 -24.422 1 97.81 190 HIS B O 1
ATOM 3327 N N . TYR B 1 191 ? 12.703 -8.375 -22.5 1 98.31 191 TYR B N 1
ATOM 3328 C CA . TYR B 1 191 ? 11.586 -8.852 -21.688 1 98.31 191 TYR B CA 1
ATOM 3329 C C . TYR B 1 191 ? 10.336 -8.016 -21.938 1 98.31 191 TYR B C 1
ATOM 3331 O O . TYR B 1 191 ? 9.234 -8.555 -22.078 1 98.31 191 TYR B O 1
ATOM 3339 N N . HIS B 1 192 ? 10.523 -6.688 -22.016 1 98.5 192 HIS B N 1
ATOM 3340 C CA . HIS B 1 192 ? 9.359 -5.832 -22.219 1 98.5 192 HIS B CA 1
ATOM 3341 C C . HIS B 1 192 ? 8.758 -6.039 -23.609 1 98.5 192 HIS B C 1
ATOM 3343 O O . HIS B 1 192 ? 7.539 -5.98 -23.781 1 98.5 192 HIS B O 1
ATOM 3349 N N . ALA B 1 193 ? 9.633 -6.309 -24.562 1 98.69 193 ALA B N 1
ATOM 3350 C CA . ALA B 1 193 ? 9.133 -6.641 -25.891 1 98.69 193 ALA B CA 1
ATOM 3351 C C . ALA B 1 193 ? 8.32 -7.93 -25.875 1 98.69 193 ALA B C 1
ATOM 3353 O O . ALA B 1 193 ? 7.277 -8.023 -26.516 1 98.69 193 ALA B O 1
ATOM 3354 N N . GLN B 1 194 ? 8.781 -8.891 -25.172 1 98.81 194 GLN B N 1
ATOM 3355 C CA . GLN B 1 194 ? 8.07 -10.156 -25.062 1 98.81 194 GLN B CA 1
ATOM 3356 C C . GLN B 1 194 ? 6.742 -9.984 -24.328 1 98.81 194 GLN B C 1
ATOM 3358 O O . GLN B 1 194 ? 5.742 -10.617 -24.688 1 98.81 194 GLN B O 1
ATOM 3363 N N . ILE B 1 195 ? 6.73 -9.148 -23.312 1 98.75 195 ILE B N 1
ATOM 3364 C CA . ILE B 1 195 ? 5.5 -8.859 -22.578 1 98.75 195 ILE B CA 1
ATOM 3365 C C . ILE B 1 195 ? 4.492 -8.188 -23.516 1 98.75 195 ILE B C 1
ATOM 3367 O O . ILE B 1 195 ? 3.322 -8.57 -23.562 1 98.75 195 ILE B O 1
ATOM 3371 N N . LEU B 1 196 ? 4.992 -7.238 -24.266 1 98.56 196 LEU B N 1
ATOM 3372 C CA . LEU B 1 196 ? 4.113 -6.559 -25.219 1 98.56 196 LEU B CA 1
ATOM 3373 C C . LEU B 1 196 ? 3.549 -7.547 -26.234 1 98.56 196 LEU B C 1
ATOM 3375 O O . LEU B 1 196 ? 2.371 -7.469 -26.594 1 98.56 196 LEU B O 1
ATOM 3379 N N . ASP B 1 197 ? 4.402 -8.438 -26.719 1 98.5 197 ASP B N 1
ATOM 3380 C CA . ASP B 1 197 ? 3.947 -9.461 -27.641 1 98.5 197 ASP B CA 1
ATOM 3381 C C . ASP B 1 197 ? 2.854 -10.328 -27.016 1 98.5 197 ASP B C 1
ATOM 3383 O O . ASP B 1 197 ? 1.877 -10.68 -27.688 1 98.5 197 ASP B O 1
ATOM 3387 N N . ALA B 1 198 ? 3.039 -10.688 -25.812 1 98.62 198 ALA B N 1
ATOM 3388 C CA . ALA B 1 198 ? 2.023 -11.461 -25.109 1 98.62 198 ALA B CA 1
ATOM 3389 C C . ALA B 1 198 ? 0.707 -10.688 -25.031 1 98.62 198 ALA B C 1
ATOM 3391 O O . ALA B 1 198 ? -0.37 -11.273 -25.156 1 98.62 198 ALA B O 1
ATOM 3392 N N . PHE B 1 199 ? 0.771 -9.344 -24.812 1 98.31 199 PHE B N 1
ATOM 3393 C CA . PHE B 1 199 ? -0.414 -8.492 -24.797 1 98.31 199 PHE B CA 1
ATOM 3394 C C . PHE B 1 199 ? -1.091 -8.5 -26.156 1 98.31 199 PHE B C 1
ATOM 3396 O O . PHE B 1 199 ? -2.311 -8.664 -26.25 1 98.31 199 PHE B O 1
ATOM 3403 N N . LYS B 1 200 ? -0.361 -8.398 -27.203 1 97.56 200 LYS B N 1
ATOM 3404 C CA . LYS B 1 200 ? -0.891 -8.391 -28.562 1 97.56 200 LYS B CA 1
ATOM 3405 C C . LYS B 1 200 ? -1.61 -9.695 -28.891 1 97.56 200 LYS B C 1
ATOM 3407 O O . LYS B 1 200 ? -2.625 -9.695 -29.594 1 97.56 200 LYS B O 1
ATOM 3412 N N . ASN B 1 201 ? -1.094 -10.75 -28.344 1 97.75 201 ASN B N 1
ATOM 3413 C CA . ASN B 1 201 ? -1.649 -12.078 -28.609 1 97.75 201 ASN B CA 1
ATOM 3414 C C . ASN B 1 201 ? -2.715 -12.453 -27.578 1 97.75 201 ASN B C 1
ATOM 3416 O O . ASN B 1 201 ? -3.217 -13.578 -27.578 1 97.75 201 ASN B O 1
ATOM 3420 N N . ARG B 1 202 ? -2.934 -11.617 -26.672 1 97.75 202 ARG B N 1
ATOM 3421 C CA . ARG B 1 202 ? -3.902 -11.828 -25.609 1 97.75 202 ARG B CA 1
ATOM 3422 C C . ARG B 1 202 ? -3.578 -13.094 -24.812 1 97.75 202 ARG B C 1
ATOM 3424 O O . ARG B 1 202 ? -4.473 -13.875 -24.5 1 97.75 202 ARG B O 1
ATOM 3431 N N . ASP B 1 203 ? -2.34 -13.289 -24.703 1 98.38 203 ASP B N 1
ATOM 3432 C CA . ASP B 1 203 ? -1.86 -14.445 -23.953 1 98.38 203 ASP B CA 1
ATOM 3433 C C . ASP B 1 203 ? -1.505 -14.07 -22.516 1 98.38 203 ASP B C 1
ATOM 3435 O O . ASP B 1 203 ? -0.342 -13.805 -22.203 1 98.38 203 ASP B O 1
ATOM 3439 N N . ALA B 1 204 ? -2.492 -14.172 -21.672 1 98.44 204 ALA B N 1
ATOM 3440 C CA . ALA B 1 204 ? -2.361 -13.734 -20.281 1 98.44 204 ALA B CA 1
ATOM 3441 C C . ALA B 1 204 ? -1.317 -14.562 -19.547 1 98.44 204 ALA B C 1
ATOM 3443 O O . ALA B 1 204 ? -0.532 -14.031 -18.766 1 98.44 204 ALA B O 1
ATOM 3444 N N . ASP B 1 205 ? -1.27 -15.844 -19.781 1 98.38 205 ASP B N 1
ATOM 3445 C CA . ASP B 1 205 ? -0.321 -16.719 -19.094 1 98.38 205 ASP B CA 1
ATOM 3446 C C . ASP B 1 205 ? 1.113 -16.406 -19.516 1 98.38 205 ASP B C 1
ATOM 3448 O O . ASP B 1 205 ? 2.021 -16.391 -18.672 1 98.38 205 ASP B O 1
ATOM 3452 N N . ALA B 1 206 ? 1.3 -16.172 -20.766 1 98.69 206 ALA B N 1
ATOM 3453 C CA . ALA B 1 206 ? 2.631 -15.797 -21.234 1 98.69 206 ALA B CA 1
ATOM 3454 C C . ALA B 1 206 ? 3.088 -14.477 -20.625 1 98.69 206 ALA B C 1
ATOM 3456 O O . ALA B 1 206 ? 4.238 -14.352 -20.203 1 98.69 206 ALA B O 1
ATOM 3457 N N . ALA B 1 207 ? 2.215 -13.453 -20.562 1 98.81 207 ALA B N 1
ATOM 3458 C CA . ALA B 1 207 ? 2.561 -12.164 -19.984 1 98.81 207 ALA B CA 1
ATOM 3459 C C . ALA B 1 207 ? 2.975 -12.328 -18.516 1 98.81 207 ALA B C 1
ATOM 3461 O O . ALA B 1 207 ? 3.967 -11.734 -18.078 1 98.81 207 ALA B O 1
ATOM 3462 N N . HIS B 1 208 ? 2.176 -13.117 -17.797 1 98.75 208 HIS B N 1
ATOM 3463 C CA . HIS B 1 208 ? 2.5 -13.43 -16.422 1 98.75 208 HIS B CA 1
ATOM 3464 C C . HIS B 1 208 ? 3.896 -14.023 -16.297 1 98.75 208 HIS B C 1
ATOM 3466 O O . HIS B 1 208 ? 4.727 -13.531 -15.531 1 98.75 208 HIS B O 1
ATOM 3472 N N . ASP B 1 209 ? 4.148 -15.086 -17.094 1 98.75 209 ASP B N 1
ATOM 3473 C CA . ASP B 1 209 ? 5.387 -15.844 -16.969 1 98.75 209 ASP B CA 1
ATOM 3474 C C . ASP B 1 209 ? 6.598 -15 -17.344 1 98.75 209 ASP B C 1
ATOM 3476 O O . ASP B 1 209 ? 7.648 -15.086 -16.719 1 98.75 209 ASP B O 1
ATOM 3480 N N . ILE B 1 210 ? 6.445 -14.203 -18.359 1 98.81 210 ILE B N 1
ATOM 3481 C CA . ILE B 1 210 ? 7.551 -13.383 -18.828 1 98.81 210 ILE B CA 1
ATOM 3482 C C . ILE B 1 210 ? 7.871 -12.305 -17.797 1 98.81 210 ILE B C 1
ATOM 3484 O O . ILE B 1 210 ? 9.039 -12.031 -17.516 1 98.81 210 ILE B O 1
ATOM 3488 N N . MET B 1 211 ? 6.859 -11.656 -17.219 1 98.81 211 MET B N 1
ATOM 3489 C CA . MET B 1 211 ? 7.098 -10.672 -16.172 1 98.81 211 MET B CA 1
ATOM 3490 C C . MET B 1 211 ? 7.785 -11.305 -14.969 1 98.81 211 MET B C 1
ATOM 3492 O O . MET B 1 211 ? 8.711 -10.727 -14.398 1 98.81 211 MET B O 1
ATOM 3496 N N . TYR B 1 212 ? 7.312 -12.492 -14.609 1 98.62 212 TYR B N 1
ATOM 3497 C CA . TYR B 1 212 ? 7.949 -13.219 -13.516 1 98.62 212 TYR B CA 1
ATOM 3498 C C . TYR B 1 212 ? 9.422 -13.461 -13.805 1 98.62 212 TYR B C 1
ATOM 3500 O O . TYR B 1 212 ? 10.281 -13.219 -12.961 1 98.62 212 TYR B O 1
ATOM 3508 N N . GLU B 1 213 ? 9.734 -13.914 -14.992 1 98.38 213 GLU B N 1
ATOM 3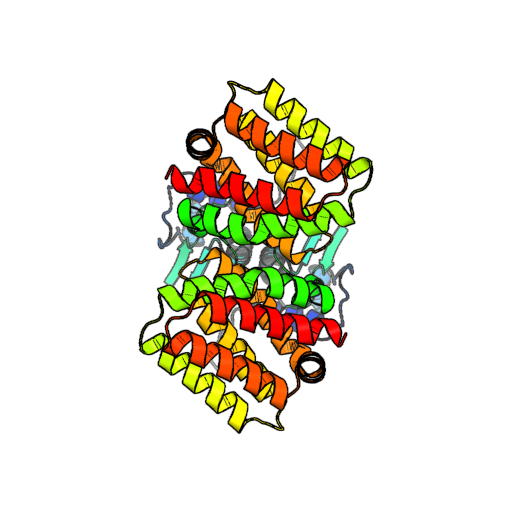509 C CA . GLU B 1 213 ? 11.109 -14.195 -15.391 1 98.38 213 GLU B CA 1
ATOM 3510 C C . GLU B 1 213 ? 11.953 -12.922 -15.406 1 98.38 213 GLU B C 1
ATOM 3512 O O . GLU B 1 213 ? 13.117 -12.93 -15.008 1 98.38 213 GLU B O 1
ATOM 3517 N N . HIS B 1 214 ? 11.352 -11.859 -15.898 1 98.06 214 HIS B N 1
ATOM 3518 C CA . HIS B 1 214 ? 12.008 -10.562 -15.977 1 98.06 214 HIS B CA 1
ATOM 3519 C C . HIS B 1 214 ? 12.484 -10.109 -14.602 1 98.06 214 HIS B C 1
ATOM 3521 O O . HIS B 1 214 ? 13.656 -9.766 -14.43 1 98.06 214 HIS B O 1
ATOM 3527 N N . LEU B 1 215 ? 11.625 -10.18 -13.633 1 97.62 215 LEU B N 1
ATOM 3528 C CA . LEU B 1 215 ? 11.945 -9.734 -12.281 1 97.62 215 LEU B CA 1
ATOM 3529 C C . LEU B 1 215 ? 12.836 -10.75 -11.57 1 97.62 215 LEU B C 1
ATOM 3531 O O . LEU B 1 215 ? 13.719 -10.375 -10.797 1 97.62 215 LEU B O 1
ATOM 3535 N N . ASP B 1 216 ? 12.609 -12.047 -11.883 1 97.38 216 ASP B N 1
ATOM 3536 C CA . ASP B 1 216 ? 13.43 -13.102 -11.289 1 97.38 216 ASP B CA 1
ATOM 3537 C C . ASP B 1 216 ? 14.875 -13.008 -11.766 1 97.38 216 ASP B C 1
ATOM 3539 O O . ASP B 1 216 ? 15.805 -13.266 -10.992 1 97.38 216 ASP B O 1
ATOM 3543 N N . ALA B 1 217 ? 15.07 -12.672 -13.039 1 96.25 217 ALA B N 1
ATOM 3544 C CA . ALA B 1 217 ? 16.406 -12.5 -13.594 1 96.25 217 ALA B CA 1
ATOM 3545 C C . ALA B 1 217 ? 17.156 -11.383 -12.883 1 96.25 217 ALA B C 1
ATOM 3547 O O . ALA B 1 217 ? 18.359 -11.508 -12.609 1 96.25 217 ALA B O 1
ATOM 3548 N N . ALA B 1 218 ? 16.469 -10.32 -12.609 1 94.12 218 ALA B N 1
ATOM 3549 C CA . ALA B 1 218 ? 17.078 -9.211 -11.875 1 94.12 218 ALA B CA 1
ATOM 3550 C C . ALA B 1 218 ? 17.469 -9.633 -10.461 1 94.12 218 ALA B C 1
ATOM 3552 O O . ALA B 1 218 ? 18.547 -9.273 -9.977 1 94.12 218 ALA B O 1
ATOM 3553 N N . MET B 1 219 ? 16.594 -10.391 -9.836 1 94.69 219 MET B N 1
ATOM 3554 C CA . MET B 1 219 ? 16.844 -10.836 -8.469 1 94.69 219 MET B CA 1
ATOM 3555 C C . MET B 1 219 ? 18.062 -11.758 -8.406 1 94.69 219 MET B C 1
ATOM 3557 O O . MET B 1 219 ? 18.844 -11.695 -7.453 1 94.69 219 MET B O 1
ATOM 3561 N N . LYS B 1 220 ? 18.266 -12.547 -9.406 1 94.62 220 LYS B N 1
ATOM 3562 C CA . LYS B 1 220 ? 19.359 -13.5 -9.438 1 94.62 220 LYS B CA 1
ATOM 3563 C C . LYS B 1 220 ? 20.703 -12.789 -9.633 1 94.62 220 LYS B C 1
ATOM 3565 O O . LYS B 1 220 ? 21.766 -13.367 -9.383 1 94.62 220 LYS B O 1
ATOM 3570 N N . LYS B 1 221 ? 20.672 -11.555 -10.055 1 92.38 221 LYS B N 1
ATOM 3571 C CA . LYS B 1 221 ? 21.891 -10.773 -10.273 1 92.38 221 LYS B CA 1
ATOM 3572 C C . LYS B 1 221 ? 22.312 -10.062 -8.992 1 92.38 221 LYS B C 1
ATOM 3574 O O . LYS B 1 221 ? 23.406 -9.484 -8.938 1 92.38 221 LYS B O 1
ATOM 3579 N N . LEU B 1 222 ? 21.438 -10.008 -8.047 1 89.31 222 LEU B N 1
ATOM 3580 C CA . LEU B 1 222 ? 21.781 -9.359 -6.789 1 89.31 222 LEU B CA 1
ATOM 3581 C C . LEU B 1 222 ? 22.922 -10.094 -6.094 1 89.31 222 LEU B C 1
ATOM 3583 O O . LEU B 1 222 ? 23.797 -9.469 -5.504 1 89.31 222 LEU B O 1
#

Foldseek 3Di:
DPPPPPQLLVVLLVVVLCCLQVVVADAFDADDALVVVCVVVVDDSVSNVSNLVLCVVVVQWDADPPPHIGGHHRPSVCSVVVVPDDDLVNLPPVLVLLVVCLVQQLVLLLLLLVQPDPVLLVLLVVLLVQLVVCVVPQLSNLVSLLSNSLSSQVSSVDVVSNVNCVVSSVSCSVVSVLQCVLQPSVNSSVLSVQLSVCSVVSPSNSNSVSSSVSSVSSSVSD/DPPPPPPLLVVLLVVVLCCLQVVVADAFDADDALVVVCVVVVDDSVSNVSNLVLCVVVVQWDADPPPHIGGHHRNSPPSVVVVPDDDLVNLPPVLVLLVVCLVQQLVLLLLLLVQPDPVLLVLLVVLLVQLVVCAVPQLSNLVSLLSNSLSSQVSSVDVVSNVNCVVSSVSCSVVSVLQCVLQPSVNSSVLSVQLSVCSVVSPSNSNSVSSSVSSVSSSVSD

pLDDT: mean 87.32, std 14.19, range [22.2, 98.81]

Secondary structure (DSSP, 8-state):
-------HHHHHHHHHHHHHHTTSS-TTPBPPPHHHHHHHHT--HHHHHHHHHHHHHTTSEEEETTTEEEE-----GGGGGGGGS--TGGGS-HHHHHHHHHHHHHHHHHHHHHT--HHHHHHHHHHHHHHHHTTT-HHHHHHHHHHHHHHHHHHT--HHHHHHHHHHHHHHHHTHHHHHHHH-HHHHHHHHHHHHHHHHTT-HHHHHHHHHHHHHHHHHT-/-------HHHHHHHHHHHHHHTTSS-TTPBPPPHHHHHHHHT--HHHHHHHHHHHHHTTSEEEETTTEEEE-----GGGGGGGGS--TGGGS-HHHHHHHHHHHHHHHHHHHHHT--HHHHHHHHHHHHHHHHTTT-HHHHHHHHHHHHHHHHHHT--HHHHHHHHHHHHHHHHTHHHHHHHH-HHHHHHHHHHHHHHHHTT-HHHHHHHHHHHHHHHHHT-

Radius of gyration: 23.84 Å; Cα contacts (8 Å, |Δi|>4): 628; chains: 2; bounding box: 45×75×67 Å

Nearest PDB structures (foldseek):
  6az6-assembly1_A  TM=6.998E-01  e=2.251E-10  Streptococcus agalactiae
  6az6-assembly1_B  TM=6.687E-01  e=1.867E-10  Streptococcus agalactiae
  9jpl-assembly1_B  TM=8.609E-01  e=3.096E-05  Achromobacter denitrificans NBRC 15125
  1h9t-assembly1_A  TM=4.971E-01  e=1.414E-06  Escherichia coli
  1hw1-assembly1_A  TM=4.161E-01  e=7.697E-07  Escherichia coli

Organism: NCBI:txid1796616

Solvent-accessible surface area (backbone atoms only — not comparable to full-atom values): 22839 Å² total; per-residue (Å²): 128,80,73,76,77,63,54,63,38,57,53,46,38,49,53,52,37,48,38,29,63,70,54,77,47,49,67,73,34,75,51,80,47,65,67,56,47,23,66,74,69,71,48,53,61,59,38,49,49,27,25,49,28,22,36,31,24,59,37,28,32,44,79,40,89,96,76,47,41,26,30,66,40,45,76,52,84,53,69,75,41,50,75,43,54,81,48,64,74,61,52,64,46,57,67,55,42,45,52,52,46,40,52,46,49,14,57,27,32,29,44,13,33,76,56,60,44,70,68,54,50,50,50,44,50,49,24,53,51,43,28,66,69,25,60,94,36,57,62,60,20,42,47,24,50,47,49,38,51,47,52,34,31,54,44,40,72,36,62,59,61,31,26,57,45,44,59,54,48,54,50,48,52,74,41,19,70,66,50,44,70,46,45,39,65,66,56,42,52,51,46,52,52,51,31,50,50,19,48,78,66,57,31,30,68,55,19,18,52,44,42,32,49,51,41,48,54,29,58,74,63,107,127,81,70,76,78,63,54,62,36,57,55,47,38,49,53,53,38,48,39,29,63,70,54,77,46,48,67,74,33,73,50,81,49,66,67,55,47,23,68,73,69,71,47,55,60,61,42,47,48,25,26,49,28,24,36,31,26,60,36,28,32,45,78,42,89,96,76,47,42,26,30,66,39,43,77,56,82,57,71,74,41,50,76,43,54,82,49,65,75,61,53,64,45,58,66,54,42,45,52,52,47,43,52,48,49,14,56,26,31,29,44,15,33,77,54,60,44,72,66,55,50,50,50,44,51,49,23,53,50,42,29,67,68,25,61,93,36,58,63,61,21,43,46,23,49,48,50,36,52,48,52,35,32,55,45,41,73,36,64,60,59,32,25,58,44,46,59,54,49,53,50,47,53,74,41,20,71,65,48,42,70,45,46,38,66,66,56,43,51,51,45,52,51,52,32,50,51,19,47,76,66,57,32,31,67,57,20,18,51,44,44,32,48,50,39,48,53,29,58,73,63,109

InterPro domains:
  IPR000524 Transcription regulator HTH, GntR [PF00392] (10-70)
  IPR000524 Transcription regulator HTH, GntR [PR00035] (31-45)
  IPR000524 Transcription regulator HTH, GntR [PR00035] (45-61)
  IPR000524 Transcription regulator HTH, GntR [PS50949] (6-74)
  IPR000524 Transcription regulator HTH, GntR [SM00345] (12-71)
  IPR000524 Transcription regulator HTH, GntR [cd07377] (11-70)
  IPR008920 Transcription regulator FadR/GntR, C-terminal [G3DSA:1.20.120.530] (91-222)
  IPR008920 Transcription regulator FadR/GntR, C-terminal [SSF48008] (92-221)
  IPR011711 GntR, C-terminal [PF07729] (97-216)
  IPR011711 GntR, C-terminal [SM00895] (96-217)
  IPR036388 Winged helix-like DNA-binding domain superfamily [G3DSA:1.10.10.10] (1-82)
  IPR036390 Winged helix DNA-binding domain superfamily [SSF46785] (4-75)